Protein AF-A0A093FNL8-F1 (afdb_monomer)

InterPro domains:
  IPR049258 ODAD1, central coiled coil region [PF21773] (136-418)
  IPR051876 Outer dynein arm-docking/Coiled-coil domain-containing protein [PTHR21694] (6-433)

Solvent-accessible surface area (backbone atoms only — not comparable to full-atom values): 23452 Å² total; per-residue (Å²): 138,84,89,78,92,75,72,72,65,66,62,57,61,56,54,55,57,53,52,56,54,52,54,52,54,53,53,52,50,53,53,54,53,56,52,50,55,52,52,53,51,54,52,51,53,52,50,52,51,51,52,53,50,50,50,51,52,52,52,49,51,48,51,56,61,71,23,73,66,47,50,55,47,50,53,48,51,52,52,50,50,50,54,53,50,51,53,48,53,52,51,51,49,52,50,51,54,51,52,52,50,50,53,51,49,54,51,51,50,55,53,49,52,54,49,50,54,53,50,50,56,51,51,53,52,51,49,66,69,63,34,58,71,60,53,48,51,51,50,53,52,51,50,52,51,51,50,49,54,50,50,53,50,51,51,51,51,53,52,50,51,52,51,50,52,51,52,50,52,52,50,53,54,48,54,52,50,53,51,51,52,52,52,50,50,54,51,50,55,50,50,52,51,53,51,51,52,52,50,51,51,52,50,52,53,49,51,53,49,51,54,50,51,52,51,51,51,55,49,50,53,50,52,52,52,51,52,53,49,50,52,52,54,49,52,51,50,51,52,52,50,51,51,50,48,51,49,52,51,51,49,50,62,72,73,51,56,80,72,56,53,57,56,49,50,55,51,47,52,56,47,53,57,53,44,61,68,49,68,74,67,47,96,60,51,62,62,50,48,51,53,49,49,54,46,35,69,69,18,91,82,66,43,55,69,60,44,52,51,51,48,51,52,50,49,50,51,49,50,52,50,51,53,50,53,51,51,51,49,54,49,48,52,53,51,50,49,51,52,51,52,52,51,51,49,53,49,50,53,50,52,51,46,53,52,51,49,54,51,50,53,50,53,50,51,56,48,50,50,51,50,51,54,51,50,52,50,50,50,52,52,50,52,50,48,52,52,50,50,50,53,48,52,52,48,52,53,48,51,52,49,49,46,62,73,65,69,55,76,54,74,66,56,40,71,73,50,43,99,78,68,52,94,42,74,72,58,53,49,71,74,76,105

Sequence (433 aa):
SDFPAKEKEKLAEAEIRRLQKQFWIAAEKRKSYGANVKQQMQAQEKEIESLTQEHKGVSLTLSQVTSLRNEKLDDRNCMELQCLLQTKYQYDSLIRDRKALLADLDKQILELEKKIVKQNKRAVKVKQANDSKRLQKQIETLEMRLNNVTVDFNTILTRNKKLREEIENLRIQKAILDNCYLKFHKKLDQQRRRMNAAVEQSGQAYEQRMEALARISAMNERHSKDTVQYNVELQERDRVLDQENKLKTFTLTKFTDRSELEEQARKKKALKEAQRAKRSQGESAESREVAYKCLLELAEDGDIDRLVNSCIEKEQKNFACFSYITELNNEMEKMQGRIKDLQNEITALVTDREYAESSSLRVLRELEEKLTETTEEANRYEDRCKESSKVLGQLESGMETLLKEINCDATKIVKQLGVNGQITDLNLMQAFG

pLDDT: mean 83.0, std 15.59, range [38.19, 98.56]

Organism: Gavia stellata (NCBI:txid37040)

Structure (mmCIF, N/CA/C/O backbone):
data_AF-A0A093FNL8-F1
#
_entry.id   AF-A0A093FNL8-F1
#
loop_
_atom_site.group_PDB
_atom_site.id
_atom_site.type_symbol
_atom_site.label_atom_id
_atom_site.label_alt_id
_atom_site.label_comp_id
_atom_site.label_asym_id
_atom_site.label_entity_id
_atom_site.label_seq_id
_atom_site.pdbx_PDB_ins_code
_atom_site.Cartn_x
_atom_site.Cartn_y
_atom_site.Cartn_z
_atom_site.occupancy
_atom_site.B_iso_or_equiv
_atom_site.auth_seq_id
_atom_site.auth_comp_id
_atom_site.auth_asym_id
_atom_site.auth_atom_id
_atom_site.pdbx_PDB_model_num
ATOM 1 N N . SER A 1 1 ? 26.728 47.133 -210.391 1.00 38.19 1 SER A N 1
ATOM 2 C CA . SER A 1 1 ? 26.789 48.590 -210.564 1.00 38.19 1 SER A CA 1
ATOM 3 C C . SER A 1 1 ? 27.824 49.182 -209.630 1.00 38.19 1 SER A C 1
ATOM 5 O O . SER A 1 1 ? 27.576 49.282 -208.439 1.00 38.19 1 SER A O 1
ATOM 7 N N . ASP A 1 2 ? 29.018 49.399 -210.178 1.00 43.31 2 ASP A N 1
ATOM 8 C CA . ASP A 1 2 ? 29.744 50.673 -210.218 1.00 43.31 2 ASP A CA 1
ATOM 9 C C . ASP A 1 2 ? 30.003 51.525 -208.952 1.00 43.31 2 ASP A C 1
ATOM 11 O O . ASP A 1 2 ? 29.112 52.185 -208.430 1.00 43.31 2 ASP A O 1
ATOM 15 N N . PHE A 1 3 ? 31.318 51.579 -208.640 1.00 42.59 3 PHE A N 1
ATOM 16 C CA . PHE A 1 3 ? 32.159 52.585 -207.943 1.00 42.59 3 PHE A CA 1
ATOM 17 C C . PHE A 1 3 ? 32.017 52.825 -206.416 1.00 42.59 3 PHE A C 1
ATOM 19 O O . PHE A 1 3 ? 30.909 52.834 -205.897 1.00 42.59 3 PHE A O 1
ATOM 26 N N . PRO A 1 4 ? 33.105 53.199 -205.681 1.00 52.28 4 PRO A N 1
ATOM 27 C CA . PRO A 1 4 ? 34.526 52.817 -205.789 1.00 52.28 4 PRO A CA 1
ATOM 28 C C . PRO A 1 4 ? 35.198 52.400 -204.438 1.00 52.28 4 PRO A C 1
ATOM 30 O O . PRO A 1 4 ? 35.206 53.132 -203.455 1.00 52.28 4 PRO A O 1
ATOM 33 N N . ALA A 1 5 ? 35.839 51.224 -204.452 1.00 54.03 5 ALA A N 1
ATOM 34 C CA . ALA A 1 5 ? 37.041 50.686 -203.767 1.00 54.03 5 ALA A CA 1
ATOM 35 C C . ALA A 1 5 ? 37.652 51.195 -202.423 1.00 54.03 5 ALA A C 1
ATOM 37 O O . ALA A 1 5 ? 38.606 50.558 -201.982 1.00 54.03 5 ALA A O 1
ATOM 38 N N . LYS A 1 6 ? 37.184 52.237 -201.718 1.00 55.09 6 LYS A N 1
ATOM 39 C CA . LYS A 1 6 ? 37.901 52.770 -200.524 1.00 55.09 6 LYS A CA 1
ATOM 40 C C . LYS A 1 6 ? 37.389 52.330 -199.142 1.00 55.09 6 LYS A C 1
ATOM 42 O O . LYS A 1 6 ? 37.984 52.697 -198.132 1.00 55.09 6 LYS A O 1
ATOM 47 N N . GLU A 1 7 ? 36.336 51.515 -199.073 1.00 54.22 7 GLU A N 1
ATOM 48 C CA . GLU A 1 7 ? 35.734 51.088 -197.792 1.00 54.22 7 GLU A CA 1
ATOM 49 C C . GLU A 1 7 ? 36.142 49.682 -197.316 1.00 54.22 7 GLU A C 1
ATOM 51 O O . GLU A 1 7 ? 35.984 49.370 -196.137 1.00 54.22 7 GLU A O 1
ATOM 56 N N . LYS A 1 8 ? 36.744 48.837 -198.167 1.00 55.84 8 LYS A N 1
ATOM 57 C CA . LYS A 1 8 ? 37.107 47.453 -197.788 1.00 55.84 8 LYS A CA 1
ATOM 58 C C . LYS A 1 8 ? 38.439 47.313 -197.035 1.00 55.84 8 LYS A C 1
ATOM 60 O O . LYS A 1 8 ? 38.655 46.294 -196.389 1.00 55.84 8 LYS A O 1
ATOM 65 N N . GLU A 1 9 ? 39.299 48.329 -197.050 1.00 57.66 9 GLU A N 1
ATOM 66 C CA . GLU A 1 9 ? 40.638 48.271 -196.434 1.00 57.66 9 GLU A CA 1
ATOM 67 C C . GLU A 1 9 ? 40.623 48.608 -194.927 1.00 57.66 9 GLU A C 1
ATOM 69 O O . GLU A 1 9 ? 41.395 48.053 -194.150 1.00 57.66 9 GLU A O 1
ATOM 74 N N . LYS A 1 10 ? 39.660 49.420 -194.463 1.00 59.84 10 LYS A N 1
ATOM 75 C CA . LYS A 1 10 ? 39.565 49.835 -193.047 1.00 59.84 10 LYS A CA 1
ATOM 76 C C . LYS A 1 10 ? 39.021 48.761 -192.095 1.00 59.84 10 LYS A C 1
ATOM 78 O O . LYS A 1 10 ? 39.248 48.856 -190.892 1.00 59.84 10 LYS A O 1
ATOM 83 N N . LEU A 1 11 ? 38.317 47.743 -192.598 1.00 59.78 11 LEU A N 1
ATOM 84 C CA . LEU A 1 11 ? 37.728 46.691 -191.754 1.00 59.78 11 LEU A CA 1
ATOM 85 C C . LEU A 1 11 ? 38.733 45.581 -191.390 1.00 59.78 11 LEU A C 1
ATOM 87 O O . LEU A 1 11 ? 38.626 44.986 -190.321 1.00 59.78 11 LEU A O 1
ATOM 91 N N . ALA A 1 12 ? 39.736 45.331 -192.238 1.00 60.12 12 ALA A N 1
ATOM 92 C CA . ALA A 1 12 ? 40.740 44.287 -192.015 1.00 60.12 12 ALA A CA 1
ATOM 93 C C . ALA A 1 12 ? 41.810 44.692 -190.980 1.00 60.12 12 ALA A C 1
ATOM 95 O O . ALA A 1 12 ? 42.231 43.868 -190.167 1.00 60.12 12 ALA A O 1
ATOM 96 N N . GLU A 1 13 ? 42.208 45.970 -190.937 1.00 60.53 13 GLU A N 1
ATOM 97 C CA . GLU A 1 13 ? 43.173 46.469 -189.941 1.00 60.53 13 GLU A CA 1
ATOM 98 C C . GLU A 1 13 ? 42.621 46.465 -188.504 1.00 60.53 13 GLU A C 1
ATOM 100 O O . GLU A 1 13 ? 43.382 46.298 -187.543 1.00 60.53 13 GLU A O 1
ATOM 105 N N . ALA A 1 14 ? 41.303 46.607 -188.334 1.00 62.69 14 ALA A N 1
ATOM 106 C CA . ALA A 1 14 ? 40.667 46.589 -187.019 1.00 62.69 14 ALA A CA 1
ATOM 107 C C . ALA A 1 14 ? 40.704 45.191 -186.366 1.00 62.69 14 ALA A C 1
ATOM 109 O O . ALA A 1 14 ? 40.953 45.082 -185.161 1.00 62.69 14 ALA A O 1
ATOM 110 N N . GLU A 1 15 ? 40.534 44.118 -187.147 1.00 62.00 15 GLU A N 1
ATOM 111 C CA . GLU A 1 15 ? 40.501 42.748 -186.612 1.00 62.00 15 GLU A CA 1
ATOM 112 C C . GLU A 1 15 ? 41.905 42.235 -186.231 1.00 62.00 15 GLU A C 1
ATOM 114 O O . GLU A 1 15 ? 42.068 41.559 -185.210 1.00 62.00 15 GLU A O 1
ATOM 119 N N . ILE A 1 16 ? 42.955 42.639 -186.962 1.00 62.19 16 ILE A N 1
ATOM 120 C CA . ILE A 1 16 ? 44.348 42.265 -186.645 1.00 62.19 16 ILE A 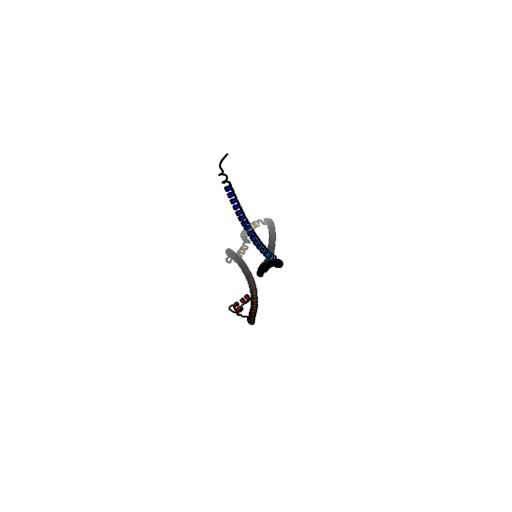CA 1
ATOM 121 C C . ILE A 1 16 ? 44.796 42.855 -185.298 1.00 62.19 16 ILE A C 1
ATOM 123 O O . ILE A 1 16 ? 45.387 42.150 -184.472 1.00 62.19 16 ILE A O 1
ATOM 127 N N . ARG A 1 17 ? 44.462 44.123 -185.014 1.00 61.72 17 ARG A N 1
ATOM 128 C CA . ARG A 1 17 ? 44.801 44.750 -183.721 1.00 61.72 17 ARG A CA 1
ATOM 129 C C . ARG A 1 17 ? 44.070 44.096 -182.545 1.00 61.72 17 ARG A C 1
ATOM 131 O O . ARG A 1 17 ? 44.620 44.032 -181.443 1.00 61.72 17 ARG A O 1
ATOM 138 N N . ARG A 1 18 ? 42.854 43.577 -182.759 1.00 66.12 18 ARG A N 1
ATOM 139 C CA . ARG A 1 18 ? 42.087 42.877 -181.716 1.00 66.12 18 ARG A CA 1
ATOM 140 C C . ARG A 1 18 ? 42.742 41.550 -181.327 1.00 66.12 18 ARG A C 1
ATOM 142 O O . ARG A 1 18 ? 42.903 41.282 -180.135 1.00 66.12 18 ARG A O 1
ATOM 149 N N . LEU A 1 19 ? 43.177 40.759 -182.310 1.00 63.41 19 LEU A N 1
ATOM 150 C CA . LEU A 1 19 ? 43.810 39.455 -182.078 1.00 63.41 19 LEU A CA 1
ATOM 151 C C . LEU A 1 19 ? 45.196 39.568 -181.424 1.00 63.41 19 LEU A C 1
ATOM 153 O O . LEU A 1 19 ? 45.497 38.809 -180.502 1.00 63.41 19 LEU A O 1
ATOM 157 N N . GLN A 1 20 ? 46.010 40.561 -181.798 1.00 61.19 20 GLN A N 1
ATOM 158 C CA . GLN A 1 20 ? 47.302 40.798 -181.134 1.00 61.19 20 GLN A CA 1
ATOM 159 C C . GLN A 1 20 ? 47.141 41.149 -179.647 1.00 61.19 20 GLN A C 1
ATOM 161 O O . GLN A 1 20 ? 47.896 40.659 -178.803 1.00 61.19 20 GLN A O 1
ATOM 166 N N . LYS A 1 21 ? 46.116 41.936 -179.295 1.00 64.12 21 LYS A N 1
ATOM 167 C CA . LYS A 1 21 ? 45.840 42.303 -177.899 1.00 64.12 21 LYS A CA 1
ATOM 168 C C . LYS A 1 21 ? 45.381 41.102 -177.063 1.00 64.12 21 LYS A C 1
ATOM 170 O O . LYS A 1 21 ? 45.758 40.990 -175.899 1.00 64.12 21 LYS A O 1
ATOM 175 N N . GLN A 1 22 ? 44.618 40.177 -177.651 1.00 64.25 22 GLN A N 1
ATOM 176 C CA . GLN A 1 22 ? 44.199 38.947 -176.967 1.00 64.25 22 GLN A CA 1
ATOM 177 C C . GLN A 1 22 ? 45.364 37.978 -176.724 1.00 64.25 22 GLN A C 1
ATOM 179 O O . GLN A 1 22 ? 45.442 37.387 -175.645 1.00 64.25 22 GLN A O 1
ATOM 184 N N . PHE A 1 23 ? 46.302 37.857 -177.668 1.00 63.06 23 PHE A N 1
ATOM 185 C CA . PHE A 1 23 ? 47.466 36.984 -177.499 1.00 63.06 23 PHE A CA 1
ATOM 186 C C . PHE A 1 23 ? 48.404 37.476 -176.386 1.00 63.06 23 PHE A C 1
ATOM 188 O O . PHE A 1 23 ? 48.887 36.678 -175.582 1.00 63.06 23 PHE A O 1
ATOM 195 N N . TRP A 1 24 ? 48.596 38.795 -176.276 1.00 61.81 24 TRP A N 1
ATOM 196 C CA . TRP A 1 24 ? 49.421 39.383 -175.218 1.00 61.81 24 TRP A CA 1
ATOM 197 C C . TRP A 1 24 ? 48.831 39.134 -173.818 1.00 61.81 24 TRP A C 1
ATOM 199 O O . TRP A 1 24 ? 49.530 38.661 -172.924 1.00 61.81 24 TRP A O 1
ATOM 209 N N . ILE A 1 25 ? 47.515 39.318 -173.646 1.00 67.81 25 ILE A N 1
ATOM 210 C CA . ILE A 1 25 ? 46.826 39.051 -172.367 1.00 67.81 25 ILE A CA 1
ATOM 211 C C . ILE A 1 25 ? 46.906 37.563 -171.978 1.00 67.81 25 ILE A C 1
ATOM 213 O O . ILE A 1 25 ? 47.067 37.236 -170.800 1.00 67.81 25 ILE A O 1
ATOM 217 N N . ALA A 1 26 ? 46.804 36.645 -172.944 1.00 66.81 26 ALA A N 1
ATOM 218 C CA . ALA A 1 26 ? 46.914 35.210 -172.680 1.00 66.81 26 ALA A CA 1
ATOM 219 C C . ALA A 1 26 ? 48.337 34.797 -172.254 1.00 66.81 26 ALA A C 1
ATOM 221 O O . ALA A 1 26 ? 48.494 33.967 -171.354 1.00 66.81 26 ALA A O 1
ATOM 222 N N . ALA A 1 27 ? 49.370 35.399 -172.851 1.00 61.91 27 ALA A N 1
ATOM 223 C CA . ALA A 1 27 ? 50.763 35.153 -172.482 1.00 61.91 27 ALA A CA 1
ATOM 224 C C . ALA A 1 27 ? 51.081 35.651 -171.059 1.00 61.91 27 ALA A C 1
ATOM 226 O O . ALA A 1 27 ? 51.690 34.918 -170.273 1.00 61.91 27 ALA A O 1
ATOM 227 N N . GLU A 1 28 ? 50.599 36.844 -170.695 1.00 65.38 28 GLU A N 1
ATOM 228 C CA . GLU A 1 28 ? 50.780 37.425 -169.357 1.00 65.38 28 GLU A CA 1
ATOM 229 C C . GLU A 1 28 ? 50.088 36.572 -168.275 1.00 65.38 28 GLU A C 1
ATOM 231 O O . GLU A 1 28 ? 50.686 36.240 -167.246 1.00 65.38 28 GLU A O 1
ATOM 236 N N . LYS A 1 29 ? 48.856 36.100 -168.538 1.00 69.44 29 LYS A N 1
ATOM 237 C CA . LYS A 1 29 ? 48.132 35.198 -167.623 1.00 69.44 29 LYS A CA 1
ATOM 238 C C . LYS A 1 29 ? 48.870 33.878 -167.402 1.00 69.44 29 LYS A C 1
ATOM 240 O O . LYS A 1 29 ? 48.965 33.428 -166.261 1.00 69.44 29 LYS A O 1
ATOM 245 N N . ARG A 1 30 ? 49.453 33.285 -168.450 1.00 70.25 30 ARG A N 1
ATOM 246 C CA . ARG A 1 30 ? 50.233 32.040 -168.336 1.00 70.25 30 ARG A CA 1
ATOM 247 C C . ARG A 1 30 ? 51.489 32.224 -167.479 1.00 70.25 30 ARG A C 1
ATOM 249 O O . ARG A 1 30 ? 51.800 31.352 -166.670 1.00 70.25 30 ARG A O 1
ATOM 256 N N . LYS A 1 31 ? 52.167 33.372 -167.603 1.00 65.50 31 LYS A N 1
ATOM 257 C CA . LYS A 1 31 ? 53.307 33.742 -166.747 1.00 65.50 31 LYS A CA 1
ATOM 258 C C . LYS A 1 31 ? 52.890 33.919 -165.284 1.00 65.50 31 LYS A C 1
ATOM 260 O O . LYS A 1 31 ? 53.542 33.358 -164.407 1.00 65.50 31 LYS A O 1
ATOM 265 N N . SER A 1 32 ? 51.788 34.626 -165.023 1.00 70.12 32 SER A N 1
ATOM 266 C CA . SER A 1 32 ? 51.289 34.845 -163.655 1.00 70.12 32 SER A CA 1
ATOM 267 C C . SER A 1 32 ? 50.838 33.548 -162.964 1.00 70.12 32 SER A C 1
ATOM 269 O O . SER A 1 32 ? 51.168 33.327 -161.801 1.00 70.12 32 SER A O 1
ATOM 271 N N . TYR A 1 33 ? 50.171 32.639 -163.686 1.00 74.88 33 TYR A N 1
ATOM 272 C CA . TYR A 1 33 ? 49.740 31.348 -163.143 1.00 74.88 33 TYR A CA 1
ATOM 273 C C . TYR A 1 33 ? 50.935 30.432 -162.839 1.00 74.88 33 TYR A C 1
ATOM 275 O O . TYR A 1 33 ? 50.994 29.831 -161.770 1.00 74.88 33 TYR A O 1
ATOM 283 N N . GLY A 1 34 ? 51.938 30.391 -163.728 1.00 72.06 34 GLY A N 1
ATOM 284 C CA . GLY A 1 34 ? 53.168 29.628 -163.495 1.00 72.06 34 GLY A CA 1
ATOM 285 C C . GLY A 1 34 ? 53.978 30.117 -162.286 1.00 72.06 34 GLY A C 1
ATOM 286 O O . GLY A 1 34 ? 54.561 29.303 -161.573 1.00 72.06 34 GLY A O 1
ATOM 287 N N . ALA A 1 35 ? 53.987 31.428 -162.021 1.00 71.69 35 ALA A N 1
ATOM 288 C CA . ALA A 1 35 ? 54.627 31.992 -160.832 1.00 71.69 35 ALA A CA 1
ATOM 289 C C . ALA A 1 35 ? 53.872 31.636 -159.537 1.00 71.69 35 ALA A C 1
ATOM 291 O O . ALA A 1 35 ? 54.503 31.268 -158.547 1.00 71.69 35 ALA A O 1
ATOM 292 N N . ASN A 1 36 ? 52.535 31.677 -159.564 1.00 76.88 36 ASN A N 1
ATOM 293 C CA . ASN A 1 36 ? 51.705 31.387 -158.393 1.00 76.88 36 ASN A CA 1
ATOM 294 C C . ASN A 1 36 ? 51.770 29.899 -157.991 1.00 76.88 36 ASN A C 1
ATOM 296 O O . ASN A 1 36 ? 51.955 29.579 -156.821 1.00 76.88 36 ASN A O 1
ATOM 300 N N . VAL A 1 37 ? 51.744 28.980 -158.968 1.00 77.44 37 VAL A N 1
ATOM 301 C CA . VAL A 1 37 ? 51.914 27.534 -158.713 1.00 77.44 37 VAL A CA 1
ATOM 302 C C . VAL A 1 37 ? 53.289 27.230 -158.104 1.00 77.44 37 VAL A C 1
ATOM 304 O O . VAL A 1 37 ? 53.386 26.425 -157.179 1.00 77.44 37 VAL A O 1
ATOM 307 N N . LYS A 1 38 ? 54.354 27.911 -158.556 1.00 75.88 38 LYS A N 1
ATOM 308 C CA . LYS A 1 38 ? 55.693 27.771 -157.957 1.00 75.88 38 LYS A CA 1
ATOM 309 C C . LYS A 1 38 ? 55.751 28.254 -156.506 1.00 75.88 38 LYS A C 1
ATOM 311 O O . LYS A 1 38 ? 56.370 27.581 -155.688 1.00 75.88 38 LYS A O 1
ATOM 316 N N . GLN A 1 39 ? 55.117 29.381 -156.175 1.00 78.50 39 GLN A N 1
ATOM 317 C CA . GLN A 1 39 ? 55.053 29.861 -154.788 1.00 78.50 39 GLN A CA 1
ATOM 318 C C . GLN A 1 39 ? 54.260 28.910 -153.885 1.00 78.50 39 GLN A C 1
ATOM 320 O O . GLN A 1 39 ? 54.692 28.639 -152.767 1.00 78.50 39 GLN A O 1
ATOM 325 N N . GLN A 1 40 ? 53.143 28.362 -154.372 1.00 80.50 40 GLN A N 1
ATOM 326 C CA . GLN A 1 40 ? 52.332 27.424 -153.598 1.00 80.50 40 GLN A CA 1
ATOM 327 C C . GLN A 1 40 ? 53.063 26.096 -153.344 1.00 80.50 40 GLN A C 1
ATOM 329 O O . GLN A 1 40 ? 53.026 25.601 -152.220 1.00 80.50 40 GLN A O 1
ATOM 334 N N . MET A 1 41 ? 53.794 25.562 -154.333 1.00 77.69 41 MET A N 1
ATOM 335 C CA . MET A 1 41 ? 54.648 24.384 -154.119 1.00 77.69 41 MET A CA 1
ATOM 336 C C . MET A 1 41 ? 55.746 24.646 -153.083 1.00 77.69 41 MET A C 1
ATOM 338 O O . MET A 1 41 ? 55.930 23.835 -152.184 1.00 77.69 41 MET A O 1
ATOM 342 N N . GLN A 1 42 ? 56.428 25.795 -153.151 1.00 80.25 42 GLN A N 1
ATOM 343 C CA . GLN A 1 42 ? 57.462 26.137 -152.166 1.00 80.25 42 GLN A CA 1
ATOM 344 C C . GLN A 1 42 ? 56.902 26.306 -150.747 1.00 80.25 42 GLN A C 1
ATOM 346 O O . GLN A 1 42 ? 57.583 25.983 -149.775 1.00 80.25 42 GLN A O 1
ATOM 351 N N . ALA A 1 43 ? 55.674 26.815 -150.604 1.00 81.94 43 ALA A N 1
ATOM 352 C CA . ALA A 1 43 ? 55.008 26.904 -149.306 1.00 81.94 43 ALA A CA 1
ATOM 353 C C . ALA A 1 43 ? 54.681 25.510 -148.744 1.00 81.94 43 ALA A C 1
ATOM 355 O O . ALA A 1 43 ? 54.975 25.242 -147.582 1.00 81.94 43 ALA A O 1
ATOM 356 N N . GLN A 1 44 ? 54.150 24.612 -149.582 1.00 82.31 44 GLN A N 1
ATOM 357 C CA . GLN A 1 44 ? 53.854 23.232 -149.187 1.00 82.31 44 GLN A CA 1
ATOM 358 C C . GLN A 1 44 ? 55.119 22.440 -148.830 1.00 82.31 44 GLN A C 1
ATOM 360 O O . GLN A 1 44 ? 55.114 21.706 -147.848 1.00 82.31 44 GLN A O 1
ATOM 365 N N . GLU A 1 45 ? 56.218 22.613 -149.570 1.00 82.00 45 GLU A N 1
ATOM 366 C CA . GLU A 1 45 ? 57.501 21.971 -149.248 1.00 82.00 45 GLU A CA 1
ATOM 367 C C . GLU A 1 45 ? 58.033 22.410 -147.877 1.00 82.00 45 GLU A C 1
ATOM 369 O O . GLU A 1 45 ? 58.437 21.563 -147.081 1.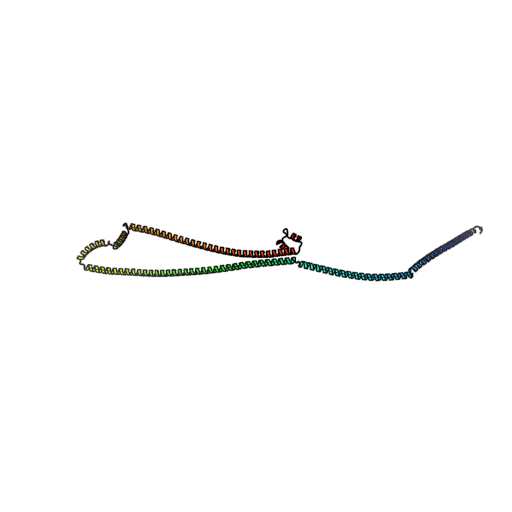00 82.00 45 GLU A O 1
ATOM 374 N N . LYS A 1 46 ? 57.957 23.710 -147.552 1.00 84.06 46 LYS A N 1
ATOM 375 C CA . LYS A 1 46 ? 58.350 24.218 -146.226 1.00 84.06 46 LYS A CA 1
ATOM 376 C C . LYS A 1 46 ? 57.472 23.680 -145.097 1.00 84.06 46 LYS A C 1
ATOM 378 O O . LYS A 1 46 ? 57.977 23.396 -144.014 1.00 84.06 46 LYS A O 1
ATOM 383 N N . GLU A 1 47 ? 56.169 23.545 -145.327 1.00 84.69 47 GLU A N 1
ATOM 384 C CA . GLU A 1 47 ? 55.245 23.010 -144.323 1.00 84.69 47 GLU A CA 1
ATOM 385 C C . GLU A 1 47 ? 55.479 21.514 -144.074 1.00 84.69 47 GLU A C 1
ATOM 387 O O . GLU A 1 47 ? 55.532 21.080 -142.923 1.00 84.69 47 GLU A O 1
ATOM 392 N N . ILE A 1 48 ? 55.732 20.737 -145.133 1.00 82.81 48 ILE A N 1
ATOM 393 C CA . ILE A 1 48 ? 56.133 19.329 -145.012 1.00 82.81 48 ILE A CA 1
ATOM 394 C C . ILE A 1 48 ? 57.448 19.214 -144.235 1.00 82.81 48 ILE A C 1
ATOM 396 O O . ILE A 1 48 ? 57.567 18.348 -143.367 1.00 82.81 48 ILE A O 1
ATOM 400 N N . GLU A 1 49 ? 58.426 20.080 -144.500 1.00 85.44 49 GLU A N 1
ATOM 401 C CA . GLU A 1 49 ? 59.701 20.073 -143.780 1.00 85.44 49 GLU A CA 1
ATOM 402 C C . GLU A 1 49 ? 59.514 20.375 -142.280 1.00 85.44 49 GLU A C 1
ATOM 404 O O . GLU A 1 49 ? 60.039 19.635 -141.442 1.00 85.44 49 GLU A O 1
ATOM 409 N N . SER A 1 50 ? 58.676 21.361 -141.932 1.00 86.88 50 SER A N 1
ATOM 410 C CA . SER A 1 50 ? 58.307 21.676 -140.541 1.00 86.88 50 SER A CA 1
ATOM 411 C C . SER A 1 50 ? 57.626 20.497 -139.838 1.00 86.88 50 SER A C 1
ATOM 413 O O . SER A 1 50 ? 58.052 20.087 -138.757 1.00 86.88 50 SER A O 1
ATOM 415 N N . LEU A 1 51 ? 56.610 19.893 -140.464 1.00 85.62 51 LEU A N 1
ATOM 416 C CA . LEU A 1 51 ? 55.899 18.736 -139.904 1.00 85.62 51 LEU A CA 1
ATOM 417 C C . LEU A 1 51 ? 56.813 17.515 -139.762 1.00 85.62 51 LEU A C 1
ATOM 419 O O . LEU A 1 51 ? 56.711 16.761 -138.795 1.00 85.62 51 LEU A O 1
ATOM 423 N N . THR A 1 52 ? 57.753 17.326 -140.689 1.00 84.94 52 THR A N 1
ATOM 424 C CA . THR A 1 52 ? 58.741 16.244 -140.600 1.00 84.94 52 THR A CA 1
ATOM 425 C C . THR A 1 52 ? 59.699 16.469 -139.428 1.00 84.94 52 THR A C 1
ATOM 427 O O . THR A 1 52 ? 60.101 15.511 -138.762 1.00 84.94 52 THR A O 1
ATOM 430 N N . GLN A 1 53 ? 60.064 17.722 -139.145 1.00 87.31 53 GLN A N 1
ATOM 431 C CA . GLN A 1 53 ? 60.891 18.071 -137.993 1.00 87.31 53 GLN A CA 1
ATOM 432 C C . GLN A 1 53 ? 60.138 17.878 -136.668 1.00 87.31 53 GLN A C 1
ATOM 434 O O . GLN A 1 53 ? 60.703 17.294 -135.741 1.00 87.31 53 GLN A O 1
ATOM 439 N N . GLU A 1 54 ? 58.864 18.272 -136.586 1.00 86.38 54 GLU A N 1
ATOM 440 C CA . GLU A 1 54 ? 58.016 18.005 -135.416 1.00 86.38 54 GLU A CA 1
ATOM 441 C C . GLU A 1 54 ? 57.810 16.508 -135.191 1.00 86.38 54 GLU A C 1
ATOM 443 O O . GLU A 1 54 ? 57.994 16.027 -134.075 1.00 86.38 54 GLU A O 1
ATOM 448 N N . HIS A 1 55 ? 57.525 15.743 -136.249 1.00 87.12 55 HIS A N 1
ATOM 449 C CA . HIS A 1 55 ? 57.396 14.291 -136.156 1.00 87.12 55 HIS A CA 1
ATOM 450 C C . HIS A 1 55 ? 58.690 13.648 -135.641 1.00 87.12 55 HIS A C 1
ATOM 452 O O . HIS A 1 55 ? 58.647 12.770 -134.781 1.00 87.12 55 HIS A O 1
ATOM 458 N N . LYS A 1 56 ? 59.862 14.103 -136.110 1.00 88.19 56 LYS A N 1
ATOM 459 C CA . LYS A 1 56 ? 61.155 13.660 -135.561 1.00 88.19 56 LYS A CA 1
ATOM 460 C C . LYS A 1 56 ? 61.300 14.034 -134.084 1.00 88.19 56 LYS A C 1
ATOM 462 O O . LYS A 1 56 ? 61.751 13.196 -133.309 1.00 88.19 56 LYS A O 1
ATOM 467 N N . GLY A 1 57 ? 60.896 15.242 -133.689 1.00 86.75 57 GLY A N 1
ATOM 468 C CA . GLY A 1 57 ? 60.915 15.695 -132.296 1.00 86.75 57 GLY A CA 1
ATOM 469 C C . GLY A 1 57 ? 60.032 14.841 -131.383 1.00 86.75 57 GLY A C 1
ATOM 470 O O . GLY A 1 57 ? 60.510 14.327 -130.374 1.00 86.75 57 GLY A O 1
ATOM 471 N N . VAL A 1 58 ? 58.774 14.620 -131.771 1.00 86.44 58 VAL A N 1
ATOM 472 C CA . VAL A 1 58 ? 57.808 13.796 -131.026 1.00 86.44 58 VAL A CA 1
ATOM 473 C C . VAL A 1 58 ? 58.226 12.327 -131.003 1.00 86.44 58 VAL A C 1
ATOM 475 O O . VAL A 1 58 ? 58.125 11.666 -129.975 1.00 86.44 58 VAL A O 1
ATOM 478 N N . SER A 1 59 ? 58.757 11.798 -132.105 1.00 86.06 59 SER A N 1
ATOM 479 C CA . SER A 1 59 ? 59.262 10.424 -132.133 1.00 86.06 59 SER A CA 1
ATOM 480 C C . SER A 1 59 ? 60.469 10.245 -131.208 1.00 86.06 59 SER A C 1
ATOM 482 O O . SER A 1 59 ? 60.631 9.174 -130.622 1.00 86.06 59 SER A O 1
ATOM 484 N N . LEU A 1 60 ? 61.306 11.275 -131.054 1.00 85.31 60 LEU A N 1
ATOM 485 C CA . LEU A 1 60 ? 62.448 11.247 -130.146 1.00 85.31 60 LEU A CA 1
ATOM 486 C C . LEU A 1 60 ? 62.000 11.296 -128.679 1.00 85.31 60 LEU A C 1
ATOM 488 O O . LEU A 1 60 ? 62.506 10.518 -127.873 1.00 85.31 60 LEU A O 1
ATOM 492 N N . THR A 1 61 ? 61.032 12.150 -128.330 1.00 85.50 61 THR A N 1
ATOM 493 C CA . THR A 1 61 ? 60.483 12.198 -126.963 1.00 85.50 61 THR A CA 1
ATOM 494 C C . THR A 1 61 ? 59.739 10.914 -126.618 1.00 85.50 61 THR A C 1
ATOM 496 O O . THR A 1 61 ? 59.942 10.379 -125.530 1.00 85.50 61 THR A O 1
ATOM 499 N N . LEU A 1 62 ? 58.967 10.358 -127.558 1.00 83.88 62 LEU A N 1
ATOM 500 C CA . LEU A 1 62 ? 58.326 9.058 -127.386 1.00 83.88 62 LEU A CA 1
ATOM 501 C C . LEU A 1 62 ? 59.379 7.976 -127.141 1.00 83.88 62 LEU A C 1
ATOM 503 O O . LEU A 1 62 ? 59.285 7.274 -126.146 1.00 83.88 62 LEU A O 1
ATOM 507 N N . SER A 1 63 ? 60.433 7.913 -127.961 1.00 83.06 63 SER A N 1
ATOM 508 C CA . SER A 1 63 ? 61.523 6.947 -127.785 1.00 83.06 63 SER A CA 1
ATOM 509 C C . SER A 1 63 ? 62.284 7.116 -126.467 1.00 83.06 63 SER A C 1
ATOM 511 O O . SER A 1 63 ? 62.816 6.133 -125.955 1.00 83.06 63 SER A O 1
ATOM 513 N N . GLN A 1 64 ? 62.392 8.335 -125.934 1.00 82.50 64 GLN A N 1
ATOM 514 C CA . GLN A 1 64 ? 63.005 8.582 -124.629 1.00 82.50 64 GLN A CA 1
ATOM 515 C C . GLN A 1 64 ? 62.095 8.098 -123.497 1.00 82.50 64 GLN A C 1
ATOM 517 O O . GLN A 1 64 ? 62.572 7.414 -122.592 1.00 82.50 64 GLN A O 1
ATOM 522 N N . VAL A 1 65 ? 60.794 8.393 -123.559 1.00 80.69 65 VAL A N 1
ATOM 523 C CA . VAL A 1 65 ? 59.805 7.945 -122.566 1.00 80.69 65 VAL A CA 1
ATOM 524 C C . VAL A 1 65 ? 59.658 6.424 -122.592 1.00 80.69 65 VAL A C 1
ATOM 526 O O . VAL A 1 65 ? 59.792 5.791 -121.553 1.00 80.69 65 VAL A O 1
ATOM 529 N N . THR A 1 66 ? 59.514 5.823 -123.773 1.00 78.00 66 THR A N 1
ATOM 530 C CA . THR A 1 66 ? 59.434 4.365 -123.968 1.00 78.00 66 THR A CA 1
ATOM 531 C C . THR A 1 66 ? 60.807 3.699 -124.029 1.00 78.00 66 THR A C 1
ATOM 533 O O . THR A 1 66 ? 60.942 2.583 -124.532 1.00 78.00 66 THR A O 1
ATOM 536 N N . SER A 1 67 ? 61.867 4.382 -123.591 1.00 82.88 67 SER A N 1
ATOM 537 C CA . SER A 1 67 ? 63.175 3.748 -123.522 1.00 82.88 67 SER A CA 1
ATOM 538 C C . SER A 1 67 ? 63.136 2.640 -122.472 1.00 82.88 67 SER A C 1
ATOM 540 O O . SER A 1 67 ? 62.636 2.831 -121.364 1.00 82.88 67 SER A O 1
ATOM 542 N N . LEU A 1 68 ? 63.753 1.499 -122.785 1.00 81.75 68 LEU A N 1
ATOM 543 C CA . LEU A 1 68 ? 63.837 0.339 -121.888 1.00 81.75 68 LEU A CA 1
ATOM 544 C C . LEU A 1 68 ? 64.389 0.697 -120.492 1.00 81.75 68 LEU A C 1
ATOM 546 O O . LEU A 1 68 ? 64.143 -0.002 -119.513 1.00 81.75 68 LEU A O 1
ATOM 550 N N . ARG A 1 69 ? 65.181 1.773 -120.388 1.00 83.69 69 ARG A N 1
ATOM 551 C CA . ARG A 1 69 ? 65.696 2.274 -119.110 1.00 83.69 69 ARG A CA 1
ATOM 552 C C . ARG A 1 69 ? 64.594 2.895 -118.251 1.00 83.69 69 ARG A C 1
ATOM 554 O O . ARG A 1 69 ? 64.586 2.630 -117.054 1.00 83.69 69 ARG A O 1
ATOM 561 N N . ASN A 1 70 ? 63.724 3.714 -118.837 1.00 84.00 70 ASN A N 1
ATOM 562 C CA . ASN A 1 70 ? 62.640 4.372 -118.112 1.00 84.00 70 ASN A CA 1
ATOM 563 C C . ASN A 1 70 ? 61.550 3.369 -117.737 1.00 84.00 70 ASN A C 1
ATOM 565 O O . ASN A 1 70 ? 61.163 3.335 -116.580 1.00 84.00 70 ASN A O 1
ATOM 569 N N . GLU A 1 71 ? 61.194 2.452 -118.639 1.00 84.06 71 GLU A N 1
ATOM 570 C CA . GLU A 1 71 ? 60.259 1.355 -118.346 1.00 84.06 71 GLU A CA 1
ATOM 571 C C . GLU A 1 71 ? 60.743 0.492 -117.165 1.00 84.06 71 GLU A C 1
ATOM 573 O O . GLU A 1 71 ? 60.012 0.262 -116.209 1.00 84.06 71 GLU A O 1
ATOM 578 N N . LYS A 1 72 ? 62.031 0.117 -117.143 1.00 85.19 72 LYS A N 1
ATOM 579 C CA . LYS A 1 72 ? 62.623 -0.606 -116.002 1.00 85.19 72 LYS A CA 1
ATOM 580 C C . LYS A 1 72 ? 62.661 0.204 -114.705 1.00 85.19 72 LYS A C 1
ATOM 582 O O . LYS A 1 72 ? 62.696 -0.395 -113.631 1.00 85.19 72 LYS A O 1
ATOM 587 N N . LEU A 1 73 ? 62.768 1.531 -114.778 1.00 87.00 73 LEU A N 1
ATOM 588 C CA . LEU A 1 73 ? 62.711 2.394 -113.594 1.00 87.00 73 LEU A CA 1
ATOM 589 C C . LEU A 1 73 ? 61.276 2.499 -113.077 1.00 87.00 73 LEU A C 1
ATOM 591 O O . LEU A 1 73 ? 61.076 2.391 -111.872 1.00 87.00 73 LEU A O 1
ATOM 595 N N . ASP A 1 74 ? 60.300 2.634 -113.969 1.00 86.81 74 ASP A N 1
ATOM 596 C CA . ASP A 1 74 ? 58.880 2.665 -113.626 1.00 86.81 74 ASP A CA 1
ATOM 597 C C . ASP A 1 74 ? 58.428 1.331 -113.026 1.00 86.81 74 ASP A C 1
ATOM 599 O O . ASP A 1 74 ? 57.806 1.334 -111.968 1.00 86.81 74 ASP A O 1
ATOM 603 N N . ASP A 1 75 ? 58.852 0.195 -113.588 1.00 87.88 75 ASP A N 1
ATOM 604 C CA . ASP A 1 75 ? 58.605 -1.132 -113.010 1.00 87.88 75 ASP A CA 1
ATOM 605 C C . ASP A 1 75 ? 59.186 -1.260 -111.597 1.00 87.88 75 ASP A C 1
ATOM 607 O O . ASP A 1 75 ? 58.520 -1.752 -110.683 1.00 87.88 75 ASP A O 1
ATOM 611 N N . ARG A 1 76 ? 60.421 -0.782 -111.380 1.00 89.69 76 ARG A N 1
ATOM 612 C CA . ARG A 1 76 ? 61.041 -0.769 -110.043 1.00 89.69 76 ARG A CA 1
ATOM 613 C C . ARG A 1 76 ? 60.259 0.110 -109.077 1.00 89.69 76 ARG A C 1
ATOM 615 O O . ARG A 1 76 ? 59.961 -0.340 -107.976 1.00 89.69 76 ARG A O 1
ATOM 622 N N . ASN A 1 77 ? 59.883 1.316 -109.494 1.00 90.06 77 ASN A N 1
ATOM 623 C CA . ASN A 1 77 ? 59.080 2.229 -108.686 1.00 90.06 77 ASN A CA 1
ATOM 624 C C . ASN A 1 77 ? 57.710 1.619 -108.356 1.00 90.06 77 ASN A C 1
ATOM 626 O O . ASN A 1 77 ? 57.251 1.721 -107.221 1.00 90.06 77 ASN A O 1
ATOM 630 N N . CYS A 1 78 ? 57.067 0.940 -109.310 1.00 89.50 78 CYS A N 1
ATOM 631 C CA . CYS A 1 78 ? 55.810 0.225 -109.102 1.00 89.50 78 CYS A CA 1
ATOM 632 C C . CYS A 1 78 ? 55.968 -0.924 -108.100 1.00 89.50 78 CYS A C 1
ATOM 634 O O . CYS A 1 78 ? 55.144 -1.050 -107.192 1.00 89.50 78 CYS A O 1
ATOM 636 N N . MET A 1 79 ? 57.033 -1.724 -108.209 1.00 90.31 79 MET A N 1
ATOM 637 C CA . MET A 1 79 ? 57.337 -2.785 -107.244 1.00 90.31 79 MET A CA 1
ATOM 638 C C . MET A 1 79 ? 57.615 -2.219 -105.844 1.00 90.31 79 MET A C 1
ATOM 640 O O . MET A 1 79 ? 57.093 -2.736 -104.856 1.00 90.31 79 MET A O 1
ATOM 644 N N . GLU A 1 80 ? 58.390 -1.138 -105.737 1.00 91.69 80 GLU A N 1
ATOM 645 C CA . GLU A 1 80 ? 58.662 -0.458 -104.465 1.00 91.69 80 GLU A CA 1
ATOM 646 C C . GLU A 1 80 ? 57.383 0.123 -103.847 1.00 91.69 80 GLU A C 1
ATOM 648 O O . GLU A 1 80 ? 57.120 -0.090 -102.662 1.00 91.69 80 GLU A O 1
ATOM 653 N N . LEU A 1 81 ? 56.535 0.777 -104.646 1.00 91.44 81 LEU A N 1
ATOM 654 C CA . LEU A 1 81 ? 55.225 1.274 -104.217 1.00 91.44 81 LEU A CA 1
ATOM 655 C C . LEU A 1 81 ? 54.318 0.140 -103.739 1.00 91.44 81 LEU A C 1
ATOM 657 O O . LEU A 1 81 ? 53.638 0.294 -102.725 1.00 91.44 81 LEU A O 1
ATOM 661 N N . GLN A 1 82 ? 54.326 -1.008 -104.417 1.00 92.31 82 GLN A N 1
ATOM 662 C CA . GLN A 1 82 ? 53.549 -2.176 -104.009 1.00 92.31 82 GLN A CA 1
ATOM 663 C C . GLN A 1 82 ? 54.040 -2.739 -102.665 1.00 92.31 82 GLN A C 1
ATOM 665 O O . GLN A 1 82 ? 53.223 -3.022 -101.785 1.00 92.31 82 GLN A O 1
ATOM 670 N N . CYS A 1 83 ? 55.357 -2.826 -102.461 1.00 92.25 83 CYS A N 1
ATOM 671 C CA . CYS A 1 83 ? 55.960 -3.215 -101.183 1.00 92.25 83 CYS A CA 1
ATOM 672 C C . CYS A 1 83 ? 55.616 -2.224 -100.054 1.00 92.25 83 CYS A C 1
ATOM 674 O O . CYS A 1 83 ? 55.223 -2.631 -98.957 1.00 92.25 83 CYS A O 1
ATOM 676 N N . LEU A 1 84 ? 55.712 -0.916 -100.309 1.00 94.00 84 LEU A N 1
ATOM 677 C CA . LEU A 1 84 ? 55.344 0.124 -99.340 1.00 94.00 84 LEU A CA 1
ATOM 678 C C . LEU A 1 84 ? 53.845 0.099 -99.014 1.00 94.00 84 LEU A C 1
ATOM 680 O O . LEU A 1 84 ? 53.451 0.266 -97.861 1.00 94.00 84 LEU A O 1
ATOM 684 N N . LEU A 1 85 ? 52.995 -0.171 -100.002 1.00 94.31 85 LEU A N 1
ATOM 685 C CA . LEU A 1 85 ? 51.559 -0.299 -99.792 1.00 94.31 85 LEU A CA 1
ATOM 686 C C . LEU A 1 85 ? 51.228 -1.532 -98.935 1.00 94.31 85 LEU A C 1
ATOM 688 O O . LEU A 1 85 ? 50.409 -1.445 -98.018 1.00 94.31 85 LEU A O 1
ATOM 692 N N . GLN A 1 86 ? 51.903 -2.661 -99.173 1.00 94.00 86 GLN A N 1
ATOM 693 C CA . GLN A 1 86 ? 51.752 -3.867 -98.358 1.00 94.00 86 GLN A CA 1
ATOM 694 C C . GLN A 1 86 ? 52.181 -3.630 -96.904 1.00 94.00 86 GLN A C 1
ATOM 696 O O . GLN A 1 86 ? 51.444 -3.995 -95.985 1.00 94.00 86 GLN A O 1
ATOM 701 N N . THR A 1 87 ? 53.328 -2.982 -96.676 1.00 93.38 87 THR A N 1
ATOM 702 C CA . THR A 1 87 ? 53.780 -2.652 -95.312 1.00 93.38 87 THR A CA 1
ATOM 703 C C . THR A 1 87 ? 52.829 -1.669 -94.629 1.00 93.38 87 THR A C 1
ATOM 705 O O . THR A 1 87 ? 52.479 -1.866 -93.465 1.00 93.38 87 THR A O 1
ATOM 708 N N . LYS A 1 88 ? 52.297 -0.676 -95.354 1.00 94.75 88 LYS A N 1
ATOM 709 C CA . LYS A 1 88 ? 51.252 0.224 -94.843 1.00 94.75 88 LYS A CA 1
ATOM 710 C C . LYS A 1 88 ? 50.003 -0.543 -94.408 1.00 94.75 88 LYS A C 1
ATOM 712 O O . LYS A 1 88 ? 49.495 -0.292 -93.317 1.00 94.75 88 LYS A O 1
ATOM 717 N N . TYR A 1 89 ? 49.521 -1.500 -95.204 1.00 94.88 89 TYR A N 1
ATOM 718 C CA . TYR A 1 89 ? 48.370 -2.324 -94.816 1.00 94.88 89 TYR A CA 1
ATOM 719 C C . TYR A 1 89 ? 48.640 -3.182 -93.572 1.00 94.88 89 TYR A C 1
ATOM 721 O O . TYR A 1 89 ? 47.746 -3.332 -92.735 1.00 94.88 89 TYR A O 1
ATOM 729 N N . GLN A 1 90 ? 49.860 -3.707 -93.416 1.00 95.12 90 GLN A N 1
ATOM 730 C CA . GLN A 1 90 ? 50.262 -4.446 -92.214 1.00 95.12 90 GLN A CA 1
ATOM 731 C C . GLN A 1 90 ? 50.258 -3.546 -90.972 1.00 95.12 90 GLN A C 1
ATOM 733 O O . GLN A 1 90 ? 49.667 -3.911 -89.953 1.00 95.12 90 GLN A O 1
ATOM 738 N N . TYR A 1 91 ? 50.851 -2.351 -91.059 1.00 94.69 91 TYR A N 1
ATOM 739 C CA . TYR A 1 91 ? 50.842 -1.390 -89.954 1.00 94.69 91 TYR A CA 1
ATOM 740 C C . TYR A 1 91 ? 49.433 -0.907 -89.614 1.00 94.69 91 TYR A C 1
ATOM 742 O O . TYR A 1 91 ? 49.096 -0.832 -88.435 1.00 94.69 91 TYR A O 1
ATOM 750 N N . ASP A 1 92 ? 48.582 -0.652 -90.608 1.00 94.88 92 ASP A N 1
ATOM 751 C CA . ASP A 1 92 ? 47.176 -0.315 -90.375 1.00 94.88 92 ASP A CA 1
ATOM 752 C C . ASP A 1 92 ? 46.441 -1.429 -89.628 1.00 94.88 92 ASP A C 1
ATOM 754 O O . ASP A 1 92 ? 45.650 -1.145 -88.728 1.00 94.88 92 ASP A O 1
ATOM 758 N N . SER A 1 93 ? 46.695 -2.695 -89.983 1.00 95.25 93 SER A N 1
ATOM 759 C CA . SER A 1 93 ? 46.118 -3.833 -89.265 1.00 95.25 93 SER A CA 1
ATOM 760 C C . SER A 1 93 ? 46.580 -3.852 -87.814 1.00 95.25 93 SER A C 1
ATOM 762 O O . SER A 1 93 ? 45.749 -3.883 -86.913 1.00 95.25 93 SER A O 1
ATOM 764 N N . LEU A 1 94 ? 47.884 -3.703 -87.578 1.00 96.44 94 LEU A N 1
ATOM 765 C CA . LEU A 1 94 ? 48.445 -3.670 -86.230 1.00 96.44 94 LEU A CA 1
ATOM 766 C C . LEU A 1 94 ? 47.915 -2.488 -85.401 1.00 96.44 94 LEU A C 1
ATOM 768 O O . LEU A 1 94 ? 47.690 -2.618 -84.198 1.00 96.44 94 LEU A O 1
ATOM 772 N N . ILE A 1 95 ? 47.701 -1.326 -86.025 1.00 95.00 95 ILE A N 1
ATOM 773 C CA . ILE A 1 95 ? 47.090 -0.159 -85.377 1.00 95.00 95 ILE A CA 1
ATOM 774 C C . ILE A 1 95 ? 45.633 -0.455 -85.014 1.00 95.00 95 ILE A C 1
ATOM 776 O O . ILE A 1 95 ? 45.212 -0.096 -83.914 1.00 95.00 95 ILE A O 1
ATOM 780 N N . ARG A 1 96 ? 44.862 -1.104 -85.898 1.00 95.69 96 ARG A N 1
ATOM 781 C CA . ARG A 1 96 ? 43.481 -1.517 -85.597 1.00 95.69 96 ARG A CA 1
ATOM 782 C C . ARG A 1 96 ? 43.437 -2.491 -84.422 1.00 95.69 96 ARG A C 1
ATOM 784 O O . ARG A 1 96 ? 42.673 -2.249 -83.492 1.00 95.69 96 ARG A O 1
ATOM 791 N N . ASP A 1 97 ? 44.299 -3.503 -84.418 1.00 95.31 97 ASP A N 1
ATOM 792 C CA . ASP A 1 97 ? 44.354 -4.509 -83.352 1.00 95.31 97 ASP A CA 1
ATOM 793 C C . ASP A 1 97 ? 44.737 -3.876 -82.007 1.00 95.31 97 ASP A C 1
ATOM 795 O O . ASP A 1 97 ? 44.092 -4.115 -80.986 1.00 95.31 97 ASP A O 1
ATOM 799 N N . ARG A 1 98 ? 45.731 -2.976 -82.001 1.00 94.81 98 ARG A N 1
ATOM 800 C CA . ARG A 1 98 ? 46.117 -2.221 -80.797 1.00 94.81 98 ARG A CA 1
ATOM 801 C C . ARG A 1 98 ? 45.009 -1.295 -80.302 1.00 94.81 98 ARG A C 1
ATOM 803 O O . ARG A 1 98 ? 44.799 -1.207 -79.097 1.00 94.81 98 ARG A O 1
ATOM 810 N N . LYS A 1 99 ? 44.288 -0.615 -81.200 1.00 95.50 99 LYS A N 1
ATOM 811 C CA . LYS A 1 99 ? 43.133 0.220 -80.829 1.00 95.50 99 LYS A CA 1
ATOM 812 C C . LYS A 1 99 ? 41.996 -0.614 -80.239 1.00 95.50 99 LYS A C 1
ATOM 814 O O . LYS A 1 99 ? 41.373 -0.170 -79.280 1.00 95.50 99 LYS A O 1
ATOM 819 N N . ALA A 1 100 ? 41.749 -1.810 -80.773 1.00 95.19 100 ALA A N 1
ATOM 820 C CA . ALA A 1 100 ? 40.763 -2.735 -80.221 1.00 95.19 100 ALA A CA 1
ATOM 821 C C . ALA A 1 100 ? 41.159 -3.209 -78.813 1.00 95.19 100 ALA A C 1
ATOM 823 O O . ALA A 1 100 ? 40.323 -3.196 -77.912 1.00 95.19 100 ALA A O 1
ATOM 824 N N . LEU A 1 101 ? 42.438 -3.542 -78.598 1.00 96.31 101 LEU A N 1
ATOM 825 C CA . LEU A 1 101 ? 42.952 -3.906 -77.275 1.00 96.31 101 LEU A CA 1
ATOM 826 C C . LEU A 1 101 ? 42.828 -2.754 -76.268 1.00 96.31 101 LEU A C 1
ATOM 828 O O . LEU A 1 101 ? 42.406 -2.980 -75.139 1.00 96.31 101 LEU A O 1
ATOM 832 N N . LEU A 1 102 ? 43.160 -1.522 -76.670 1.00 94.75 102 LEU A N 1
ATOM 833 C CA . LEU A 1 102 ? 42.987 -0.341 -75.816 1.00 94.75 102 LEU A CA 1
ATOM 834 C C . LEU A 1 102 ? 41.520 -0.145 -75.415 1.00 94.75 102 LEU A C 1
ATOM 836 O O . LEU A 1 102 ? 41.244 0.062 -74.240 1.00 94.75 102 LEU A O 1
ATOM 840 N N . ALA A 1 103 ? 40.583 -0.294 -76.355 1.00 96.00 103 ALA A N 1
ATOM 841 C CA . ALA A 1 103 ? 39.157 -0.181 -76.058 1.00 96.00 103 ALA A CA 1
ATOM 842 C C . ALA A 1 103 ? 38.660 -1.266 -75.082 1.00 96.00 103 ALA A C 1
ATOM 844 O O . ALA A 1 103 ? 37.808 -0.988 -74.235 1.00 96.00 103 ALA A O 1
ATOM 845 N N . ASP A 1 104 ? 39.187 -2.493 -75.173 1.00 95.50 104 ASP A N 1
ATOM 846 C CA . ASP A 1 104 ? 38.861 -3.554 -74.215 1.00 95.50 104 ASP A CA 1
ATOM 847 C C . ASP A 1 104 ? 39.442 -3.263 -72.823 1.00 95.50 104 ASP A C 1
ATOM 849 O O . ASP A 1 104 ? 38.733 -3.374 -71.822 1.00 95.50 104 ASP A O 1
ATOM 853 N N . LEU A 1 105 ? 40.693 -2.799 -72.749 1.00 95.50 105 LEU A N 1
ATOM 854 C CA . LEU A 1 105 ? 41.311 -2.382 -71.487 1.00 95.50 105 LEU A CA 1
ATOM 855 C C . LEU A 1 105 ? 40.559 -1.210 -70.842 1.00 95.50 105 LEU A C 1
ATOM 857 O O . LEU A 1 105 ? 40.273 -1.270 -69.648 1.00 95.50 105 LEU A O 1
ATOM 861 N N . ASP A 1 106 ? 40.157 -0.196 -71.611 1.00 95.38 106 ASP A N 1
ATOM 862 C CA . ASP A 1 106 ? 39.347 0.925 -71.117 1.00 95.38 106 ASP A CA 1
ATOM 863 C C . ASP A 1 106 ? 37.998 0.444 -70.561 1.00 95.38 106 ASP A C 1
ATOM 865 O O . ASP A 1 106 ? 37.538 0.903 -69.510 1.00 95.38 106 ASP A O 1
ATOM 869 N N . LYS A 1 107 ? 37.370 -0.543 -71.213 1.00 95.88 107 LYS A N 1
ATOM 870 C CA . LYS A 1 107 ? 36.143 -1.169 -70.706 1.00 95.88 107 LYS A CA 1
ATOM 871 C C . LYS A 1 107 ? 36.387 -1.893 -69.378 1.00 95.88 107 LYS A C 1
ATOM 873 O O . LYS A 1 107 ? 35.586 -1.740 -68.452 1.00 95.88 107 LYS A O 1
ATOM 878 N N . GLN A 1 108 ? 37.480 -2.646 -69.261 1.00 96.19 108 GLN A N 1
ATOM 879 C CA . GLN A 1 108 ? 37.851 -3.323 -68.016 1.00 96.19 108 GLN A CA 1
ATOM 880 C C . GLN A 1 108 ? 38.148 -2.321 -66.889 1.00 96.19 108 GLN A C 1
ATOM 882 O O . GLN A 1 108 ? 37.693 -2.522 -65.759 1.00 96.19 108 GLN A O 1
ATOM 887 N N . ILE A 1 109 ? 38.836 -1.215 -67.191 1.00 95.00 109 ILE A N 1
ATOM 888 C CA . ILE A 1 109 ? 39.088 -0.118 -66.245 1.00 95.00 109 ILE A CA 1
ATOM 889 C C . ILE A 1 109 ? 37.760 0.446 -65.734 1.00 95.00 109 ILE A C 1
ATOM 891 O O . ILE A 1 109 ? 37.541 0.475 -64.523 1.00 95.00 109 ILE A O 1
ATOM 895 N N . LEU A 1 110 ? 36.818 0.777 -66.623 1.00 95.81 110 LEU A N 1
ATOM 896 C CA . LEU A 1 110 ? 35.496 1.285 -66.234 1.00 95.81 110 LEU A CA 1
ATOM 897 C C . LEU A 1 110 ? 34.710 0.295 -65.359 1.00 95.81 110 LEU A C 1
ATOM 899 O O . LEU A 1 110 ? 33.978 0.692 -64.445 1.00 95.81 110 LEU A O 1
ATOM 903 N N . GLU A 1 111 ? 34.814 -1.007 -65.624 1.00 95.56 111 GLU A N 1
ATOM 904 C CA . GLU A 1 111 ? 34.182 -2.032 -64.791 1.00 95.56 111 GLU A CA 1
ATOM 905 C C . GLU A 1 111 ? 34.808 -2.116 -63.393 1.00 95.56 111 GLU A C 1
ATOM 907 O O . GLU A 1 111 ? 34.079 -2.239 -62.399 1.00 95.56 111 GLU A O 1
ATOM 912 N N . LEU A 1 112 ? 36.135 -2.018 -63.294 1.00 95.19 112 LEU A N 1
ATOM 913 C CA . LEU A 1 112 ? 36.852 -1.987 -62.020 1.00 95.19 112 LEU A CA 1
ATOM 914 C C . LEU A 1 112 ? 36.549 -0.710 -61.233 1.00 95.19 112 LEU A C 1
ATOM 916 O O . LEU A 1 112 ? 36.222 -0.799 -60.050 1.00 95.19 112 LEU A O 1
ATOM 920 N N . GLU A 1 113 ? 36.536 0.454 -61.877 1.00 93.94 113 GLU A N 1
ATOM 921 C CA . GLU A 1 113 ? 36.142 1.723 -61.258 1.00 93.94 113 GLU A CA 1
ATOM 922 C C . GLU A 1 113 ? 34.720 1.647 -60.687 1.00 93.94 113 GLU A C 1
ATOM 924 O O . GLU A 1 113 ? 34.477 2.005 -59.529 1.00 93.94 113 GLU A O 1
ATOM 929 N N . LYS A 1 114 ? 33.772 1.073 -61.442 1.00 95.12 114 LYS A N 1
ATOM 930 C CA . LYS A 1 114 ? 32.406 0.824 -60.950 1.00 95.12 114 LYS A CA 1
ATOM 931 C C . LYS A 1 114 ? 32.392 -0.098 -59.727 1.00 95.12 114 LYS A C 1
ATOM 933 O O . LYS A 1 114 ? 31.591 0.125 -58.812 1.00 95.12 114 LYS A O 1
ATOM 938 N N . LYS A 1 115 ? 33.237 -1.134 -59.687 1.00 95.50 115 LYS A N 1
ATOM 939 C CA . LYS A 1 115 ? 33.367 -2.030 -58.521 1.00 95.50 115 LYS A CA 1
ATOM 940 C C . LYS A 1 115 ? 33.955 -1.291 -57.313 1.00 95.50 115 LYS A C 1
ATOM 942 O O . LYS A 1 115 ? 33.380 -1.397 -56.228 1.00 95.50 115 LYS A O 1
ATOM 947 N N . ILE A 1 116 ? 34.997 -0.480 -57.507 1.00 94.25 116 ILE A N 1
ATOM 948 C CA . ILE A 1 116 ? 35.623 0.346 -56.460 1.00 94.25 116 ILE A CA 1
ATOM 949 C C . ILE A 1 116 ? 34.598 1.308 -55.852 1.00 94.25 116 ILE A C 1
ATOM 951 O O . ILE A 1 116 ? 34.439 1.353 -54.633 1.00 94.25 116 ILE A O 1
ATOM 955 N N . VAL A 1 117 ? 33.816 2.015 -56.675 1.00 94.38 117 VAL A N 1
ATOM 956 C CA . VAL A 1 117 ? 32.767 2.926 -56.183 1.00 94.38 117 VAL A CA 1
ATOM 957 C C . VAL A 1 117 ? 31.716 2.180 -55.353 1.00 94.38 117 VAL A C 1
ATOM 959 O O . VAL A 1 117 ? 31.304 2.660 -54.293 1.00 94.38 117 VAL A O 1
ATOM 962 N N . LYS A 1 118 ? 31.278 0.989 -55.788 1.00 93.06 118 LYS A N 1
ATOM 963 C CA . LYS A 1 118 ? 30.329 0.160 -55.021 1.00 93.06 118 LYS A CA 1
ATOM 964 C C . LYS A 1 118 ? 30.919 -0.288 -53.682 1.00 93.06 118 LYS A C 1
ATOM 966 O O . LYS A 1 118 ? 30.216 -0.244 -52.670 1.00 93.06 118 LYS A O 1
ATOM 971 N N . GLN A 1 119 ? 32.184 -0.700 -53.660 1.00 91.50 119 GLN A N 1
ATOM 972 C CA . GLN A 1 119 ? 32.867 -1.123 -52.440 1.00 91.50 119 GLN A CA 1
ATOM 973 C C . GLN A 1 119 ? 33.072 0.047 -51.473 1.00 91.50 119 GLN A C 1
ATOM 975 O O . GLN A 1 119 ? 32.750 -0.093 -50.297 1.00 91.50 119 GLN A O 1
ATOM 980 N N . ASN A 1 120 ? 33.476 1.222 -51.962 1.00 89.00 120 ASN A N 1
ATOM 981 C CA . ASN A 1 120 ? 33.599 2.435 -51.151 1.00 89.00 120 ASN A CA 1
ATOM 982 C C . ASN A 1 120 ? 32.261 2.837 -50.521 1.00 89.00 120 ASN A C 1
ATOM 984 O O . ASN A 1 120 ? 32.206 3.120 -49.327 1.00 89.00 120 ASN A O 1
ATOM 988 N N . LYS A 1 121 ? 31.152 2.769 -51.272 1.00 90.12 121 LYS A N 1
ATOM 989 C CA . LYS A 1 121 ? 29.807 3.003 -50.713 1.00 90.12 121 LYS A CA 1
ATOM 990 C C . LYS A 1 121 ? 29.469 2.026 -49.584 1.00 90.12 121 LYS A C 1
ATOM 992 O O . LYS A 1 121 ? 28.895 2.437 -48.578 1.00 90.12 121 LYS A O 1
ATOM 997 N N . ARG A 1 122 ? 29.816 0.741 -49.726 1.00 88.69 122 ARG A N 1
ATOM 998 C CA . ARG A 1 122 ? 29.632 -0.259 -48.657 1.00 88.69 122 ARG A CA 1
ATOM 999 C C . ARG A 1 122 ? 30.525 0.041 -47.454 1.00 88.69 122 ARG A C 1
ATOM 1001 O O . ARG A 1 122 ? 30.028 0.042 -46.337 1.00 88.69 122 ARG A O 1
ATOM 1008 N N . ALA A 1 123 ? 31.799 0.356 -47.676 1.00 85.19 123 ALA A N 1
ATOM 1009 C CA . ALA A 1 123 ? 32.752 0.674 -46.617 1.00 85.19 123 ALA A CA 1
ATOM 1010 C C . ALA A 1 123 ? 32.331 1.910 -45.808 1.00 85.19 123 ALA A C 1
ATOM 1012 O O . ALA A 1 123 ? 32.403 1.885 -44.585 1.00 85.19 123 ALA A O 1
ATOM 1013 N N . VAL A 1 124 ? 31.827 2.963 -46.463 1.00 84.69 124 VAL A N 1
ATOM 1014 C CA . VAL A 1 124 ? 31.286 4.150 -45.778 1.00 84.69 124 VAL A CA 1
ATOM 1015 C C . VAL A 1 124 ? 30.072 3.789 -44.922 1.00 84.69 124 VAL A C 1
ATOM 1017 O O . VAL A 1 124 ? 30.015 4.194 -43.766 1.00 84.69 124 VAL A O 1
ATOM 1020 N N . LYS A 1 125 ? 29.137 2.980 -45.441 1.00 83.94 125 LYS A N 1
ATOM 1021 C CA . LYS A 1 125 ? 27.980 2.506 -44.661 1.00 83.94 125 LYS A CA 1
ATOM 1022 C C . LYS A 1 125 ? 28.394 1.660 -43.456 1.00 83.94 125 LYS A C 1
ATOM 1024 O O . LYS A 1 125 ? 27.826 1.824 -42.386 1.00 83.94 125 LYS A O 1
ATOM 1029 N N . VAL A 1 126 ? 29.386 0.783 -43.616 1.00 83.19 126 VAL A N 1
ATOM 1030 C CA . VAL A 1 126 ? 29.923 -0.036 -42.517 1.00 83.19 126 VAL A CA 1
ATOM 1031 C C . VAL A 1 126 ? 30.614 0.839 -41.472 1.00 83.19 126 VAL A C 1
ATOM 1033 O O . VAL A 1 126 ? 30.369 0.647 -40.288 1.00 83.19 126 VAL A O 1
ATOM 1036 N N . LYS A 1 127 ? 31.411 1.834 -41.886 1.00 79.56 127 LYS A N 1
ATOM 1037 C CA . LYS A 1 127 ? 32.014 2.809 -40.964 1.00 79.56 127 LYS A CA 1
ATOM 1038 C C . LYS A 1 127 ? 30.939 3.570 -40.189 1.00 79.56 127 LYS A C 1
ATOM 1040 O O . LYS A 1 127 ? 30.972 3.545 -38.972 1.00 79.56 127 LYS A O 1
ATOM 1045 N N . GLN A 1 128 ? 29.933 4.110 -40.880 1.00 76.81 128 GLN A N 1
ATOM 1046 C CA . GLN A 1 128 ? 28.802 4.790 -40.242 1.00 76.81 128 GLN A CA 1
ATOM 1047 C C . GLN A 1 128 ? 27.986 3.880 -39.317 1.00 76.81 128 GLN A C 1
ATOM 1049 O O . GLN A 1 128 ? 27.400 4.359 -38.353 1.00 76.81 128 GLN A O 1
ATOM 1054 N N . ALA A 1 129 ? 27.868 2.581 -39.606 1.00 74.50 129 ALA A N 1
ATOM 1055 C CA . ALA A 1 129 ? 27.199 1.621 -38.727 1.00 74.50 129 ALA A CA 1
ATOM 1056 C C . ALA A 1 129 ? 28.034 1.345 -37.464 1.00 74.50 129 ALA A C 1
ATOM 1058 O O . ALA A 1 129 ? 27.489 1.365 -36.363 1.00 74.50 129 ALA A O 1
ATOM 1059 N N . ASN A 1 130 ? 29.347 1.184 -37.644 1.00 78.12 130 ASN A N 1
ATOM 1060 C CA . ASN A 1 130 ? 30.338 0.884 -36.610 1.00 78.12 130 ASN A CA 1
ATOM 1061 C C . ASN A 1 130 ? 30.969 2.135 -35.985 1.00 78.12 130 ASN A C 1
ATOM 1063 O O . ASN A 1 130 ? 32.067 2.057 -35.431 1.00 78.12 130 ASN A O 1
ATOM 1067 N N . ASP A 1 131 ? 30.304 3.289 -36.061 1.00 82.31 131 ASP A N 1
ATOM 1068 C CA . ASP A 1 131 ? 30.742 4.487 -35.356 1.00 82.31 131 ASP A CA 1
ATOM 1069 C C . ASP A 1 131 ? 30.701 4.195 -33.850 1.00 82.31 131 ASP A C 1
ATOM 1071 O O . ASP A 1 131 ? 29.654 4.298 -33.209 1.00 82.31 131 ASP A O 1
ATOM 1075 N N . SER A 1 132 ? 31.855 3.814 -33.293 1.00 83.69 132 SER A N 1
ATOM 1076 C CA . SER A 1 132 ? 32.017 3.375 -31.901 1.00 83.69 132 SER A CA 1
ATOM 1077 C C . SER A 1 132 ? 31.386 4.367 -30.920 1.00 83.69 132 SER A C 1
ATOM 1079 O O . SER A 1 132 ? 30.638 3.970 -30.036 1.00 83.69 132 SER A O 1
ATOM 1081 N N . LYS A 1 133 ? 31.534 5.676 -31.169 1.00 87.50 133 LYS A N 1
ATOM 1082 C CA . LYS A 1 133 ? 30.903 6.736 -30.364 1.00 87.50 133 LYS A CA 1
ATOM 1083 C C . LYS A 1 133 ? 29.370 6.696 -30.376 1.00 87.50 133 LYS A C 1
ATOM 1085 O O . LYS A 1 133 ? 28.750 7.027 -29.372 1.00 87.50 133 LYS A O 1
ATOM 1090 N N . ARG A 1 134 ? 28.736 6.345 -31.502 1.00 85.81 134 ARG A N 1
ATOM 1091 C CA . ARG A 1 134 ? 27.267 6.253 -31.589 1.00 85.81 134 ARG A CA 1
ATOM 1092 C C . ARG A 1 134 ? 26.764 4.990 -30.901 1.00 85.81 134 ARG A C 1
ATOM 1094 O O . ARG A 1 134 ? 25.769 5.067 -30.188 1.00 85.81 134 ARG A O 1
ATOM 1101 N N . LEU A 1 135 ? 27.452 3.866 -31.102 1.00 88.25 135 LEU A N 1
ATOM 1102 C CA . LEU A 1 135 ? 27.146 2.611 -30.411 1.00 88.25 135 LEU A CA 1
ATOM 1103 C C . LEU A 1 135 ? 27.300 2.774 -28.896 1.00 88.25 135 LEU A C 1
ATOM 1105 O O . LEU A 1 135 ? 26.391 2.414 -28.161 1.00 88.25 135 LEU A O 1
ATOM 1109 N N . GLN A 1 136 ? 28.376 3.419 -28.447 1.00 92.19 136 GLN A N 1
ATOM 1110 C CA . GLN A 1 136 ? 28.618 3.715 -27.039 1.00 92.19 136 GLN A CA 1
ATOM 1111 C C . GLN A 1 136 ? 27.488 4.556 -26.427 1.00 92.19 136 GLN A C 1
ATOM 1113 O O . GLN A 1 136 ? 26.908 4.160 -25.426 1.00 92.19 136 GLN A O 1
ATOM 1118 N N . LYS A 1 137 ? 27.071 5.649 -27.082 1.00 92.25 137 LYS A N 1
ATOM 1119 C CA . LYS A 1 137 ? 25.925 6.455 -26.618 1.00 92.25 137 LYS A CA 1
ATOM 1120 C C . LYS A 1 137 ? 24.615 5.667 -26.563 1.00 92.25 137 LYS A C 1
ATOM 1122 O O . LYS A 1 137 ? 23.777 5.914 -25.698 1.00 92.25 137 LYS A O 1
ATOM 1127 N N . GLN A 1 138 ? 24.398 4.751 -27.509 1.00 91.25 138 GLN A N 1
ATOM 1128 C CA . GLN A 1 138 ? 23.223 3.878 -27.495 1.00 91.25 138 GLN A CA 1
ATOM 1129 C C . GLN A 1 138 ? 23.273 2.902 -26.318 1.00 91.25 138 GLN A C 1
ATOM 1131 O O . GLN A 1 138 ? 22.254 2.734 -25.653 1.00 91.25 138 GLN A O 1
ATOM 1136 N N . ILE A 1 139 ? 24.439 2.315 -26.038 1.00 93.69 139 ILE A N 1
ATOM 1137 C CA . ILE A 1 139 ? 24.667 1.460 -24.868 1.00 93.69 139 ILE A CA 1
ATOM 1138 C C . ILE A 1 139 ? 24.400 2.256 -23.588 1.00 93.69 139 ILE A C 1
ATOM 1140 O O . ILE A 1 139 ? 23.525 1.863 -22.829 1.00 93.69 139 ILE A O 1
ATOM 1144 N N . GLU A 1 140 ? 25.016 3.427 -23.419 1.00 96.06 140 GLU A N 1
ATOM 1145 C CA . GLU A 1 140 ? 24.811 4.304 -22.254 1.00 96.06 140 GLU A CA 1
ATOM 1146 C C . GLU A 1 140 ? 23.332 4.676 -22.060 1.00 96.06 140 GLU A C 1
ATOM 1148 O O . GLU A 1 140 ? 22.816 4.674 -20.945 1.00 96.06 140 GLU A O 1
ATOM 1153 N N . THR A 1 141 ? 22.606 4.953 -23.148 1.00 96.31 141 THR A N 1
ATOM 1154 C CA . THR A 1 141 ? 21.167 5.261 -23.081 1.00 96.31 141 THR A CA 1
ATOM 1155 C C . THR A 1 141 ? 20.352 4.049 -22.626 1.00 96.31 141 THR A C 1
ATOM 1157 O O . THR A 1 141 ? 19.410 4.189 -21.842 1.00 96.31 141 THR A O 1
ATOM 1160 N N . LEU A 1 142 ? 20.686 2.856 -23.125 1.00 96.88 142 LEU A N 1
ATOM 1161 C CA . LEU A 1 142 ? 20.022 1.612 -22.741 1.00 96.88 142 LEU A CA 1
ATOM 1162 C C . LEU A 1 142 ? 20.350 1.225 -21.295 1.00 96.88 142 LEU A C 1
ATOM 1164 O O . LEU A 1 142 ? 19.443 0.832 -20.567 1.00 96.88 142 LEU A O 1
ATOM 1168 N N . GLU A 1 143 ? 21.597 1.399 -20.866 1.00 96.94 143 GLU A N 1
ATOM 1169 C CA . GLU A 1 143 ? 22.049 1.189 -19.489 1.00 96.94 143 GLU A CA 1
ATOM 1170 C C . GLU A 1 143 ? 21.366 2.162 -18.530 1.00 96.94 143 GLU A C 1
ATOM 1172 O O . GLU A 1 143 ? 20.807 1.737 -17.523 1.00 96.94 143 GLU A O 1
ATOM 1177 N N . MET A 1 144 ? 21.306 3.453 -18.869 1.00 97.12 144 MET A N 1
ATOM 1178 C CA . MET A 1 144 ? 20.575 4.445 -18.080 1.00 97.12 144 MET A CA 1
ATOM 1179 C C . MET A 1 144 ? 19.092 4.080 -17.974 1.00 97.12 144 MET A C 1
ATOM 1181 O O . MET A 1 144 ? 18.508 4.152 -16.895 1.00 97.12 144 MET A O 1
ATOM 1185 N N . ARG A 1 145 ? 18.468 3.637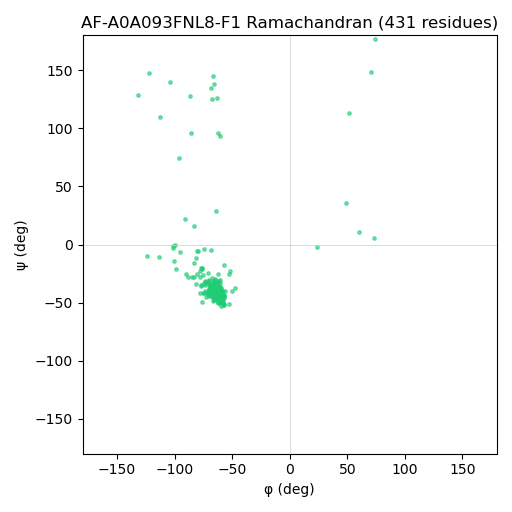 -19.073 1.00 97.25 145 ARG A N 1
ATOM 1186 C CA . ARG A 1 145 ? 17.067 3.201 -19.053 1.00 97.25 145 ARG A CA 1
ATOM 1187 C C . ARG A 1 145 ? 16.869 1.958 -18.183 1.00 97.25 145 ARG A C 1
ATOM 1189 O O . ARG A 1 145 ? 15.889 1.900 -17.445 1.00 97.25 145 ARG A O 1
ATOM 1196 N N . LEU A 1 146 ? 17.778 0.988 -18.258 1.00 97.88 146 LEU A N 1
ATOM 1197 C CA . LEU A 1 146 ? 17.752 -0.213 -17.424 1.00 97.88 146 LEU A CA 1
ATOM 1198 C C . LEU A 1 146 ? 17.920 0.137 -15.941 1.00 97.88 146 LEU A C 1
ATOM 1200 O O . LEU A 1 146 ? 17.163 -0.359 -15.106 1.00 97.88 146 LEU A O 1
ATOM 1204 N N . ASN A 1 147 ? 18.857 1.029 -15.623 1.00 97.25 147 ASN A N 1
ATOM 1205 C CA . ASN A 1 147 ? 19.089 1.514 -14.268 1.00 97.25 147 ASN A CA 1
ATOM 1206 C C . ASN A 1 147 ? 17.855 2.233 -13.724 1.00 97.25 147 ASN A C 1
ATOM 1208 O O . ASN A 1 147 ? 17.422 1.919 -12.620 1.00 97.25 147 ASN A O 1
ATOM 1212 N N . ASN A 1 148 ? 17.227 3.111 -14.512 1.00 97.56 148 ASN A N 1
ATOM 1213 C CA . ASN A 1 148 ? 16.003 3.804 -14.104 1.00 97.56 148 ASN A CA 1
ATOM 1214 C C . ASN A 1 148 ? 14.874 2.814 -13.776 1.00 97.56 148 ASN A C 1
ATOM 1216 O O . ASN A 1 148 ? 14.293 2.888 -12.699 1.00 97.56 148 ASN A O 1
ATOM 1220 N N . VAL A 1 149 ? 14.625 1.826 -14.644 1.00 97.94 149 VAL A N 1
ATOM 1221 C CA . VAL A 1 149 ? 13.617 0.779 -14.387 1.00 97.94 149 VAL A CA 1
ATOM 1222 C C . VAL A 1 149 ? 13.963 -0.048 -13.144 1.00 97.94 149 VAL A C 1
ATOM 1224 O O . VAL A 1 149 ? 13.076 -0.411 -12.375 1.00 97.94 149 VAL A O 1
ATOM 1227 N N . THR A 1 150 ? 15.246 -0.340 -12.926 1.00 97.62 150 THR A N 1
ATOM 1228 C CA . THR A 1 150 ? 15.712 -1.086 -11.749 1.00 97.62 150 THR A CA 1
ATOM 1229 C C . THR A 1 150 ? 15.498 -0.289 -10.462 1.00 97.62 150 THR A C 1
ATOM 1231 O O . THR A 1 150 ? 15.034 -0.844 -9.466 1.00 97.62 150 THR A O 1
ATOM 1234 N N . VAL A 1 151 ? 15.781 1.017 -10.480 1.00 98.19 151 VAL A N 1
ATOM 1235 C CA . VAL A 1 151 ? 15.515 1.921 -9.354 1.00 98.19 151 VAL A CA 1
ATOM 1236 C C . VAL A 1 151 ? 14.017 1.985 -9.075 1.00 98.19 151 VAL A C 1
ATOM 1238 O O . VAL A 1 151 ? 13.621 1.732 -7.940 1.00 98.19 151 VAL A O 1
ATOM 1241 N N . ASP A 1 152 ? 13.184 2.208 -10.095 1.00 97.94 152 ASP A N 1
ATOM 1242 C CA . ASP A 1 152 ? 11.723 2.246 -9.952 1.00 97.94 152 ASP A CA 1
ATOM 1243 C C . ASP A 1 152 ? 11.180 0.939 -9.354 1.00 97.94 152 ASP A C 1
ATOM 1245 O O . ASP A 1 152 ? 10.369 0.950 -8.422 1.00 97.94 152 ASP A O 1
ATOM 1249 N N . PHE A 1 153 ? 11.671 -0.205 -9.836 1.00 97.88 153 PHE A N 1
ATOM 1250 C CA . PHE A 1 153 ? 11.314 -1.516 -9.304 1.00 97.88 153 PHE A CA 1
ATOM 1251 C C . PHE A 1 153 ? 11.712 -1.666 -7.828 1.00 97.88 153 PHE A C 1
ATOM 1253 O O . PHE A 1 153 ? 10.890 -2.075 -7.004 1.00 97.88 153 PHE A O 1
ATOM 1260 N N . ASN A 1 154 ? 12.932 -1.272 -7.460 1.00 97.75 154 ASN A N 1
ATOM 1261 C CA . ASN A 1 154 ? 13.402 -1.304 -6.074 1.00 97.75 154 ASN A CA 1
ATOM 1262 C C . ASN A 1 154 ? 12.606 -0.351 -5.167 1.00 97.75 154 ASN A C 1
ATOM 1264 O O . ASN A 1 154 ? 12.301 -0.692 -4.018 1.00 97.75 154 ASN A O 1
ATOM 1268 N N . THR A 1 155 ? 12.205 0.818 -5.673 1.00 98.06 155 THR A N 1
ATOM 1269 C CA . THR A 1 155 ? 11.326 1.752 -4.959 1.00 98.06 155 THR A CA 1
ATOM 1270 C C . THR A 1 155 ? 9.955 1.125 -4.709 1.00 98.06 155 THR A C 1
ATOM 1272 O O . THR A 1 155 ? 9.451 1.182 -3.582 1.00 98.06 155 THR A O 1
ATOM 1275 N N . ILE A 1 156 ? 9.370 0.464 -5.715 1.00 97.88 156 ILE A N 1
ATOM 1276 C CA . ILE A 1 156 ? 8.101 -0.263 -5.573 1.00 97.88 156 ILE A CA 1
ATOM 1277 C C . ILE A 1 156 ? 8.239 -1.399 -4.555 1.00 97.88 156 ILE A C 1
ATOM 1279 O O . ILE A 1 156 ? 7.376 -1.530 -3.687 1.00 97.88 156 ILE A O 1
ATOM 1283 N N . LEU A 1 157 ? 9.321 -2.183 -4.598 1.00 98.25 157 LEU A N 1
ATOM 1284 C CA . LEU A 1 157 ? 9.574 -3.250 -3.624 1.00 98.25 157 LEU A CA 1
ATOM 1285 C C . LEU A 1 157 ? 9.695 -2.711 -2.196 1.00 98.25 157 LEU A C 1
ATOM 1287 O O . LEU A 1 157 ? 9.086 -3.263 -1.279 1.00 98.25 157 LEU A O 1
ATOM 1291 N N . THR A 1 158 ? 10.418 -1.606 -2.008 1.00 98.19 158 THR A N 1
ATOM 1292 C CA . THR A 1 158 ? 10.578 -0.963 -0.695 1.00 98.19 158 THR A CA 1
ATOM 1293 C C . THR A 1 158 ? 9.241 -0.444 -0.170 1.00 98.19 158 THR A C 1
ATOM 1295 O O . THR A 1 158 ? 8.893 -0.674 0.988 1.00 98.19 158 THR A O 1
ATOM 1298 N N . ARG A 1 159 ? 8.437 0.201 -1.027 1.00 98.44 159 ARG A N 1
ATOM 1299 C CA . ARG A 1 159 ? 7.076 0.627 -0.674 1.00 98.44 159 ARG A CA 1
ATOM 1300 C C . ARG A 1 159 ? 6.190 -0.567 -0.328 1.00 98.44 159 ARG A C 1
ATOM 1302 O O . ARG A 1 159 ? 5.440 -0.508 0.639 1.00 98.44 159 ARG A O 1
ATOM 1309 N N . ASN A 1 160 ? 6.282 -1.652 -1.091 1.00 98.31 160 ASN A N 1
ATOM 1310 C CA . ASN A 1 160 ? 5.498 -2.855 -0.847 1.00 98.31 160 ASN A CA 1
ATOM 1311 C C . ASN A 1 160 ? 5.880 -3.519 0.485 1.00 98.31 160 ASN A C 1
ATOM 1313 O O . ASN A 1 160 ? 4.995 -3.937 1.225 1.00 98.31 160 ASN A O 1
ATOM 1317 N N . LYS A 1 161 ? 7.173 -3.541 0.837 1.00 98.44 161 LYS A N 1
ATOM 1318 C CA . LYS A 1 161 ? 7.646 -3.985 2.155 1.00 98.44 161 LYS A CA 1
ATOM 1319 C C . LYS A 1 161 ? 7.015 -3.159 3.283 1.00 98.44 161 LYS A C 1
ATOM 1321 O O . LYS A 1 161 ? 6.410 -3.749 4.171 1.00 98.44 161 LYS A O 1
ATOM 1326 N N . LYS A 1 162 ? 7.051 -1.824 3.187 1.00 98.12 162 LYS A N 1
ATOM 1327 C CA . LYS A 1 162 ? 6.414 -0.925 4.170 1.00 98.12 162 LYS A CA 1
ATOM 1328 C C . LYS A 1 162 ? 4.909 -1.181 4.311 1.00 98.12 162 LYS A C 1
ATOM 1330 O O . LYS A 1 162 ? 4.405 -1.272 5.422 1.00 98.12 162 LYS A O 1
ATOM 1335 N N . LEU A 1 163 ? 4.195 -1.362 3.195 1.00 98.50 163 LEU A N 1
ATOM 1336 C CA . LEU A 1 163 ? 2.762 -1.684 3.221 1.00 98.50 163 LEU A CA 1
ATOM 1337 C C . LEU A 1 163 ? 2.481 -3.045 3.874 1.00 98.50 163 LEU A C 1
ATOM 1339 O O . LEU A 1 163 ? 1.489 -3.190 4.581 1.00 98.50 163 LEU A O 1
ATOM 1343 N N . ARG A 1 164 ? 3.338 -4.053 3.662 1.00 98.44 164 ARG A N 1
ATOM 1344 C CA . ARG A 1 164 ? 3.203 -5.354 4.339 1.00 98.44 164 ARG A CA 1
ATOM 1345 C C . ARG A 1 164 ? 3.406 -5.230 5.849 1.00 98.44 164 ARG A C 1
ATOM 1347 O O . ARG A 1 164 ? 2.642 -5.832 6.594 1.00 98.44 164 ARG A O 1
ATOM 1354 N N . GLU A 1 165 ? 4.389 -4.447 6.284 1.00 98.19 165 GLU A N 1
ATOM 1355 C CA . GLU A 1 165 ? 4.624 -4.154 7.705 1.00 98.19 165 GLU A CA 1
ATOM 1356 C C . GLU A 1 165 ? 3.424 -3.421 8.327 1.00 98.19 165 GLU A C 1
ATOM 1358 O O . GLU A 1 165 ? 2.961 -3.794 9.401 1.00 9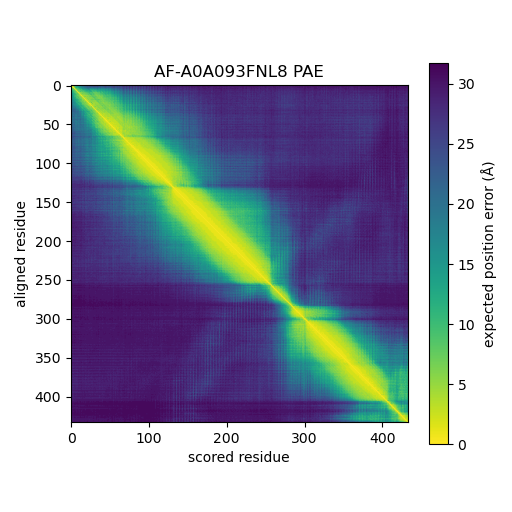8.19 165 GLU A O 1
ATOM 1363 N N . GLU A 1 166 ? 2.853 -2.438 7.626 1.00 98.56 166 GLU A N 1
ATOM 1364 C CA . GLU A 1 166 ? 1.645 -1.730 8.066 1.00 98.56 166 GLU A CA 1
ATOM 1365 C C . GLU A 1 166 ? 0.432 -2.666 8.184 1.00 98.56 166 GLU A C 1
ATOM 1367 O O . GLU A 1 166 ? -0.271 -2.643 9.194 1.00 98.56 166 GLU A O 1
ATOM 1372 N N . ILE A 1 167 ? 0.213 -3.544 7.199 1.00 98.44 167 ILE A N 1
ATOM 1373 C CA . ILE A 1 167 ? -0.857 -4.553 7.248 1.00 98.44 167 ILE A CA 1
ATOM 1374 C C . ILE A 1 167 ? -0.679 -5.481 8.453 1.00 98.44 167 ILE A C 1
ATOM 1376 O O . ILE A 1 167 ? -1.663 -5.805 9.119 1.00 98.44 167 ILE A O 1
ATOM 1380 N N . GLU A 1 168 ? 0.547 -5.913 8.746 1.00 98.31 168 GLU A N 1
ATOM 1381 C CA . GLU A 1 168 ? 0.808 -6.789 9.888 1.00 98.31 168 GLU A CA 1
ATOM 1382 C C . GLU A 1 168 ? 0.584 -6.065 11.221 1.00 98.31 168 GLU A C 1
ATOM 1384 O O . GLU A 1 168 ? -0.098 -6.589 12.102 1.00 98.31 168 GLU A O 1
ATOM 1389 N N . ASN A 1 169 ? 1.022 -4.809 11.332 1.00 98.12 169 ASN A N 1
ATOM 1390 C CA . ASN A 1 169 ? 0.732 -3.969 12.494 1.00 98.12 169 ASN A CA 1
ATOM 1391 C C . ASN A 1 169 ? -0.780 -3.808 12.718 1.00 98.12 169 ASN A C 1
ATOM 1393 O O . ASN A 1 169 ? -1.262 -3.976 13.841 1.00 98.12 169 ASN A O 1
ATOM 1397 N N . LEU A 1 170 ? -1.550 -3.550 11.656 1.00 98.38 170 LEU A N 1
ATOM 1398 C CA . LEU A 1 170 ? -3.011 -3.448 11.730 1.00 98.38 170 LEU A CA 1
ATOM 1399 C C . LEU A 1 170 ? -3.668 -4.774 12.136 1.00 98.38 170 LEU A C 1
ATOM 1401 O O . LEU A 1 170 ? -4.642 -4.776 12.891 1.00 98.38 170 LEU A O 1
ATOM 1405 N N . ARG A 1 171 ? -3.138 -5.918 11.688 1.00 98.25 171 ARG A N 1
ATOM 1406 C CA . ARG A 1 171 ? -3.620 -7.245 12.109 1.00 98.25 171 ARG A CA 1
ATOM 1407 C C . ARG A 1 171 ? -3.381 -7.494 13.593 1.00 98.25 171 ARG A C 1
ATOM 1409 O O . ARG A 1 171 ? -4.293 -7.971 14.268 1.00 98.25 171 ARG A O 1
ATOM 1416 N N . ILE A 1 172 ? -2.204 -7.135 14.103 1.00 98.06 172 ILE A N 1
ATOM 1417 C CA . ILE A 1 172 ? -1.881 -7.240 15.531 1.00 98.06 172 ILE A CA 1
ATOM 1418 C C . ILE A 1 172 ? -2.819 -6.345 16.347 1.00 98.06 172 ILE A C 1
ATOM 1420 O O . ILE A 1 172 ? -3.424 -6.809 17.314 1.00 98.06 172 ILE A O 1
ATOM 1424 N N . GLN A 1 173 ? -3.015 -5.090 15.930 1.00 97.38 173 GLN A N 1
ATOM 1425 C CA . GLN A 1 173 ? -3.951 -4.173 16.590 1.00 97.38 173 GLN A CA 1
ATOM 1426 C C . GLN A 1 173 ? -5.380 -4.725 16.596 1.00 97.38 173 GLN A C 1
ATOM 1428 O O . GLN A 1 173 ? -6.034 -4.722 17.640 1.00 97.38 173 GLN A O 1
ATOM 1433 N N . LYS A 1 174 ? -5.850 -5.270 15.468 1.00 98.38 174 LYS A N 1
ATOM 1434 C CA . LYS A 1 174 ? -7.162 -5.919 15.390 1.00 98.38 174 LYS A CA 1
ATOM 1435 C C . LYS A 1 174 ? -7.270 -7.093 16.367 1.00 98.38 174 LYS A C 1
ATOM 1437 O O . LYS A 1 174 ? -8.253 -7.179 17.091 1.00 98.38 174 LYS A O 1
ATOM 1442 N N . ALA A 1 175 ? -6.260 -7.960 16.444 1.00 98.31 175 ALA A N 1
ATOM 1443 C CA . ALA A 1 175 ? -6.263 -9.092 17.371 1.00 98.31 175 ALA A CA 1
ATOM 1444 C C . ALA A 1 175 ? -6.324 -8.647 18.846 1.00 98.31 175 ALA A C 1
ATOM 1446 O O . ALA A 1 175 ? -7.012 -9.270 19.659 1.00 98.31 175 ALA A O 1
ATOM 1447 N N . ILE A 1 176 ? -5.646 -7.547 19.195 1.00 98.00 176 ILE A N 1
ATOM 1448 C CA . ILE A 1 176 ? -5.725 -6.936 20.530 1.00 98.00 176 ILE A CA 1
ATOM 1449 C C . ILE A 1 176 ? -7.143 -6.414 20.797 1.00 98.00 176 ILE A C 1
ATOM 1451 O O . ILE A 1 176 ? -7.708 -6.698 21.856 1.00 98.00 176 ILE A O 1
ATOM 1455 N N . LEU A 1 177 ? -7.741 -5.699 19.839 1.00 98.00 177 LEU A N 1
ATOM 1456 C CA . LEU A 1 177 ? -9.111 -5.189 19.949 1.00 98.00 177 LEU A CA 1
ATOM 1457 C C . LEU A 1 177 ? -10.134 -6.321 20.097 1.00 98.00 177 LEU A C 1
ATOM 1459 O O . LEU A 1 177 ? -10.975 -6.256 20.992 1.00 98.00 177 LEU A O 1
ATOM 1463 N N . ASP A 1 178 ? -10.021 -7.384 19.301 1.00 98.12 178 ASP A N 1
ATOM 1464 C CA . ASP A 1 178 ? -10.887 -8.565 19.378 1.00 98.12 178 ASP A CA 1
ATOM 1465 C C . ASP A 1 178 ? -10.782 -9.240 20.764 1.00 98.12 178 ASP A C 1
ATOM 1467 O O . ASP A 1 178 ? -11.787 -9.638 21.360 1.00 98.12 178 ASP A O 1
ATOM 1471 N N . ASN A 1 179 ? -9.575 -9.306 21.341 1.00 98.31 179 ASN A N 1
ATOM 1472 C CA . ASN A 1 179 ? -9.363 -9.823 22.696 1.00 98.31 179 ASN A CA 1
ATOM 1473 C C . ASN A 1 179 ? -10.026 -8.933 23.763 1.00 98.31 179 ASN A C 1
ATOM 1475 O O . ASN A 1 179 ? -10.705 -9.436 24.665 1.00 98.31 179 ASN A O 1
ATOM 1479 N N . CYS A 1 180 ? -9.867 -7.611 23.654 1.00 97.75 180 CYS A N 1
ATOM 1480 C CA . CYS A 1 180 ? -10.531 -6.647 24.532 1.00 97.75 180 CYS A CA 1
ATOM 1481 C C . CYS A 1 180 ? -12.056 -6.762 24.438 1.00 97.75 180 CYS A C 1
ATOM 1483 O O . CYS A 1 180 ? -12.729 -6.836 25.468 1.00 97.75 180 CYS A O 1
ATOM 1485 N N . TYR A 1 181 ? -12.595 -6.861 23.223 1.00 98.06 181 TYR A N 1
ATOM 1486 C CA . TYR A 1 181 ? -14.021 -7.048 22.977 1.00 98.06 181 TYR A CA 1
ATOM 1487 C C . TYR A 1 181 ? -14.541 -8.325 23.647 1.00 98.06 181 TYR A C 1
ATOM 1489 O O . TYR A 1 181 ? -15.516 -8.278 24.399 1.00 98.06 181 TYR A O 1
ATOM 1497 N N . LEU A 1 182 ? -13.834 -9.450 23.490 1.00 98.38 182 LEU A N 1
ATOM 1498 C CA . LEU A 1 182 ? -14.189 -10.711 24.144 1.00 98.38 182 LEU A CA 1
ATOM 1499 C C . LEU A 1 182 ? -14.177 -10.595 25.679 1.00 98.38 182 LEU A C 1
ATOM 1501 O O . LEU A 1 182 ? -15.063 -11.129 26.352 1.00 98.38 182 LEU A O 1
ATOM 1505 N N . LYS A 1 183 ? -13.193 -9.891 26.257 1.00 97.94 183 LYS A N 1
ATOM 1506 C CA . LYS A 1 183 ? -13.131 -9.634 27.707 1.00 97.94 183 LYS A CA 1
ATOM 1507 C C . LYS A 1 183 ? -14.315 -8.795 28.185 1.00 97.94 183 LYS A C 1
ATOM 1509 O O . LYS A 1 183 ? -14.895 -9.119 29.222 1.00 97.94 183 LYS A O 1
ATOM 1514 N N . PHE A 1 184 ? -14.686 -7.747 27.450 1.00 97.44 184 PHE A N 1
ATOM 1515 C CA . PHE A 1 184 ? -15.854 -6.932 27.785 1.00 97.44 184 PHE A CA 1
ATOM 1516 C C . PHE A 1 184 ? -17.148 -7.731 27.693 1.00 97.44 184 PHE A C 1
ATOM 1518 O O . PHE A 1 184 ? -17.950 -7.671 28.624 1.00 97.44 184 PHE A O 1
ATOM 1525 N N . HIS A 1 185 ? -17.307 -8.555 26.658 1.00 98.06 185 HIS A N 1
ATOM 1526 C CA . HIS A 1 185 ? -18.477 -9.418 26.524 1.00 98.06 185 HIS A CA 1
ATOM 1527 C C . HIS A 1 185 ? -18.614 -10.387 27.701 1.00 98.06 185 HIS A C 1
ATOM 1529 O O . HIS A 1 185 ? -19.675 -10.466 28.316 1.00 98.06 185 HIS A O 1
ATOM 1535 N N . LYS A 1 186 ? -17.515 -11.037 28.109 1.00 98.19 186 LYS A N 1
ATOM 1536 C CA . LYS A 1 186 ? -17.505 -11.914 29.293 1.00 98.19 186 LYS A CA 1
ATOM 1537 C C . LYS A 1 186 ? -17.906 -11.177 30.574 1.00 98.19 186 LYS A C 1
ATOM 1539 O O . LYS A 1 186 ? -18.655 -11.728 31.381 1.00 98.19 186 LYS A O 1
ATOM 1544 N N . LYS A 1 187 ? -17.417 -9.945 30.775 1.00 97.62 187 LYS A N 1
ATOM 1545 C CA . LYS A 1 187 ? -17.798 -9.111 31.929 1.00 97.62 187 LYS A CA 1
ATOM 1546 C C . LYS A 1 187 ? -19.279 -8.732 31.880 1.00 97.62 187 LYS A C 1
ATOM 1548 O O . LYS A 1 187 ? -19.945 -8.796 32.910 1.00 97.62 187 LYS A O 1
ATOM 1553 N N . LEU A 1 188 ? -19.797 -8.385 30.705 1.00 98.25 188 LEU A N 1
ATOM 1554 C CA . LEU A 1 188 ? -21.205 -8.048 30.508 1.00 98.25 188 LEU A CA 1
ATOM 1555 C C . LEU A 1 188 ? -22.107 -9.251 30.808 1.00 98.25 188 LEU A C 1
ATOM 1557 O O . LEU A 1 188 ? -23.057 -9.124 31.577 1.00 98.25 188 LEU A O 1
ATOM 1561 N N . ASP A 1 189 ? -21.756 -10.438 30.314 1.00 98.06 189 ASP A N 1
ATOM 1562 C CA . ASP A 1 189 ? -22.490 -11.674 30.605 1.00 98.06 189 ASP A CA 1
ATOM 1563 C C . ASP A 1 189 ? -22.430 -12.051 32.091 1.00 98.06 189 ASP A C 1
ATOM 1565 O O . ASP A 1 189 ? -23.391 -12.579 32.654 1.00 98.06 189 ASP A O 1
ATOM 1569 N N . GLN A 1 190 ? -21.304 -11.786 32.761 1.00 98.12 190 GLN A N 1
ATOM 1570 C CA . GLN A 1 190 ? -21.194 -11.971 34.207 1.00 98.12 190 GLN A CA 1
ATOM 1571 C C . GLN A 1 190 ? -22.111 -11.007 34.969 1.00 98.12 190 GLN A C 1
ATOM 1573 O O . GLN A 1 190 ? -22.793 -11.433 35.901 1.00 98.12 190 GLN A O 1
ATOM 1578 N N . GLN A 1 191 ? -22.158 -9.732 34.576 1.00 97.81 191 GLN A N 1
ATOM 1579 C CA . GLN A 1 191 ? -23.048 -8.749 35.198 1.00 97.81 191 GLN A CA 1
ATOM 1580 C C . GLN A 1 191 ? -24.518 -9.082 34.957 1.00 97.81 191 GLN A C 1
ATOM 1582 O O . GLN A 1 191 ? -25.307 -9.056 35.896 1.00 97.81 191 GLN A O 1
ATOM 1587 N N . ARG A 1 192 ? -24.880 -9.498 33.740 1.00 98.25 192 ARG A N 1
ATOM 1588 C CA . ARG A 1 192 ? -26.242 -9.937 33.418 1.00 98.25 192 ARG A CA 1
ATOM 1589 C C . ARG A 1 192 ? -26.677 -11.115 34.287 1.00 98.25 192 ARG A C 1
ATOM 1591 O O . ARG A 1 192 ? -27.787 -11.112 34.805 1.00 98.25 192 ARG A O 1
ATOM 1598 N N . ARG A 1 193 ? -25.786 -12.089 34.508 1.00 98.25 193 ARG A N 1
ATOM 1599 C CA . ARG A 1 193 ? -26.041 -13.213 35.423 1.00 98.25 193 ARG A CA 1
ATOM 1600 C C . ARG A 1 193 ? -26.248 -12.758 36.868 1.00 98.25 193 ARG A C 1
ATOM 1602 O O . ARG A 1 193 ? -27.186 -13.222 37.503 1.00 98.25 193 ARG A O 1
ATOM 1609 N N . ARG A 1 194 ? -25.418 -11.838 37.376 1.00 97.62 194 ARG A N 1
ATOM 1610 C CA . ARG A 1 194 ? -25.581 -11.274 38.731 1.00 97.62 194 ARG A CA 1
ATOM 1611 C C . ARG A 1 194 ? -26.895 -10.511 38.879 1.00 97.62 194 ARG A C 1
ATOM 1613 O O . ARG A 1 194 ? -27.586 -10.697 39.871 1.00 97.62 194 ARG A O 1
ATOM 1620 N N . MET A 1 195 ? -27.244 -9.696 37.886 1.00 98.06 195 MET A N 1
ATOM 1621 C CA . MET A 1 195 ? -28.505 -8.959 37.849 1.00 98.06 195 MET A CA 1
ATOM 1622 C C . MET A 1 195 ? -29.703 -9.913 37.876 1.00 98.06 195 MET A C 1
ATOM 1624 O O . MET A 1 195 ? -30.578 -9.753 38.719 1.00 98.06 195 MET A O 1
ATOM 1628 N N . ASN A 1 196 ? -29.716 -10.936 37.017 1.00 98.25 196 ASN A N 1
ATOM 1629 C CA . ASN A 1 196 ? -30.796 -11.925 36.991 1.00 98.25 196 ASN A CA 1
ATOM 1630 C C . ASN A 1 196 ? -30.918 -12.673 38.326 1.00 98.25 196 ASN A C 1
ATOM 1632 O O . ASN A 1 196 ? -32.021 -12.801 38.842 1.00 98.25 196 ASN A O 1
ATOM 1636 N N . ALA A 1 197 ? -29.797 -13.087 38.926 1.00 98.25 197 ALA A N 1
ATOM 1637 C CA . ALA A 1 197 ? -29.806 -13.741 40.235 1.00 98.25 197 ALA A CA 1
ATOM 1638 C C . ALA A 1 197 ? -30.366 -12.828 41.341 1.00 98.25 197 ALA A C 1
ATOM 1640 O O . ALA A 1 197 ? -31.132 -13.284 42.185 1.00 98.25 197 ALA A O 1
ATOM 1641 N N . ALA A 1 198 ? -30.029 -11.534 41.332 1.00 97.88 198 ALA A N 1
ATOM 1642 C CA . ALA A 1 198 ? -30.579 -10.571 42.286 1.00 97.88 198 ALA A CA 1
ATOM 1643 C C . ALA A 1 198 ? -32.091 -10.359 42.088 1.00 97.88 198 ALA A C 1
ATOM 1645 O O . ALA A 1 198 ? -32.831 -10.247 43.067 1.00 97.88 198 ALA A O 1
ATOM 1646 N N . VAL A 1 199 ? -32.564 -10.338 40.837 1.00 97.75 199 VAL A N 1
ATOM 1647 C CA . VAL A 1 199 ? -33.999 -10.265 40.514 1.00 97.75 199 VAL A CA 1
ATOM 1648 C C . VAL A 1 199 ? -34.731 -11.518 40.996 1.00 97.75 199 VAL A C 1
ATOM 1650 O O . VAL A 1 199 ? -35.769 -11.390 41.638 1.00 97.75 199 VAL A O 1
ATOM 1653 N N . GLU A 1 200 ? -34.181 -12.711 40.761 1.00 97.88 200 GLU A N 1
ATOM 1654 C CA . GLU A 1 200 ? -34.748 -13.974 41.253 1.00 97.88 200 GLU A CA 1
ATOM 1655 C C . GLU A 1 200 ? -34.811 -14.009 42.786 1.00 97.88 200 GLU A C 1
ATOM 1657 O O . GLU A 1 200 ? -35.864 -14.309 43.345 1.00 97.88 200 GLU A O 1
ATOM 1662 N N . GLN A 1 201 ? -33.731 -13.628 43.477 1.00 97.81 201 GLN A N 1
ATOM 1663 C CA . GLN A 1 201 ? -33.710 -13.529 44.944 1.00 97.81 201 GLN A CA 1
ATOM 1664 C C . GLN A 1 201 ? -34.735 -12.519 45.471 1.00 97.81 201 GLN A C 1
ATOM 1666 O O . GLN A 1 201 ? -35.425 -12.791 46.453 1.00 97.81 201 GLN A O 1
ATOM 1671 N N . SER A 1 202 ? -34.873 -11.368 44.808 1.00 97.19 202 SER A N 1
ATOM 1672 C CA . SER A 1 202 ? -35.880 -10.362 45.168 1.00 97.19 202 SER A CA 1
ATOM 1673 C C . SER A 1 202 ? -37.300 -10.896 44.964 1.00 97.19 202 SER A C 1
ATOM 1675 O O . SER A 1 202 ? -38.163 -10.673 45.811 1.00 97.19 202 SER A O 1
ATOM 1677 N N . GLY A 1 203 ? -37.534 -11.637 43.875 1.00 97.94 203 GLY A N 1
ATOM 1678 C CA . GLY A 1 203 ? -38.802 -12.314 43.605 1.00 97.94 203 GLY A CA 1
ATOM 1679 C C . GLY A 1 203 ? -39.149 -13.339 44.685 1.00 97.94 203 GLY A C 1
ATOM 1680 O O . GLY A 1 203 ? -40.248 -13.295 45.230 1.00 97.94 203 GLY A O 1
ATOM 1681 N N . GLN A 1 204 ? -38.188 -14.182 45.075 1.00 98.06 204 GLN A N 1
ATOM 1682 C CA . GLN A 1 204 ? -38.360 -15.158 46.158 1.00 98.06 204 GLN A CA 1
ATOM 1683 C C . GLN A 1 204 ? -38.654 -14.486 47.505 1.00 98.06 204 GLN A C 1
ATOM 1685 O O . GLN A 1 204 ? -39.568 -14.898 48.216 1.00 98.06 204 GLN A O 1
ATOM 1690 N N . ALA A 1 205 ? -37.918 -13.429 47.861 1.00 97.69 205 ALA A N 1
ATOM 1691 C CA . ALA A 1 205 ? -38.158 -12.686 49.099 1.00 97.69 205 ALA A CA 1
ATOM 1692 C C . ALA A 1 205 ? -39.552 -12.032 49.113 1.00 97.69 205 ALA A C 1
ATOM 1694 O O . ALA A 1 205 ? -40.218 -11.992 50.151 1.00 97.69 205 ALA A O 1
ATOM 1695 N N . TYR A 1 206 ? -40.012 -11.538 47.960 1.00 97.81 206 TYR A N 1
ATOM 1696 C CA . TYR A 1 206 ? -41.357 -10.993 47.814 1.00 97.81 206 TYR A CA 1
ATOM 1697 C C . TYR A 1 206 ? -42.429 -12.074 47.991 1.00 97.81 206 TYR A C 1
ATOM 1699 O O . TYR A 1 206 ? -43.377 -11.868 48.746 1.00 97.81 206 TYR A O 1
ATOM 1707 N N . GLU A 1 207 ? -42.257 -13.239 47.369 1.00 97.81 207 GLU A N 1
ATOM 1708 C CA . GLU A 1 207 ? -43.178 -14.373 47.495 1.00 97.81 207 GLU A CA 1
ATOM 1709 C C . GLU A 1 207 ? -43.275 -14.861 48.951 1.00 97.81 207 GLU A C 1
ATOM 1711 O O . GLU A 1 207 ? -44.372 -14.941 49.506 1.00 97.81 207 GLU A O 1
ATOM 1716 N N . GLN A 1 208 ? -42.138 -15.020 49.638 1.00 97.69 208 GLN A N 1
ATOM 1717 C CA . GLN A 1 208 ? -42.093 -15.357 51.069 1.00 97.69 208 GLN A CA 1
ATOM 1718 C C . GLN A 1 208 ? -42.801 -14.315 51.946 1.00 97.69 208 GLN A C 1
ATOM 1720 O O . GLN A 1 208 ? -43.528 -14.663 52.884 1.00 97.69 208 GLN A O 1
ATOM 1725 N N . ARG A 1 209 ? -42.615 -13.020 51.653 1.00 98.00 209 ARG A N 1
ATOM 1726 C CA . ARG A 1 209 ? -43.325 -11.939 52.351 1.00 98.00 209 ARG A CA 1
ATOM 1727 C C . ARG A 1 209 ? -44.833 -12.046 52.134 1.00 98.00 209 ARG A C 1
ATOM 1729 O O . ARG A 1 209 ? -45.587 -11.881 53.093 1.00 98.00 209 ARG A O 1
ATOM 1736 N N . MET A 1 210 ? -45.275 -12.310 50.907 1.00 97.88 210 MET A N 1
ATOM 1737 C CA . MET A 1 210 ? -46.694 -12.463 50.585 1.00 97.88 210 MET A CA 1
ATOM 1738 C C . MET A 1 210 ? -47.312 -13.658 51.316 1.00 97.88 210 MET A C 1
ATOM 1740 O O . MET A 1 210 ? -48.384 -13.519 51.905 1.00 97.88 210 MET A O 1
ATOM 1744 N N . GLU A 1 211 ? -46.612 -14.792 51.386 1.00 97.75 211 GLU A N 1
ATOM 1745 C CA . GLU A 1 211 ? -47.045 -15.951 52.175 1.00 97.75 211 GLU A CA 1
ATOM 1746 C C . GLU A 1 211 ? -47.133 -15.649 53.678 1.00 97.75 211 GLU A C 1
ATOM 1748 O O . GLU A 1 211 ? -48.069 -16.081 54.356 1.00 97.75 211 GLU A O 1
ATOM 1753 N N . ALA A 1 212 ? -46.167 -14.911 54.235 1.00 97.38 212 ALA A N 1
ATOM 1754 C CA . ALA A 1 212 ? -46.198 -14.502 55.638 1.00 97.38 212 ALA A CA 1
ATOM 1755 C C . ALA A 1 212 ? -47.385 -13.570 55.930 1.00 97.38 212 ALA A C 1
ATOM 1757 O O . ALA A 1 212 ? -48.099 -13.776 56.912 1.00 97.38 212 ALA A O 1
ATOM 1758 N N . LEU A 1 213 ? -47.645 -12.593 55.056 1.00 97.25 213 LEU A N 1
ATOM 1759 C CA . LEU A 1 213 ? -48.799 -11.697 55.171 1.00 97.25 213 LEU A CA 1
ATOM 1760 C C . LEU A 1 213 ? -50.126 -12.455 55.068 1.00 97.25 213 LEU A C 1
ATOM 1762 O O . LEU A 1 213 ? -51.030 -12.201 55.864 1.00 97.25 213 LEU A O 1
ATOM 1766 N N . ALA A 1 214 ? -50.231 -13.424 54.155 1.00 97.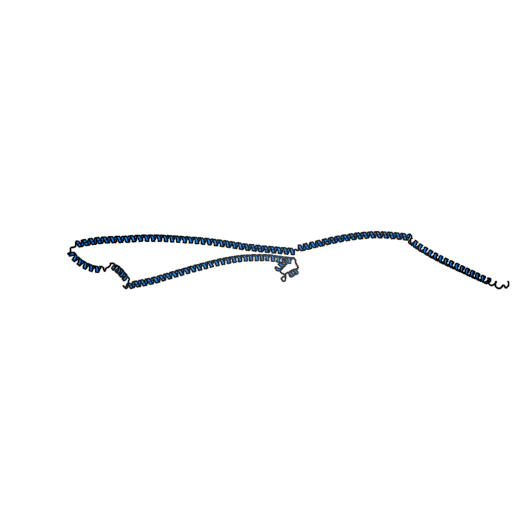81 214 ALA A N 1
ATOM 1767 C CA . ALA A 1 214 ? -51.405 -14.285 54.044 1.00 97.81 214 ALA A CA 1
ATOM 1768 C C . ALA A 1 214 ? -51.637 -15.096 55.332 1.00 97.81 214 ALA A C 1
ATOM 1770 O O . ALA A 1 214 ? -52.760 -15.155 55.836 1.00 97.81 214 ALA A O 1
ATOM 1771 N N . ARG A 1 215 ? -50.571 -15.657 55.926 1.00 97.75 215 ARG A N 1
ATOM 1772 C CA . ARG A 1 215 ? -50.646 -16.362 57.219 1.00 97.75 215 ARG A CA 1
ATOM 1773 C C . ARG A 1 215 ? -51.087 -15.448 58.362 1.00 97.75 215 ARG A C 1
ATOM 1775 O O . ARG A 1 215 ? -51.951 -15.845 59.141 1.00 97.75 215 ARG A O 1
ATOM 1782 N N . ILE A 1 216 ? -50.540 -14.234 58.449 1.00 96.50 216 ILE A N 1
ATOM 1783 C CA . ILE A 1 216 ? -50.938 -13.238 59.458 1.00 96.50 216 ILE A CA 1
ATOM 1784 C C . ILE A 1 216 ? -52.413 -12.865 59.286 1.00 96.50 216 ILE A C 1
ATOM 1786 O O . ILE A 1 216 ? -53.153 -12.832 60.266 1.00 96.50 216 ILE A O 1
ATOM 1790 N N . SER A 1 217 ? -52.866 -12.635 58.051 1.00 97.00 217 SER A N 1
ATOM 1791 C CA . SER A 1 217 ? -54.268 -12.322 57.763 1.00 97.00 217 SER A CA 1
ATOM 1792 C C . SER A 1 217 ? -55.204 -13.454 58.199 1.00 97.00 217 SER A C 1
ATOM 1794 O O . SER A 1 217 ? -56.174 -13.190 58.908 1.00 97.00 217 SER A O 1
ATOM 1796 N N . ALA A 1 218 ? -54.873 -14.708 57.876 1.00 97.50 218 ALA A N 1
ATOM 1797 C CA . ALA A 1 218 ? -55.648 -15.871 58.305 1.00 97.50 218 ALA A CA 1
ATOM 1798 C C . ALA A 1 218 ? -55.661 -16.045 59.837 1.00 97.50 218 ALA A C 1
ATOM 1800 O O . ALA A 1 218 ? -56.687 -16.403 60.417 1.00 97.50 218 ALA A O 1
ATOM 1801 N N . MET A 1 219 ? -54.537 -15.780 60.511 1.00 96.88 219 MET A N 1
ATOM 1802 C CA . MET A 1 219 ? -54.446 -15.821 61.974 1.00 96.88 219 MET A CA 1
ATOM 1803 C C . MET A 1 219 ? -55.298 -14.727 62.627 1.00 96.88 219 MET A C 1
ATOM 1805 O O . MET A 1 219 ? -56.032 -15.016 63.568 1.00 96.88 219 MET A O 1
ATOM 1809 N N . ASN A 1 220 ? -55.253 -13.500 62.104 1.00 96.62 220 ASN A N 1
ATOM 1810 C CA . ASN A 1 220 ? -56.070 -12.387 62.588 1.00 96.62 220 ASN A CA 1
ATOM 1811 C C . ASN A 1 220 ? -57.567 -12.662 62.405 1.00 96.62 220 ASN A C 1
ATOM 1813 O O . ASN A 1 220 ? -58.358 -12.349 63.292 1.00 96.62 220 ASN A O 1
ATOM 1817 N N . GLU A 1 221 ? -57.962 -13.283 61.290 1.00 96.88 221 GLU A N 1
ATOM 1818 C CA . GLU A 1 221 ? -59.353 -13.684 61.064 1.00 96.88 221 GLU A CA 1
ATOM 1819 C C . GLU A 1 221 ? -59.814 -14.731 62.091 1.00 96.88 221 GLU A C 1
ATOM 1821 O O . GLU A 1 221 ? -60.907 -14.609 62.645 1.00 96.88 221 GLU A O 1
ATOM 1826 N N . ARG A 1 222 ? -58.974 -15.731 62.401 1.00 96.75 222 ARG A N 1
ATOM 1827 C CA . ARG A 1 222 ? -59.257 -16.704 63.473 1.00 96.75 222 ARG A CA 1
ATOM 1828 C C . ARG A 1 222 ? -59.361 -16.026 64.834 1.00 96.75 222 ARG A C 1
ATOM 1830 O O . ARG A 1 222 ? -60.372 -16.186 65.500 1.00 96.75 222 ARG A O 1
ATOM 1837 N N . HIS A 1 223 ? -58.384 -15.196 65.195 1.00 96.50 223 HIS A N 1
ATOM 1838 C CA . HIS A 1 223 ? -58.390 -14.468 66.463 1.00 96.50 223 HIS A CA 1
ATOM 1839 C C . HIS A 1 223 ? -59.633 -13.577 66.610 1.00 96.50 223 HIS A C 1
ATOM 1841 O O . HIS A 1 223 ? -60.220 -13.488 67.687 1.00 96.50 223 HIS A O 1
ATOM 1847 N N . SER A 1 224 ? -60.064 -12.919 65.528 1.00 96.44 224 SER A N 1
ATOM 1848 C CA . SER A 1 224 ? -61.300 -12.134 65.515 1.00 96.44 224 SER A CA 1
ATOM 1849 C C . SER A 1 224 ? -62.527 -13.009 65.792 1.00 96.44 224 SER A C 1
ATOM 1851 O O . SER A 1 224 ? -63.341 -12.642 66.639 1.00 96.44 224 SER A O 1
ATOM 1853 N N . LYS A 1 225 ? -62.633 -14.182 65.152 1.00 96.81 225 LYS A N 1
ATOM 1854 C CA . LYS A 1 225 ? -63.715 -15.149 65.408 1.00 96.81 225 LYS A CA 1
ATOM 1855 C C . LYS A 1 225 ? -63.696 -15.656 66.852 1.00 96.81 225 LYS A C 1
ATOM 1857 O O . LYS A 1 225 ? -64.740 -15.628 67.498 1.00 96.81 225 LYS A O 1
ATOM 1862 N N . ASP A 1 226 ? -62.528 -16.017 67.376 1.00 96.50 226 ASP A N 1
ATOM 1863 C CA . ASP A 1 226 ? -62.367 -16.496 68.754 1.00 96.50 226 ASP A CA 1
ATOM 1864 C C . ASP A 1 226 ? -62.730 -15.406 69.774 1.00 96.50 226 ASP A C 1
ATOM 1866 O O . ASP A 1 226 ? -63.411 -15.675 70.759 1.00 96.50 226 ASP A O 1
ATOM 1870 N N . THR A 1 227 ? -62.352 -14.150 69.513 1.00 95.75 227 THR A N 1
ATOM 1871 C CA . THR A 1 227 ? -62.722 -13.000 70.358 1.00 95.75 227 THR A CA 1
ATOM 1872 C C . THR A 1 227 ? -64.236 -12.797 70.374 1.00 95.75 227 THR A C 1
ATOM 1874 O O . THR A 1 227 ? -64.827 -12.570 71.430 1.00 95.75 227 THR A O 1
ATOM 1877 N N . VAL A 1 228 ? -64.886 -12.885 69.209 1.00 96.31 228 VAL A N 1
ATOM 1878 C CA . VAL A 1 228 ? -66.349 -12.804 69.111 1.00 96.31 228 VAL A CA 1
ATOM 1879 C C . VAL A 1 228 ? -66.999 -13.960 69.874 1.00 96.31 228 VAL A C 1
ATOM 1881 O O . VAL A 1 228 ? -67.921 -13.715 70.649 1.00 96.31 228 VAL A O 1
ATOM 1884 N N . GLN A 1 229 ? -66.499 -15.188 69.721 1.00 96.31 229 GLN A N 1
ATOM 1885 C CA . GLN A 1 229 ? -67.008 -16.353 70.443 1.00 96.31 229 GLN A CA 1
ATOM 1886 C C . GLN A 1 229 ? -66.846 -16.202 71.963 1.00 96.31 229 GLN A C 1
ATOM 1888 O O . GLN A 1 229 ? -67.819 -16.372 72.695 1.00 96.31 229 GLN A O 1
ATOM 1893 N N . TYR A 1 230 ? -65.663 -15.809 72.436 1.00 95.94 230 TYR A N 1
ATOM 1894 C CA . TYR A 1 230 ? -65.393 -15.560 73.852 1.00 95.94 230 TYR A CA 1
ATOM 1895 C C . TYR A 1 230 ? -66.345 -14.512 74.442 1.00 95.94 230 TYR A C 1
ATOM 1897 O O . TYR A 1 230 ? -66.898 -14.712 75.520 1.00 95.94 230 TYR A O 1
ATOM 1905 N N . ASN A 1 231 ? -66.596 -13.417 73.717 1.00 95.31 231 ASN A N 1
ATOM 1906 C CA . ASN A 1 231 ? -67.542 -12.390 74.155 1.00 95.31 231 ASN A CA 1
ATOM 1907 C C . ASN A 1 231 ? -68.978 -12.927 74.267 1.00 95.31 231 ASN A C 1
ATOM 1909 O O . ASN A 1 231 ? -69.691 -12.564 75.201 1.00 95.31 231 ASN A O 1
ATOM 1913 N N . VAL A 1 232 ? -69.407 -13.794 73.344 1.00 95.75 232 VAL A N 1
ATOM 1914 C CA . VAL A 1 232 ? -70.724 -14.448 73.414 1.00 95.75 232 VAL A CA 1
ATOM 1915 C C . VAL A 1 232 ? -70.803 -15.386 74.622 1.00 95.75 232 VAL A C 1
ATOM 1917 O O . VAL A 1 232 ? -71.783 -15.341 75.364 1.00 95.75 232 VAL A O 1
ATOM 1920 N N . GLU A 1 233 ? -69.771 -16.198 74.862 1.00 95.38 233 GLU A N 1
ATOM 1921 C CA . GLU A 1 233 ? -69.705 -17.088 76.028 1.00 95.38 233 GLU A CA 1
ATOM 1922 C C . GLU A 1 233 ? -69.714 -16.309 77.350 1.00 95.38 233 GLU A C 1
ATOM 1924 O O . GLU A 1 233 ? -70.400 -16.706 78.294 1.00 95.38 233 GLU A O 1
ATOM 1929 N N . LEU A 1 234 ? -68.998 -15.181 77.418 1.00 95.06 234 LEU A N 1
ATOM 1930 C CA . LEU A 1 234 ? -68.985 -14.294 78.579 1.00 95.06 234 LEU A CA 1
ATOM 1931 C C . LEU A 1 234 ? -70.377 -13.712 78.849 1.00 95.06 234 LEU A C 1
ATOM 1933 O O . LEU A 1 234 ? -70.861 -13.795 79.974 1.00 95.06 234 LEU A O 1
ATOM 1937 N N . GLN A 1 235 ? -71.057 -13.209 77.812 1.00 94.81 235 GLN A N 1
ATOM 1938 C CA . GLN A 1 235 ? -72.431 -12.712 77.935 1.00 94.81 235 GLN A CA 1
ATOM 1939 C C . GLN A 1 235 ? -73.401 -13.795 78.417 1.00 94.81 235 GLN A C 1
ATOM 1941 O O . GLN A 1 235 ? -74.295 -13.509 79.212 1.00 94.81 235 GLN A O 1
ATOM 1946 N N . GLU A 1 236 ? -73.249 -15.036 77.954 1.00 93.38 236 GLU A N 1
ATOM 1947 C CA . GLU A 1 236 ? -74.094 -16.140 78.411 1.00 93.38 236 GLU A CA 1
ATOM 1948 C C . GLU A 1 236 ? -73.814 -16.495 79.877 1.00 93.38 236 GLU A C 1
ATOM 1950 O O . GLU A 1 236 ? -74.748 -16.693 80.657 1.00 93.38 236 GLU A O 1
ATOM 1955 N N . ARG A 1 237 ? -72.543 -16.480 80.301 1.00 92.94 237 ARG A N 1
ATOM 1956 C CA . ARG A 1 237 ? -72.187 -16.645 81.718 1.00 92.94 237 ARG A CA 1
ATOM 1957 C C . ARG A 1 237 ? -72.737 -15.526 82.593 1.00 92.94 237 ARG A C 1
ATOM 1959 O O . ARG A 1 237 ? -73.281 -15.823 83.655 1.00 92.94 237 ARG A O 1
ATOM 1966 N N . ASP A 1 238 ? -72.666 -14.281 82.138 1.00 92.38 238 ASP A N 1
ATOM 1967 C CA . ASP A 1 238 ? -73.252 -13.140 82.844 1.00 92.38 238 ASP A CA 1
ATOM 1968 C C . ASP A 1 238 ? -74.772 -13.294 82.991 1.00 92.38 238 ASP A C 1
ATOM 1970 O O . ASP A 1 238 ? -75.314 -13.064 84.071 1.00 92.38 238 ASP A O 1
ATOM 1974 N N . ARG A 1 239 ? -75.473 -13.771 81.952 1.00 93.31 239 ARG A N 1
ATOM 1975 C CA . ARG A 1 239 ? -76.917 -14.062 82.030 1.00 93.31 239 ARG A CA 1
ATOM 1976 C C . ARG A 1 239 ? -77.239 -15.137 83.065 1.00 93.31 239 ARG A C 1
ATOM 1978 O O . ARG A 1 239 ? -78.203 -14.975 83.814 1.00 93.31 239 ARG A O 1
ATOM 1985 N N . VAL A 1 240 ? -76.458 -16.218 83.119 1.00 93.69 240 VAL A N 1
ATOM 1986 C CA . VAL A 1 240 ? -76.625 -17.285 84.121 1.00 93.69 240 VAL A CA 1
ATOM 1987 C C . VAL A 1 240 ? -76.357 -16.752 85.529 1.00 93.69 240 VAL A C 1
ATOM 1989 O O . VAL A 1 240 ? -77.157 -16.992 86.433 1.00 93.69 240 VAL A O 1
ATOM 1992 N N . LEU A 1 241 ? -75.292 -15.967 85.717 1.00 90.94 241 LEU A N 1
ATOM 1993 C CA . LEU A 1 241 ? -74.989 -15.321 86.996 1.00 90.94 241 LEU A CA 1
ATOM 1994 C C . LEU A 1 241 ? -76.094 -14.356 87.427 1.00 90.94 241 LEU A C 1
ATOM 1996 O O . LEU A 1 241 ? -76.462 -14.342 88.599 1.00 90.94 241 LEU A O 1
ATOM 2000 N N . ASP A 1 242 ? -76.664 -13.582 86.507 1.00 90.62 242 ASP A N 1
ATOM 2001 C CA . ASP A 1 242 ? -77.800 -12.706 86.789 1.00 90.62 242 ASP A CA 1
ATOM 2002 C C . ASP A 1 242 ? -79.043 -13.495 87.204 1.00 90.62 242 ASP A C 1
ATOM 2004 O O . ASP A 1 242 ? -79.755 -13.085 88.125 1.00 90.62 242 ASP A O 1
ATOM 2008 N N . GLN A 1 243 ? -79.321 -14.630 86.557 1.00 91.12 243 GLN A N 1
ATOM 2009 C CA . GLN A 1 243 ? -80.406 -15.529 86.956 1.00 91.12 243 GLN A CA 1
ATOM 2010 C C . GLN A 1 243 ? -80.155 -16.125 88.347 1.00 91.12 243 GLN A C 1
ATOM 2012 O O . GLN A 1 243 ? -81.045 -16.070 89.199 1.00 91.12 243 GLN A O 1
ATOM 2017 N N . GLU A 1 244 ? -78.945 -16.618 88.621 1.00 89.31 244 GLU A N 1
ATOM 2018 C CA . GLU A 1 244 ? -78.560 -17.101 89.949 1.00 89.31 244 GLU A CA 1
ATOM 2019 C C . GLU A 1 244 ? -78.643 -16.002 91.006 1.00 89.31 244 GLU A C 1
ATOM 2021 O O . GLU A 1 244 ? -79.126 -16.248 92.106 1.00 89.31 244 GLU A O 1
ATOM 2026 N N . ASN A 1 245 ? -78.188 -14.788 90.702 1.00 88.81 245 ASN A N 1
ATOM 2027 C CA . ASN A 1 245 ? -78.234 -13.656 91.619 1.00 88.81 245 ASN A CA 1
ATOM 2028 C C . ASN A 1 245 ? -79.673 -13.232 91.895 1.00 88.81 245 ASN A C 1
ATOM 2030 O O . ASN A 1 245 ? -80.008 -12.959 93.049 1.00 88.81 245 ASN A O 1
ATOM 2034 N N . LYS A 1 246 ? -80.547 -13.219 90.880 1.00 89.38 246 LYS A N 1
ATOM 2035 C CA . LYS A 1 246 ? -81.995 -13.013 91.050 1.00 89.38 246 LYS A CA 1
ATOM 2036 C C . LYS A 1 246 ? -82.605 -14.096 91.936 1.00 89.38 246 LYS A C 1
ATOM 2038 O O . LYS A 1 246 ? -83.379 -13.773 92.831 1.00 89.38 246 LYS A O 1
ATOM 2043 N N . LEU A 1 247 ? -82.218 -15.358 91.752 1.00 87.44 247 LEU A N 1
ATOM 2044 C CA . LEU A 1 247 ? -82.682 -16.457 92.597 1.00 87.44 247 LEU A CA 1
ATOM 2045 C C . LEU A 1 247 ? -82.157 -16.326 94.035 1.00 87.44 247 LEU A C 1
ATOM 2047 O O . LEU A 1 247 ? -82.944 -16.376 94.973 1.00 87.44 247 LEU A O 1
ATOM 2051 N N . LYS A 1 248 ? -80.855 -16.080 94.226 1.00 85.12 248 LYS A N 1
ATOM 2052 C CA . LYS A 1 248 ? -80.221 -15.849 95.536 1.00 85.12 248 LYS A CA 1
ATOM 2053 C C . LYS A 1 248 ? -80.866 -14.672 96.262 1.00 85.12 248 LYS A C 1
ATOM 2055 O O . LYS A 1 248 ? -81.200 -14.801 97.434 1.00 85.12 248 LYS A O 1
ATOM 2060 N N . THR A 1 249 ? -81.082 -13.545 95.580 1.00 82.56 249 THR A N 1
ATOM 2061 C CA . THR A 1 249 ? -81.756 -12.368 96.157 1.00 82.56 249 THR A CA 1
ATOM 2062 C C . THR A 1 249 ? -83.222 -12.636 96.471 1.00 82.56 249 THR A C 1
ATOM 2064 O O . THR A 1 249 ? -83.686 -12.207 97.527 1.00 82.56 249 THR A O 1
ATOM 2067 N N . PHE A 1 250 ? -83.945 -13.365 95.619 1.00 82.69 250 PHE A N 1
ATOM 2068 C CA . PHE A 1 250 ? -85.317 -13.787 95.898 1.00 82.69 250 PHE A CA 1
ATOM 2069 C C . PHE A 1 250 ? -85.388 -14.677 97.145 1.00 82.69 250 PHE A C 1
ATOM 2071 O O . PHE A 1 250 ? -86.178 -14.395 98.045 1.00 82.69 250 PHE A O 1
ATOM 2078 N N . THR A 1 251 ? -84.519 -15.687 97.239 1.00 80.25 251 THR A N 1
ATOM 2079 C CA . THR A 1 251 ? -84.391 -16.563 98.409 1.00 80.25 251 THR A CA 1
ATOM 2080 C C . THR A 1 251 ? -84.071 -15.746 99.657 1.00 80.25 251 THR A C 1
ATOM 2082 O O . THR A 1 251 ? -84.829 -15.806 100.619 1.00 80.25 251 THR A O 1
ATOM 2085 N N . LEU A 1 252 ? -83.037 -14.894 99.628 1.00 79.75 252 LEU A N 1
ATOM 2086 C CA . LEU A 1 252 ? -82.713 -14.006 100.751 1.00 79.75 252 LEU A CA 1
ATOM 2087 C C . LEU A 1 252 ? -83.938 -13.187 101.180 1.00 79.75 252 LEU A C 1
ATOM 2089 O O . LEU A 1 252 ? -84.325 -13.228 102.340 1.00 79.75 252 LEU A O 1
ATOM 2093 N N . THR A 1 253 ? -84.606 -12.515 100.240 1.00 73.06 253 THR A N 1
ATOM 2094 C CA . THR A 1 253 ? -85.776 -11.664 100.525 1.00 73.06 253 THR A CA 1
ATOM 2095 C C . THR A 1 253 ? -86.937 -12.440 101.153 1.00 73.06 253 THR A C 1
ATOM 2097 O O . THR A 1 253 ? -87.668 -11.881 101.963 1.00 73.06 253 THR A O 1
ATOM 2100 N N . LYS A 1 254 ? -87.125 -13.719 100.803 1.00 73.75 254 LYS A N 1
ATOM 2101 C CA . LYS A 1 254 ? -88.184 -14.573 101.368 1.00 73.75 254 LYS A CA 1
ATOM 2102 C C . LYS A 1 254 ? -87.862 -15.105 102.766 1.00 73.75 254 LYS A C 1
ATOM 2104 O O . LYS A 1 254 ? -88.795 -15.348 103.522 1.00 73.75 254 LYS A O 1
ATOM 2109 N N . PHE A 1 255 ? -86.581 -15.275 103.094 1.00 63.41 255 PHE A N 1
ATOM 2110 C CA . PHE A 1 255 ? -86.114 -15.764 104.396 1.00 63.41 255 PHE A CA 1
ATOM 2111 C C . PHE A 1 255 ? -85.731 -14.646 105.381 1.00 63.41 255 PHE A C 1
ATOM 2113 O O . PHE A 1 255 ? -85.443 -14.943 106.535 1.00 63.41 255 PHE A O 1
ATOM 2120 N N . THR A 1 256 ? -85.729 -13.377 104.958 1.00 55.16 256 THR A N 1
ATOM 2121 C CA . THR A 1 256 ? -85.453 -12.242 105.856 1.00 55.16 256 THR A CA 1
ATOM 2122 C C . THR A 1 256 ? -86.748 -11.793 106.540 1.00 55.16 256 THR A C 1
ATOM 2124 O O . THR A 1 256 ? -87.740 -11.522 105.858 1.00 55.16 256 THR A O 1
ATOM 2127 N N . ASP A 1 257 ? -86.747 -11.692 107.870 1.00 54.09 257 ASP A N 1
ATOM 2128 C CA . ASP A 1 257 ? -87.906 -11.244 108.647 1.00 54.09 257 ASP A CA 1
ATOM 2129 C C . ASP A 1 257 ? -88.225 -9.761 108.360 1.00 54.09 257 ASP A C 1
ATOM 2131 O O . ASP A 1 257 ? -87.334 -8.940 108.110 1.00 54.09 257 ASP A O 1
ATOM 2135 N N . ARG A 1 258 ? -89.510 -9.386 108.366 1.00 55.16 258 ARG A N 1
ATOM 2136 C CA . ARG A 1 258 ? -89.985 -8.080 107.854 1.00 55.16 258 ARG A CA 1
ATOM 2137 C C . ARG A 1 258 ? -89.412 -6.892 108.642 1.00 55.16 258 ARG A C 1
ATOM 2139 O O . ARG A 1 258 ? -89.272 -5.807 108.083 1.00 55.16 258 ARG A O 1
ATOM 2146 N N . SER A 1 259 ? -89.034 -7.123 109.901 1.00 56.03 259 SER A N 1
ATOM 2147 C CA . SER A 1 259 ? -88.395 -6.141 110.786 1.00 56.03 259 SER A CA 1
ATOM 2148 C C . SER A 1 259 ? -86.926 -5.862 110.426 1.00 56.03 259 SER A C 1
ATOM 2150 O O . SER A 1 259 ? -86.458 -4.734 110.572 1.00 56.03 259 SER A O 1
ATOM 2152 N N . GLU A 1 260 ? -86.188 -6.849 109.909 1.00 53.78 260 GLU A N 1
ATOM 2153 C CA . GLU A 1 260 ? -84.766 -6.692 109.564 1.00 53.78 260 GLU A CA 1
ATOM 2154 C C . GLU A 1 260 ? -84.569 -5.992 108.208 1.00 53.78 260 GLU A C 1
ATOM 2156 O O . GLU A 1 260 ? -83.562 -5.312 107.991 1.00 53.78 260 GLU A O 1
ATOM 2161 N N . LEU A 1 261 ? -85.552 -6.081 107.301 1.00 55.97 261 LEU A N 1
ATOM 2162 C CA . LEU A 1 261 ? -85.522 -5.398 106.001 1.00 55.97 261 LEU A CA 1
ATOM 2163 C C . LEU A 1 261 ? -85.629 -3.867 106.123 1.00 55.97 261 LEU A C 1
ATOM 2165 O O . LEU A 1 261 ? -84.967 -3.156 105.363 1.00 55.97 261 LEU A O 1
ATOM 2169 N N . GLU A 1 262 ? -86.395 -3.339 107.085 1.00 58.38 262 GLU A N 1
ATOM 2170 C CA . GLU A 1 262 ? -86.447 -1.890 107.348 1.00 58.38 262 GLU A CA 1
ATOM 2171 C C . GLU A 1 262 ? -85.142 -1.370 107.970 1.00 58.38 262 GLU A C 1
ATOM 2173 O O . GLU A 1 262 ? -84.655 -0.295 107.596 1.00 58.38 262 GLU A O 1
ATOM 2178 N N . GLU A 1 263 ? -84.516 -2.151 108.854 1.00 56.16 263 GLU A N 1
ATOM 2179 C CA . GLU A 1 263 ? -83.235 -1.794 109.469 1.00 56.16 263 GLU A CA 1
ATOM 2180 C C . GLU A 1 263 ? -82.074 -1.871 108.456 1.00 56.16 263 GLU A C 1
ATOM 2182 O O . GLU A 1 263 ? -81.227 -0.971 108.389 1.00 56.16 263 GLU A O 1
ATOM 2187 N N . GLN A 1 264 ? -82.071 -2.881 107.577 1.00 57.53 264 GLN A N 1
ATOM 2188 C CA . GLN A 1 264 ? -81.116 -2.989 106.471 1.00 57.53 264 GLN A CA 1
ATOM 2189 C C . GLN A 1 264 ? -81.345 -1.941 105.376 1.00 57.53 264 GLN A C 1
ATOM 2191 O O . GLN A 1 264 ? -80.374 -1.511 104.754 1.00 57.53 264 GLN A O 1
ATOM 2196 N N . ALA A 1 265 ? -82.575 -1.473 105.135 1.00 59.62 265 ALA A N 1
ATOM 2197 C CA . ALA A 1 265 ? -82.840 -0.369 104.208 1.00 59.62 265 ALA A CA 1
ATOM 2198 C C . ALA A 1 265 ? -82.279 0.966 104.730 1.00 59.62 265 ALA A C 1
ATOM 2200 O O . ALA A 1 265 ? -81.715 1.743 103.948 1.00 59.62 265 ALA A O 1
ATOM 2201 N N . ARG A 1 266 ? -82.349 1.204 106.050 1.00 59.25 266 ARG A N 1
ATOM 2202 C CA . ARG A 1 266 ? -81.691 2.348 106.707 1.00 59.25 266 ARG A CA 1
ATOM 2203 C C . ARG A 1 266 ? -80.164 2.236 106.630 1.00 59.25 266 ARG A C 1
ATOM 2205 O O . ARG A 1 266 ? -79.514 3.195 106.216 1.00 59.25 266 ARG A O 1
ATOM 2212 N N . LYS A 1 267 ? -79.595 1.049 106.885 1.00 58.41 267 LYS A N 1
ATOM 2213 C CA . LYS A 1 267 ? -78.147 0.796 106.730 1.00 58.41 267 LYS A CA 1
ATOM 2214 C C . LYS A 1 267 ? -77.679 0.878 105.265 1.00 58.41 267 LYS A C 1
ATOM 2216 O O . LYS A 1 267 ? -76.623 1.442 105.010 1.00 58.41 267 LYS A O 1
ATOM 2221 N N . LYS A 1 268 ? -78.465 0.424 104.275 1.00 58.38 268 LYS A N 1
ATOM 2222 C CA . LYS A 1 268 ? -78.150 0.535 102.830 1.00 58.38 268 LYS A CA 1
ATOM 2223 C C . LYS A 1 268 ? -78.227 1.965 102.294 1.00 58.38 268 LYS A C 1
ATOM 2225 O O . LYS A 1 268 ? -77.480 2.273 101.368 1.00 58.38 268 LYS A O 1
ATOM 2230 N N . LYS A 1 269 ? -79.092 2.837 102.829 1.00 57.47 269 LYS A N 1
ATOM 2231 C CA . LYS A 1 269 ? -79.063 4.275 102.493 1.00 57.47 269 LYS A CA 1
ATOM 2232 C C . LYS A 1 269 ? -77.774 4.930 103.007 1.00 57.47 269 LYS A C 1
ATOM 2234 O O . LYS A 1 269 ? -77.085 5.554 102.207 1.00 57.47 269 LYS A O 1
ATOM 2239 N N . ALA A 1 270 ? -77.376 4.647 104.251 1.00 56.91 270 ALA A N 1
ATOM 2240 C CA . ALA A 1 270 ? -76.102 5.116 104.810 1.00 56.91 270 ALA A CA 1
ATOM 2241 C C . ALA A 1 270 ? -74.872 4.546 104.065 1.00 56.91 270 ALA A C 1
ATOM 2243 O O . ALA A 1 270 ? -73.907 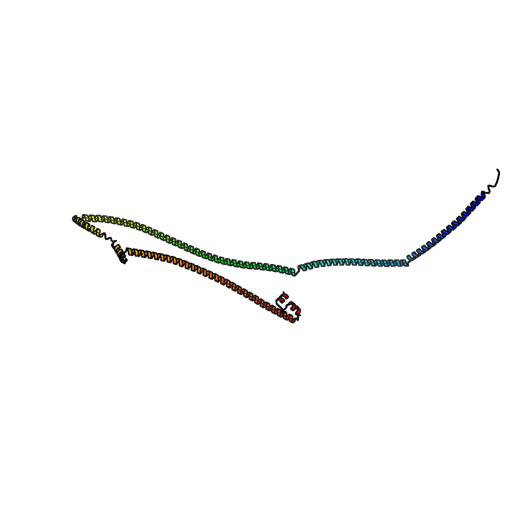5.260 103.803 1.00 56.91 270 ALA A O 1
ATOM 2244 N N . LEU A 1 271 ? -74.920 3.277 103.631 1.00 56.50 271 LEU A N 1
ATOM 2245 C CA . LEU A 1 271 ? -73.834 2.653 102.863 1.00 56.50 271 LEU A CA 1
ATOM 2246 C C . LEU A 1 271 ? -73.760 3.144 101.407 1.00 56.50 271 LEU A C 1
ATOM 2248 O O . LEU A 1 271 ? -72.670 3.204 100.850 1.00 56.50 271 LEU A O 1
ATOM 2252 N N . LYS A 1 272 ? -74.890 3.504 100.777 1.00 56.97 272 LYS A N 1
ATOM 2253 C CA . LYS A 1 272 ? -74.912 4.104 99.427 1.00 56.97 272 LYS A CA 1
ATOM 2254 C C . LYS A 1 272 ? -74.379 5.539 99.426 1.00 56.97 272 LYS A C 1
ATOM 2256 O O . LYS A 1 272 ? -73.764 5.937 98.439 1.00 56.97 272 LYS A O 1
ATOM 2261 N N . GLU A 1 273 ? -74.564 6.285 100.512 1.00 53.59 273 GLU A N 1
ATOM 2262 C CA . GLU A 1 273 ? -73.928 7.595 100.710 1.00 53.59 273 GLU A CA 1
ATOM 2263 C C . GLU A 1 273 ? -72.416 7.446 100.964 1.00 53.59 273 GLU A C 1
ATOM 2265 O O . GLU A 1 273 ? -71.626 8.142 100.328 1.00 53.59 273 GLU A O 1
ATOM 2270 N N . ALA A 1 274 ? -71.987 6.436 101.734 1.00 53.78 274 ALA A N 1
ATOM 2271 C CA . ALA A 1 274 ? -70.566 6.110 101.919 1.00 53.78 274 ALA A CA 1
ATOM 2272 C C . ALA A 1 274 ? -69.882 5.532 100.656 1.00 53.78 274 ALA A C 1
ATOM 2274 O O . ALA A 1 274 ? -68.722 5.826 100.378 1.00 53.78 274 ALA A O 1
ATOM 2275 N N . GLN A 1 275 ? -70.583 4.741 99.835 1.00 51.97 275 GLN A N 1
ATOM 2276 C CA . GLN A 1 275 ? -70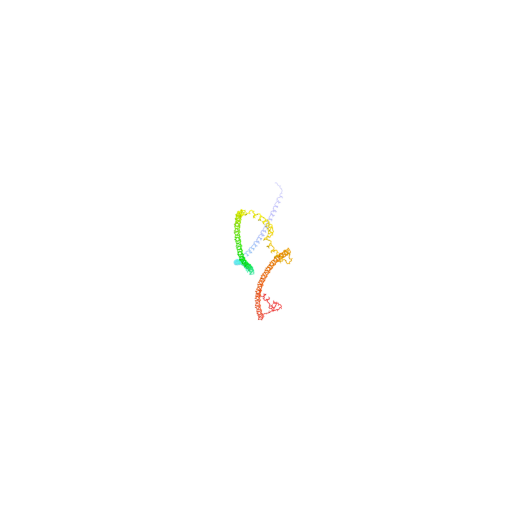.052 4.212 98.569 1.00 51.97 275 GLN A CA 1
ATOM 2277 C C . GLN A 1 275 ? -70.002 5.260 97.453 1.00 51.97 275 GLN A C 1
ATOM 2279 O O . GLN A 1 275 ? -69.146 5.149 96.576 1.00 51.97 275 GLN A O 1
ATOM 2284 N N . ARG A 1 276 ? -70.854 6.295 97.477 1.00 50.94 276 ARG A N 1
ATOM 2285 C CA . ARG A 1 276 ? -70.682 7.464 96.595 1.00 50.94 276 ARG A CA 1
ATOM 2286 C C . ARG A 1 276 ? -69.416 8.255 96.940 1.00 50.94 276 ARG A C 1
ATOM 2288 O O . ARG A 1 276 ? -68.789 8.761 96.020 1.00 50.94 276 ARG A O 1
ATOM 2295 N N . ALA A 1 277 ? -68.995 8.261 98.207 1.00 50.44 277 ALA A N 1
ATOM 2296 C CA . ALA A 1 277 ? -67.714 8.831 98.632 1.00 50.44 277 ALA A CA 1
ATOM 2297 C C . ALA A 1 277 ? -66.494 7.937 98.317 1.00 50.44 277 ALA A C 1
ATOM 2299 O O . ALA A 1 277 ? -65.380 8.438 98.251 1.00 50.44 277 ALA A O 1
ATOM 2300 N N . LYS A 1 278 ? -66.682 6.625 98.097 1.00 50.03 278 LYS A N 1
ATOM 2301 C CA . LYS A 1 278 ? -65.586 5.684 97.782 1.00 50.03 278 LYS A CA 1
ATOM 2302 C C . LYS A 1 278 ? -65.426 5.376 96.286 1.00 50.03 278 LYS A C 1
ATOM 2304 O O . LYS A 1 278 ? -64.347 4.998 95.855 1.00 50.03 278 LYS A O 1
ATOM 2309 N N . ARG A 1 279 ? -66.466 5.587 95.468 1.00 45.94 279 ARG A N 1
ATOM 2310 C CA . ARG A 1 279 ? -66.401 5.470 93.993 1.00 45.94 279 ARG A CA 1
ATOM 2311 C C . ARG A 1 279 ? -65.681 6.637 93.300 1.00 45.94 279 ARG A C 1
ATOM 2313 O O . ARG A 1 279 ? -65.500 6.579 92.089 1.00 45.94 279 ARG A O 1
ATOM 2320 N N . SER A 1 280 ? -65.250 7.662 94.041 1.00 46.56 280 SER A N 1
ATOM 2321 C CA . SER A 1 280 ? -64.310 8.682 93.553 1.00 46.56 280 SER A CA 1
ATOM 2322 C C . SER A 1 280 ? -62.847 8.239 93.619 1.00 46.56 280 SER A C 1
ATOM 2324 O O . SER A 1 280 ? -62.003 8.889 93.012 1.00 46.56 280 SER A O 1
ATOM 2326 N N . GLN A 1 281 ? -62.531 7.136 94.301 1.00 49.19 281 GLN A N 1
ATOM 2327 C CA . GLN A 1 281 ? -61.187 6.566 94.307 1.00 49.19 281 GLN A CA 1
ATOM 2328 C C . GLN A 1 281 ? -61.129 5.461 93.252 1.00 49.19 281 GLN A C 1
ATOM 2330 O O . GLN A 1 281 ? -61.236 4.269 93.528 1.00 49.19 281 GLN A O 1
ATOM 2335 N N . GLY A 1 282 ? -61.090 5.897 91.993 1.00 50.03 282 GLY A N 1
ATOM 2336 C CA . GLY A 1 282 ? -60.818 5.011 90.876 1.00 50.03 282 GLY A CA 1
ATOM 2337 C C . GLY A 1 282 ? -59.369 4.544 90.942 1.00 50.03 282 GLY A C 1
ATOM 2338 O O . GLY A 1 282 ? -58.464 5.366 91.074 1.00 50.03 282 GLY A O 1
ATOM 2339 N N . GLU A 1 283 ? -59.152 3.249 90.738 1.00 50.59 283 GLU A N 1
ATOM 2340 C CA . GLU A 1 283 ? -57.857 2.567 90.545 1.00 50.59 283 GLU A CA 1
ATOM 2341 C C . GLU A 1 283 ? -57.121 3.013 89.257 1.00 50.59 283 GLU A C 1
ATOM 2343 O O . GLU A 1 283 ? -56.344 2.292 88.648 1.00 50.59 283 GLU A O 1
ATOM 2348 N N . SER A 1 284 ? -57.356 4.248 88.824 1.00 57.47 284 SER A N 1
ATOM 2349 C CA . SER A 1 284 ? -56.594 4.963 87.808 1.00 57.47 284 SER A CA 1
ATOM 2350 C C . SER A 1 284 ? -56.061 6.300 88.345 1.00 57.47 284 SER A C 1
ATOM 2352 O O . SER A 1 284 ? -55.246 6.923 87.674 1.00 57.47 284 SER A O 1
ATOM 2354 N N . ALA A 1 285 ? -56.478 6.756 89.534 1.00 56.94 285 ALA A N 1
ATOM 2355 C CA . ALA A 1 285 ? -55.903 7.930 90.187 1.00 56.94 285 ALA A CA 1
ATOM 2356 C C . ALA A 1 285 ? -54.547 7.589 90.804 1.00 56.94 285 ALA A C 1
ATOM 2358 O O . ALA A 1 285 ? -53.585 8.253 90.473 1.00 56.94 285 ALA A O 1
ATOM 2359 N N . GLU A 1 286 ? -54.429 6.506 91.575 1.00 60.56 286 GLU A N 1
ATOM 2360 C CA . GLU A 1 286 ? -53.176 6.154 92.263 1.00 60.56 286 GLU A CA 1
ATOM 2361 C C . GLU A 1 286 ? -52.036 5.826 91.286 1.00 60.56 286 GLU A C 1
ATOM 2363 O O . GLU A 1 286 ? -50.926 6.309 91.463 1.00 60.56 286 GLU A O 1
ATOM 2368 N N . SER A 1 287 ? -52.293 5.109 90.186 1.00 61.00 287 SER A N 1
ATOM 2369 C CA . SER A 1 287 ? -51.264 4.854 89.161 1.00 61.00 287 SER A CA 1
ATOM 2370 C C . SER A 1 287 ? -50.865 6.120 88.393 1.00 61.00 287 SER A C 1
ATOM 2372 O O . SER A 1 287 ? -49.689 6.308 88.085 1.00 61.00 287 SER A O 1
ATOM 2374 N N . ARG A 1 288 ? -51.826 7.012 88.101 1.00 63.47 288 ARG A N 1
ATOM 2375 C CA . ARG A 1 288 ? -51.533 8.324 87.499 1.00 63.47 288 ARG A CA 1
ATOM 2376 C C . ARG A 1 288 ? -50.839 9.254 88.482 1.00 63.47 288 ARG A C 1
ATOM 2378 O O . ARG A 1 288 ? -49.991 10.019 88.060 1.00 63.47 288 ARG A O 1
ATOM 2385 N N . GLU A 1 289 ? -51.157 9.174 89.764 1.00 68.38 289 GLU A N 1
ATOM 2386 C CA . GLU A 1 289 ? -50.573 9.976 90.832 1.00 68.38 289 GLU A CA 1
ATOM 2387 C C . GLU A 1 289 ? -49.150 9.511 91.144 1.00 68.38 289 GLU A C 1
ATOM 2389 O O . GLU A 1 289 ? -48.289 10.344 91.384 1.00 68.38 289 GLU A O 1
ATOM 2394 N N . VAL A 1 290 ? -48.868 8.208 91.056 1.00 76.25 290 VAL A N 1
ATOM 2395 C CA . VAL A 1 290 ? -47.503 7.663 91.113 1.00 76.25 290 VAL A CA 1
ATOM 2396 C C . VAL A 1 290 ? -46.695 8.110 89.894 1.00 76.25 290 VAL A C 1
ATOM 2398 O O . VAL A 1 290 ? -45.594 8.621 90.065 1.00 76.25 290 VAL A O 1
ATOM 2401 N N . ALA A 1 291 ? -47.241 8.010 88.677 1.00 71.62 291 ALA A N 1
ATOM 2402 C CA . ALA A 1 291 ? -46.565 8.514 87.478 1.00 71.62 291 ALA A CA 1
ATOM 2403 C C . ALA A 1 291 ? -46.343 10.039 87.536 1.00 71.62 291 ALA A C 1
ATOM 2405 O O . ALA A 1 291 ? -45.271 10.520 87.188 1.00 71.62 291 ALA A O 1
ATOM 2406 N N . TYR A 1 292 ? -47.327 10.793 88.030 1.00 74.06 292 TYR A N 1
ATOM 2407 C CA . TYR A 1 292 ? -47.250 12.241 88.214 1.00 74.06 292 TYR A CA 1
ATOM 2408 C C . TYR A 1 292 ? -46.245 12.619 89.305 1.00 74.06 292 TYR A C 1
ATOM 2410 O O . TYR A 1 292 ? -45.475 13.542 89.095 1.00 74.06 292 TYR A O 1
ATOM 2418 N N . LYS A 1 293 ? -46.181 11.884 90.425 1.00 74.81 293 LYS A N 1
ATOM 2419 C CA . LYS A 1 293 ? -45.163 12.070 91.475 1.00 74.81 293 LYS A CA 1
ATOM 2420 C C . LYS A 1 293 ? -43.760 11.758 90.963 1.00 74.81 293 LYS A C 1
ATOM 2422 O O . LYS A 1 293 ? -42.874 12.567 91.186 1.00 74.81 293 LYS A O 1
ATOM 2427 N N . CYS A 1 294 ? -43.567 10.675 90.208 1.00 72.88 294 CYS A N 1
ATOM 2428 C CA . CYS A 1 294 ? -42.277 10.396 89.569 1.00 72.88 294 CYS A CA 1
ATOM 2429 C C . CYS A 1 294 ? -41.878 11.483 88.556 1.00 72.88 294 CYS A C 1
ATOM 2431 O O . CYS A 1 294 ? -40.709 11.848 88.479 1.00 72.88 294 CYS A O 1
ATOM 2433 N N . LEU A 1 295 ? -42.830 12.034 87.794 1.00 73.50 295 LEU A N 1
ATOM 2434 C CA . LEU A 1 295 ? -42.574 13.176 86.907 1.00 73.50 295 LEU A CA 1
ATOM 2435 C C . LEU A 1 295 ? -42.285 14.468 87.689 1.00 73.50 295 LEU A C 1
ATOM 2437 O O . LEU A 1 295 ? -41.465 15.265 87.244 1.00 73.50 295 LEU A O 1
ATOM 2441 N N . LEU A 1 296 ? -42.913 14.658 88.853 1.00 74.31 296 LEU A N 1
ATOM 2442 C CA . LEU A 1 296 ? -42.666 15.784 89.756 1.00 74.31 296 LEU A CA 1
ATOM 2443 C C . LEU A 1 296 ? -41.282 15.693 90.415 1.00 74.31 296 LEU A C 1
ATOM 2445 O O . LEU A 1 296 ? -40.630 16.711 90.581 1.00 74.31 296 LEU A O 1
ATOM 2449 N N . GLU A 1 297 ? -40.824 14.489 90.768 1.00 74.25 297 GLU A N 1
ATOM 2450 C CA . GLU A 1 297 ? -39.477 14.238 91.305 1.00 74.25 297 GLU A CA 1
ATOM 2451 C C . GLU A 1 297 ? -38.381 14.476 90.255 1.00 74.25 297 GLU A C 1
ATOM 2453 O O . GLU A 1 297 ? -37.287 14.919 90.594 1.00 74.25 297 GLU A O 1
ATOM 2458 N N . LEU A 1 298 ? -38.669 14.204 88.977 1.00 70.94 298 LEU A N 1
ATOM 2459 C CA . LEU A 1 298 ? -37.773 14.496 87.850 1.00 70.94 298 LEU A CA 1
ATOM 2460 C C . LEU A 1 298 ? -37.781 15.980 87.448 1.00 70.94 298 LEU A C 1
ATOM 2462 O O . LEU A 1 298 ? -36.829 16.453 86.825 1.00 70.94 298 LEU A O 1
ATOM 2466 N N . ALA A 1 299 ? -38.848 16.710 87.774 1.00 70.75 299 ALA A N 1
ATOM 2467 C CA . ALA A 1 299 ? -38.937 18.151 87.596 1.00 70.75 299 ALA A CA 1
ATOM 2468 C C . ALA A 1 299 ? -38.330 18.845 88.825 1.00 70.75 299 ALA A C 1
ATOM 2470 O O . ALA A 1 299 ? -39.021 19.069 89.814 1.00 70.75 299 ALA A O 1
ATOM 2471 N N . GLU A 1 300 ? -37.052 19.228 88.752 1.00 65.56 300 GLU A N 1
ATOM 2472 C CA . GLU A 1 300 ? -36.327 19.912 89.845 1.00 65.56 300 GLU A CA 1
ATOM 2473 C C . GLU A 1 300 ? -37.067 21.160 90.391 1.00 65.56 300 GLU A C 1
ATOM 2475 O O . GLU A 1 300 ? -36.899 21.523 91.555 1.00 65.56 300 GLU A O 1
ATOM 2480 N N . ASP A 1 301 ? -37.954 21.754 89.580 1.00 66.38 301 ASP A N 1
ATOM 2481 C CA . ASP A 1 301 ? -38.716 22.972 89.881 1.00 66.38 301 ASP A CA 1
ATOM 2482 C C . ASP A 1 301 ? -40.187 22.722 90.300 1.00 66.38 301 ASP A C 1
ATOM 2484 O O . ASP A 1 301 ? -40.923 23.675 90.564 1.00 66.38 301 ASP A O 1
ATOM 2488 N N . GLY A 1 302 ? -40.661 21.467 90.327 1.00 69.31 302 GLY A N 1
ATOM 2489 C CA . GLY A 1 302 ? -42.041 21.104 90.707 1.00 69.31 302 GLY A CA 1
ATOM 2490 C C . GLY A 1 302 ? -43.145 21.431 89.682 1.00 69.31 302 GLY A C 1
ATOM 2491 O O . GLY A 1 302 ? -44.324 21.227 89.977 1.00 69.31 302 GLY A O 1
ATOM 2492 N N . ASP A 1 303 ? -42.788 21.910 88.485 1.00 78.75 303 ASP A N 1
ATOM 2493 C CA . ASP A 1 303 ? -43.701 22.237 87.377 1.00 78.75 303 ASP A CA 1
ATOM 2494 C C . ASP A 1 303 ? -43.485 21.278 86.189 1.00 78.75 303 ASP A C 1
ATOM 2496 O O . ASP A 1 303 ? -42.464 21.316 85.495 1.00 78.75 303 ASP A O 1
ATOM 2500 N N . ILE A 1 304 ? -44.463 20.397 85.955 1.00 77.06 304 ILE A N 1
ATOM 2501 C CA . ILE A 1 304 ? -44.401 19.362 84.911 1.00 77.06 304 ILE A CA 1
ATOM 2502 C C . ILE A 1 304 ? -44.551 19.960 83.511 1.00 77.06 304 ILE A C 1
ATOM 2504 O O . ILE A 1 304 ? -43.907 19.472 82.582 1.00 77.06 304 ILE A O 1
ATOM 2508 N N . ASP A 1 305 ? -45.329 21.031 83.338 1.00 81.69 305 ASP A N 1
ATOM 2509 C CA . ASP A 1 305 ? -45.494 21.664 82.027 1.00 81.69 305 ASP A CA 1
ATOM 2510 C C . ASP A 1 305 ? -44.175 22.303 81.574 1.00 81.69 305 ASP A C 1
ATOM 2512 O O . ASP A 1 305 ? -43.799 22.220 80.402 1.00 81.69 305 ASP A O 1
ATOM 2516 N N . ARG A 1 306 ? -43.400 22.868 82.510 1.00 80.31 306 ARG A N 1
ATOM 2517 C CA . ARG A 1 306 ? -42.030 23.332 82.232 1.00 80.31 306 ARG A CA 1
ATOM 2518 C C . ARG A 1 306 ? -41.078 22.199 81.873 1.00 80.31 306 ARG A C 1
ATOM 2520 O O . ARG A 1 306 ? -40.279 22.373 80.953 1.00 80.31 306 ARG A O 1
ATOM 2527 N N . LEU A 1 307 ? -41.162 21.048 82.543 1.00 81.94 307 LEU A N 1
ATOM 2528 C CA . LEU A 1 307 ? -40.347 19.879 82.200 1.00 81.94 307 LEU A CA 1
ATOM 2529 C C . LEU A 1 307 ? -40.669 19.378 80.785 1.00 81.94 307 LEU A C 1
ATOM 2531 O O . LEU A 1 307 ? -39.752 19.159 79.995 1.00 81.94 307 LEU A O 1
ATOM 2535 N N . VAL A 1 308 ? -41.954 19.258 80.438 1.00 83.81 308 VAL A N 1
ATOM 2536 C CA . VAL A 1 308 ? -42.401 18.844 79.099 1.00 83.81 308 VAL A CA 1
ATOM 2537 C C . VAL A 1 308 ? -41.941 19.843 78.041 1.00 83.81 308 VAL A C 1
ATOM 2539 O O . VAL A 1 308 ? -41.362 19.434 77.038 1.00 83.81 308 VAL A O 1
ATOM 2542 N N . ASN A 1 309 ? -42.106 21.146 78.279 1.00 85.12 309 ASN A N 1
ATOM 2543 C CA . ASN A 1 309 ? -41.625 22.176 77.357 1.00 85.12 309 ASN A CA 1
ATOM 2544 C C . ASN A 1 309 ? -40.093 22.147 77.210 1.00 85.12 309 ASN A C 1
ATOM 2546 O O . ASN A 1 309 ? -39.590 22.234 76.095 1.00 85.12 309 ASN A O 1
ATOM 2550 N N . SER A 1 310 ? -39.344 21.923 78.295 1.00 83.75 310 SER A N 1
ATOM 2551 C CA . SER A 1 310 ? -37.885 21.733 78.259 1.00 83.75 310 SER A CA 1
ATOM 2552 C C . SER A 1 310 ? -37.483 20.477 77.478 1.00 83.75 310 SER A C 1
ATOM 2554 O O . SER A 1 310 ? -36.517 20.504 76.714 1.00 83.75 310 SER A O 1
ATOM 2556 N N . CYS A 1 311 ? -38.233 19.378 77.607 1.00 84.69 311 CYS A N 1
ATOM 2557 C CA . CYS A 1 311 ? -38.042 18.166 76.812 1.00 84.69 311 CYS A CA 1
ATOM 2558 C C . CYS A 1 311 ? -38.322 18.408 75.328 1.00 84.69 311 CYS A C 1
ATOM 2560 O O . CYS A 1 311 ? -37.501 18.012 74.508 1.00 84.69 311 CYS A O 1
ATOM 2562 N N . ILE A 1 312 ? -39.409 19.104 74.987 1.00 86.94 312 ILE A N 1
ATOM 2563 C CA . ILE A 1 312 ? -39.739 19.470 73.604 1.00 86.94 312 ILE A CA 1
ATOM 2564 C C . ILE A 1 312 ? -38.660 20.391 73.026 1.00 86.94 312 ILE A C 1
ATOM 2566 O O . ILE A 1 312 ? -38.199 20.167 71.913 1.00 86.94 312 ILE A O 1
ATOM 2570 N N . GLU A 1 313 ? -38.188 21.390 73.774 1.00 88.94 313 GLU A N 1
ATOM 2571 C CA . GLU A 1 313 ? -37.089 22.255 73.332 1.00 88.94 313 GLU A CA 1
ATOM 2572 C C . GLU A 1 313 ? -35.785 21.474 73.128 1.00 88.94 313 GLU A C 1
ATOM 2574 O O . GLU A 1 313 ? -35.068 21.705 72.153 1.00 88.94 313 GLU A O 1
ATOM 2579 N N . LYS A 1 314 ? -35.455 20.544 74.033 1.00 87.62 314 LYS A N 1
ATOM 2580 C CA . LYS A 1 314 ? -34.292 19.656 73.888 1.00 87.62 314 LYS A CA 1
ATOM 2581 C C . LYS A 1 314 ? -34.453 18.717 72.695 1.00 87.62 314 LYS A C 1
ATOM 2583 O O . LYS A 1 314 ? -33.483 18.497 71.980 1.00 87.62 314 LYS A O 1
ATOM 2588 N N . GLU A 1 315 ? -35.652 18.202 72.444 1.00 89.00 315 GLU A N 1
ATOM 2589 C CA . GLU A 1 315 ? -35.961 17.347 71.297 1.00 89.00 315 GLU A CA 1
ATOM 2590 C C . GLU A 1 315 ? -35.871 18.126 69.982 1.00 89.00 315 GLU A C 1
ATOM 2592 O O . GLU A 1 315 ? -35.240 17.657 69.041 1.00 89.00 315 GLU A O 1
ATOM 2597 N N . GLN A 1 316 ? -36.389 19.355 69.931 1.00 89.44 316 GLN A N 1
ATOM 2598 C CA . GLN A 1 316 ? -36.243 20.251 68.782 1.00 89.44 316 GLN A CA 1
ATOM 2599 C C . GLN A 1 316 ? -34.775 20.606 68.524 1.00 89.44 316 GLN A C 1
ATOM 2601 O O . GLN A 1 316 ? -34.328 20.570 67.377 1.00 89.44 316 GLN A O 1
ATOM 2606 N N . LYS A 1 317 ? -33.994 20.892 69.576 1.00 90.44 317 LYS A N 1
ATOM 2607 C CA . LYS A 1 317 ? -32.540 21.106 69.468 1.00 90.44 317 LYS A CA 1
ATOM 2608 C C . LYS A 1 317 ? -31.827 19.846 68.977 1.00 90.44 317 LYS A C 1
ATOM 2610 O O . LYS A 1 317 ? -30.992 19.940 68.084 1.00 90.44 317 LYS A O 1
ATOM 2615 N N . ASN A 1 318 ? -32.195 18.672 69.487 1.00 90.75 318 ASN A N 1
ATOM 2616 C CA . ASN A 1 318 ? -31.658 17.394 69.023 1.00 90.75 318 ASN A CA 1
ATOM 2617 C C . ASN A 1 318 ? -32.025 17.119 67.563 1.00 90.75 318 ASN A C 1
ATOM 2619 O O . ASN A 1 318 ? -31.172 16.667 66.807 1.00 90.75 318 ASN A O 1
ATOM 2623 N N . PHE A 1 319 ? -33.250 17.429 67.141 1.00 92.12 319 PHE A N 1
ATOM 2624 C CA . PHE A 1 319 ? -33.691 17.275 65.759 1.00 92.12 319 PHE A CA 1
ATOM 2625 C C . PHE A 1 319 ? -32.943 18.228 64.817 1.00 92.12 319 PHE A C 1
ATOM 2627 O O . PHE A 1 319 ? -32.505 17.817 63.741 1.00 92.12 319 PHE A O 1
ATOM 2634 N N . ALA A 1 320 ? -32.724 19.478 65.236 1.00 92.00 320 ALA A N 1
ATOM 2635 C CA . ALA A 1 320 ? -31.901 20.435 64.502 1.00 92.00 320 ALA A CA 1
ATOM 2636 C C . ALA A 1 320 ? -30.438 19.968 64.407 1.00 92.00 320 ALA A C 1
ATOM 2638 O O . ALA A 1 320 ? -29.859 19.989 63.322 1.00 92.00 320 ALA A O 1
ATOM 2639 N N . CYS A 1 321 ? -29.860 19.468 65.505 1.00 91.00 321 CYS A N 1
ATOM 2640 C CA . CYS A 1 321 ? -28.525 18.868 65.511 1.00 91.00 321 CYS A CA 1
ATOM 2641 C C . CYS A 1 321 ? -28.446 17.640 64.601 1.00 91.00 321 CYS A C 1
ATOM 2643 O O . CYS A 1 321 ? -27.495 17.518 63.838 1.00 91.00 321 CYS A O 1
ATOM 2645 N N . PHE A 1 322 ? -29.439 16.752 64.632 1.00 92.12 322 PHE A N 1
ATOM 2646 C CA . PHE A 1 322 ? -29.481 15.568 63.777 1.00 92.12 322 PHE A CA 1
ATOM 2647 C C . PHE A 1 322 ? -29.585 15.947 62.297 1.00 92.12 322 PHE A C 1
ATOM 2649 O O . PHE A 1 322 ? -28.873 15.392 61.462 1.00 92.12 322 PHE A O 1
ATOM 2656 N N . SER A 1 323 ? -30.418 16.938 61.977 1.00 93.44 323 SER A N 1
ATOM 2657 C CA . SER A 1 323 ? -30.548 17.473 60.619 1.00 93.44 323 SER A CA 1
ATOM 2658 C C . SER A 1 323 ? -29.230 18.085 60.140 1.00 93.44 323 SER A C 1
ATOM 2660 O O . SER A 1 323 ? -28.790 17.803 59.031 1.00 93.44 323 SER A O 1
ATOM 2662 N N . TYR A 1 324 ? -28.550 18.849 60.999 1.00 95.56 324 TYR A N 1
ATOM 2663 C CA . TYR A 1 324 ? -27.242 19.427 60.695 1.00 95.56 324 TYR A CA 1
ATOM 2664 C C . TYR A 1 324 ? -26.149 18.363 60.517 1.00 95.56 324 TYR A C 1
ATOM 2666 O O . TYR A 1 324 ? -25.372 18.437 59.572 1.00 95.56 324 TYR A O 1
ATOM 2674 N N . ILE A 1 325 ? -26.116 17.335 61.371 1.00 94.75 325 ILE A N 1
ATOM 2675 C CA . ILE A 1 325 ? -25.202 16.189 61.230 1.00 94.75 325 ILE A CA 1
ATOM 2676 C C . ILE A 1 325 ? -25.477 15.440 59.922 1.00 94.75 325 ILE A C 1
ATOM 2678 O O . ILE A 1 325 ? -24.542 15.019 59.248 1.00 94.75 325 ILE A O 1
ATOM 2682 N N . THR A 1 326 ? -26.747 15.292 59.544 1.00 93.50 326 THR A N 1
ATOM 2683 C CA . THR A 1 326 ? -27.135 14.648 58.284 1.00 93.50 326 THR A CA 1
ATOM 2684 C C . THR A 1 326 ? -26.660 15.464 57.084 1.00 93.50 326 THR A C 1
ATOM 2686 O O . THR A 1 326 ? -26.083 14.897 56.160 1.00 93.50 326 THR A O 1
ATOM 2689 N N . GLU A 1 327 ? -26.823 16.789 57.113 1.00 94.88 327 GLU A N 1
ATOM 2690 C CA . GLU A 1 327 ? -26.323 17.659 56.044 1.00 94.88 327 GLU A CA 1
ATOM 2691 C C . GLU A 1 327 ? -24.793 17.636 55.967 1.00 94.88 327 GLU A C 1
ATOM 2693 O O . GLU A 1 327 ? -24.240 17.463 54.885 1.00 94.88 327 GLU A O 1
ATOM 2698 N N . LEU A 1 328 ? -24.098 17.693 57.108 1.00 94.00 328 LEU A N 1
ATOM 2699 C CA . LEU A 1 328 ? -22.642 17.544 57.158 1.00 94.00 328 LEU A CA 1
ATOM 2700 C C . LEU A 1 328 ? -22.177 16.189 56.615 1.00 94.00 328 LEU A C 1
ATOM 2702 O O . LEU A 1 328 ? -21.165 16.132 55.922 1.00 94.00 328 LEU A O 1
ATOM 2706 N N . ASN A 1 329 ? -22.897 15.101 56.893 1.00 94.56 329 ASN A N 1
ATOM 2707 C CA . ASN A 1 329 ? -22.593 13.793 56.313 1.00 94.56 329 ASN A CA 1
ATOM 2708 C C . ASN A 1 329 ? -22.804 13.791 54.794 1.00 94.56 329 ASN A C 1
ATOM 2710 O O . ASN A 1 329 ? -21.937 13.307 54.071 1.00 94.56 329 ASN A O 1
ATOM 2714 N N . ASN A 1 330 ? -23.884 14.398 54.296 1.00 95.12 330 ASN A N 1
ATOM 2715 C CA . ASN A 1 330 ? -24.113 14.551 52.857 1.00 95.12 330 ASN A CA 1
ATOM 2716 C C . ASN A 1 330 ? -23.004 15.384 52.190 1.00 95.12 330 ASN A C 1
ATOM 2718 O O . ASN A 1 330 ? -22.537 15.056 51.097 1.00 95.12 330 ASN A O 1
ATOM 2722 N N . GLU A 1 331 ? -22.561 16.468 52.828 1.00 95.62 331 GLU A N 1
ATOM 2723 C CA . GLU A 1 331 ? -21.430 17.271 52.356 1.00 95.62 331 GLU A CA 1
ATOM 2724 C C . GLU A 1 331 ? -20.118 16.483 52.397 1.00 95.62 331 GLU A C 1
ATOM 2726 O O . GLU A 1 331 ? -19.333 16.547 51.449 1.00 95.62 331 GLU A O 1
ATOM 2731 N N . MET A 1 332 ? -19.893 15.691 53.445 1.00 94.50 332 MET A N 1
ATOM 2732 C CA . MET A 1 332 ? -18.726 14.823 53.571 1.00 94.50 332 MET A CA 1
ATOM 2733 C C . MET A 1 332 ? -18.688 13.775 52.456 1.00 94.50 332 MET A C 1
ATOM 2735 O O . MET A 1 332 ? -17.643 13.602 51.833 1.00 94.50 332 MET A O 1
ATOM 2739 N N . GLU A 1 333 ? -19.814 13.131 52.145 1.00 94.69 333 GLU A N 1
ATOM 2740 C CA . GLU A 1 333 ? -19.931 12.186 51.029 1.00 94.69 333 GLU A CA 1
ATOM 2741 C C . GLU A 1 333 ? -19.663 12.865 49.681 1.00 94.69 333 GLU A C 1
ATOM 2743 O O . GLU A 1 333 ? -18.902 12.340 48.863 1.00 94.69 333 GLU A O 1
ATOM 2748 N N . LYS A 1 334 ? -20.205 14.071 49.456 1.00 95.00 334 LYS A N 1
ATOM 2749 C CA . LYS A 1 334 ? -19.901 14.869 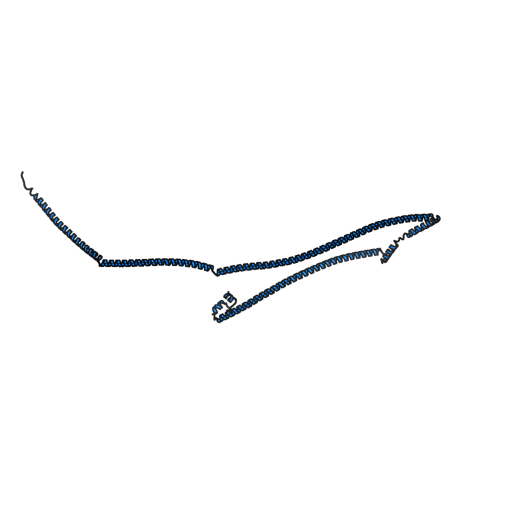48.253 1.00 95.00 334 LYS A CA 1
ATOM 2750 C C . LYS A 1 334 ? -18.410 15.189 48.152 1.00 95.00 334 LYS A C 1
ATOM 2752 O O . LYS A 1 334 ? -17.830 15.074 47.073 1.00 95.00 334 LYS A O 1
ATOM 2757 N N . MET A 1 335 ? -17.777 15.584 49.256 1.00 93.88 335 MET A N 1
ATOM 2758 C CA . MET A 1 335 ? -16.345 15.891 49.288 1.00 93.88 335 MET A CA 1
ATOM 2759 C C . MET A 1 335 ? -15.494 14.637 49.066 1.00 93.88 335 MET A C 1
ATOM 2761 O O . MET A 1 335 ? -14.538 14.692 48.297 1.00 93.88 335 MET A O 1
ATOM 2765 N N . GLN A 1 336 ? -15.866 13.493 49.644 1.00 93.25 336 GLN A N 1
ATOM 2766 C CA . GLN A 1 336 ? -15.216 12.205 49.382 1.00 93.25 336 GLN A CA 1
ATOM 2767 C C . GLN A 1 336 ? -15.357 11.779 47.915 1.00 93.25 336 GLN A C 1
ATOM 2769 O O . GLN A 1 336 ? -14.383 11.313 47.323 1.00 93.25 336 GLN A O 1
ATOM 2774 N N . GLY A 1 337 ? -16.528 11.995 47.306 1.00 94.38 337 GLY A N 1
ATOM 2775 C CA . GLY A 1 337 ? -16.747 11.798 45.873 1.00 94.38 337 GLY A CA 1
ATOM 2776 C C . GLY A 1 337 ? -15.787 12.640 45.032 1.00 94.38 337 GLY A C 1
ATOM 2777 O O . GLY A 1 337 ? -15.039 12.097 44.225 1.00 94.38 337 GLY A O 1
ATOM 2778 N N . ARG A 1 338 ? -15.703 13.947 45.313 1.00 96.31 338 ARG A N 1
ATOM 2779 C CA . ARG A 1 338 ? -14.768 14.857 44.626 1.00 96.31 338 ARG A CA 1
ATOM 2780 C C . ARG A 1 338 ? -13.304 14.465 44.818 1.00 96.31 338 ARG A C 1
ATOM 2782 O O . ARG A 1 338 ? -12.530 14.554 43.872 1.00 96.31 338 ARG A O 1
ATOM 2789 N N . ILE A 1 339 ? -12.911 14.032 46.019 1.00 93.56 339 ILE A N 1
ATOM 2790 C CA . ILE A 1 339 ? -11.549 13.546 46.287 1.00 93.56 339 ILE A CA 1
ATOM 2791 C C . ILE A 1 339 ? -11.249 12.322 45.422 1.00 93.56 339 ILE A C 1
ATOM 2793 O O . ILE A 1 339 ? -10.183 12.252 44.818 1.00 93.56 339 ILE A O 1
ATOM 2797 N N . LYS A 1 340 ? -12.188 11.378 45.330 1.00 95.12 340 LYS A N 1
ATOM 2798 C CA . LYS A 1 340 ? -12.033 10.183 44.499 1.00 95.12 340 LYS A CA 1
ATOM 2799 C C . LYS A 1 340 ? -11.936 10.533 43.014 1.00 95.12 340 LYS A C 1
ATOM 2801 O O . LYS A 1 340 ? -11.096 9.970 42.318 1.00 95.12 340 LYS A O 1
ATOM 2806 N N . ASP A 1 341 ? -12.747 11.473 42.541 1.00 94.56 341 ASP A N 1
ATOM 2807 C CA . ASP A 1 341 ? -12.699 11.943 41.155 1.00 94.56 341 ASP A CA 1
ATOM 2808 C C . ASP A 1 341 ? -11.348 12.596 40.837 1.00 94.56 341 ASP A C 1
ATOM 2810 O O . ASP A 1 341 ? -10.708 12.229 39.852 1.00 94.56 341 ASP A O 1
ATOM 2814 N N . LEU A 1 342 ? -10.851 13.465 41.724 1.00 94.38 342 LEU A N 1
ATOM 2815 C CA . LEU A 1 342 ? -9.521 14.070 41.598 1.00 94.38 342 LEU A CA 1
ATOM 2816 C C . LEU A 1 342 ? -8.399 13.024 41.646 1.00 94.38 342 LEU A C 1
ATOM 2818 O O . LEU A 1 342 ? -7.438 13.116 40.890 1.00 94.38 342 LEU A O 1
ATOM 2822 N N . GLN A 1 343 ? -8.502 12.005 42.501 1.00 94.19 343 GLN A N 1
ATOM 2823 C CA . GLN A 1 343 ? -7.528 10.908 42.544 1.00 94.19 343 GLN A CA 1
ATOM 2824 C C . GLN A 1 343 ? -7.511 10.103 41.241 1.00 94.19 343 GLN A C 1
ATOM 2826 O O . GLN A 1 343 ? -6.436 9.731 40.763 1.00 94.19 343 GLN A O 1
ATOM 2831 N N . ASN A 1 344 ? -8.680 9.857 40.647 1.00 93.88 344 ASN A N 1
ATOM 2832 C CA . ASN A 1 344 ? -8.783 9.191 39.352 1.00 93.88 344 ASN A CA 1
ATOM 2833 C C . ASN A 1 344 ? -8.157 10.049 38.244 1.00 93.88 344 ASN A C 1
ATOM 2835 O O . ASN A 1 344 ? -7.421 9.518 37.415 1.00 93.88 344 ASN A O 1
ATOM 2839 N N . GLU A 1 345 ? -8.394 11.363 38.257 1.00 95.75 345 GLU A N 1
ATOM 2840 C CA . GLU A 1 345 ? -7.800 12.307 37.304 1.00 95.75 345 GLU A CA 1
ATOM 2841 C C . GLU A 1 345 ? -6.272 12.368 37.437 1.00 95.75 345 GLU A C 1
ATOM 2843 O O . GLU A 1 345 ? -5.564 12.242 36.440 1.00 95.75 345 GLU A O 1
ATOM 2848 N N . ILE A 1 346 ? -5.746 12.457 38.664 1.00 93.12 346 ILE A N 1
ATOM 2849 C CA . ILE A 1 346 ? -4.299 12.397 38.925 1.00 93.12 346 ILE A CA 1
ATOM 2850 C C . ILE A 1 346 ? -3.719 11.084 38.400 1.00 93.12 346 ILE A C 1
ATOM 2852 O O . ILE A 1 346 ? -2.680 11.093 37.746 1.00 93.12 346 ILE A O 1
ATOM 2856 N N . THR A 1 347 ? -4.388 9.959 38.654 1.00 94.12 347 THR A N 1
ATOM 2857 C CA . THR A 1 347 ? -3.922 8.648 38.185 1.00 94.12 347 THR A CA 1
ATOM 2858 C C . THR A 1 347 ? -3.882 8.596 36.658 1.00 94.12 347 THR A C 1
ATOM 2860 O O . THR A 1 347 ? -2.880 8.159 36.102 1.00 94.12 347 THR A O 1
ATOM 2863 N N . ALA A 1 348 ? -4.919 9.099 35.981 1.00 93.31 348 ALA A N 1
ATOM 2864 C CA . ALA A 1 348 ? -4.959 9.181 34.522 1.00 93.31 348 ALA A CA 1
ATOM 2865 C C . ALA A 1 348 ? -3.825 10.057 33.959 1.00 93.31 348 ALA A C 1
ATOM 2867 O O . ALA A 1 348 ? -3.106 9.629 33.057 1.00 93.31 348 ALA A O 1
ATOM 2868 N N . LEU A 1 349 ? -3.597 11.240 34.542 1.00 92.69 349 LEU A N 1
ATOM 2869 C CA . LEU A 1 349 ? -2.507 12.134 34.137 1.00 92.69 349 LEU A CA 1
ATOM 2870 C C . LEU A 1 349 ? -1.123 11.508 34.356 1.00 92.69 349 LEU A C 1
ATOM 2872 O O . LEU A 1 349 ? -0.230 11.690 33.529 1.00 92.69 349 LEU A O 1
ATOM 2876 N N . VAL A 1 350 ? -0.929 10.763 35.450 1.00 92.94 350 VAL A N 1
ATOM 2877 C CA . VAL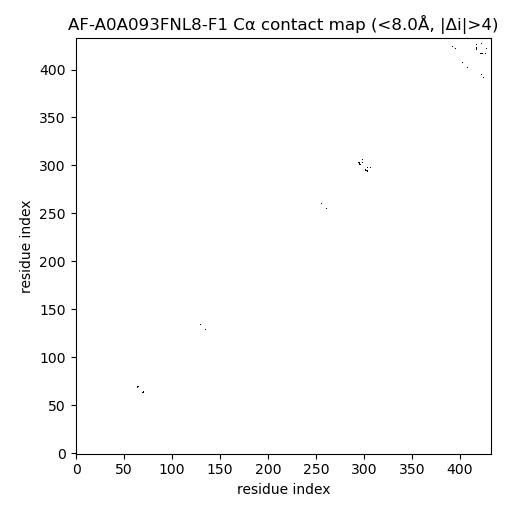 A 1 350 ? 0.322 10.035 35.710 1.00 92.94 350 VAL A CA 1
ATOM 2878 C C . VAL A 1 350 ? 0.530 8.940 34.666 1.00 92.94 350 VAL A C 1
ATOM 2880 O O . VAL A 1 350 ? 1.610 8.875 34.084 1.00 92.94 350 VAL A O 1
ATOM 2883 N N . THR A 1 351 ? -0.493 8.138 34.358 1.00 91.00 351 THR A N 1
ATOM 2884 C CA . THR A 1 351 ? -0.374 7.086 33.336 1.00 91.00 351 THR A CA 1
ATOM 2885 C C . THR A 1 351 ? -0.115 7.650 31.939 1.00 91.00 351 THR A C 1
ATOM 2887 O O . THR A 1 351 ? 0.700 7.100 31.198 1.00 91.00 351 THR A O 1
ATOM 2890 N N . ASP A 1 352 ? -0.744 8.775 31.590 1.00 91.31 352 ASP A N 1
ATOM 2891 C CA . ASP A 1 352 ? -0.506 9.455 30.314 1.00 91.31 352 ASP A CA 1
ATOM 2892 C C . ASP A 1 352 ? 0.919 10.013 30.241 1.00 91.31 352 ASP A C 1
ATOM 2894 O O . ASP A 1 352 ? 1.582 9.903 29.206 1.00 91.31 352 ASP A O 1
ATOM 2898 N N . ARG A 1 353 ? 1.429 10.562 31.351 1.00 91.25 353 ARG A N 1
ATOM 2899 C CA . ARG A 1 353 ? 2.816 11.027 31.452 1.00 91.25 353 ARG A CA 1
ATOM 2900 C C . ARG A 1 353 ? 3.811 9.879 31.299 1.00 91.25 353 ARG A C 1
ATOM 2902 O O . ARG A 1 353 ? 4.756 10.020 30.530 1.00 91.25 353 ARG A O 1
ATOM 2909 N N . GLU A 1 354 ? 3.603 8.755 31.980 1.00 91.12 354 GLU A N 1
ATOM 2910 C CA . GLU A 1 354 ? 4.458 7.563 31.864 1.00 91.12 354 GLU A CA 1
ATOM 2911 C C . GLU A 1 354 ? 4.450 6.997 30.435 1.00 91.12 354 GLU A C 1
ATOM 2913 O O . GLU A 1 354 ? 5.491 6.607 29.893 1.00 91.12 354 GLU A O 1
ATOM 2918 N N . TYR A 1 355 ? 3.288 6.996 29.776 1.00 90.00 355 TYR A N 1
ATOM 2919 C CA . TYR A 1 355 ? 3.178 6.606 28.374 1.00 90.00 355 TYR A CA 1
ATOM 2920 C C . TYR A 1 355 ? 3.931 7.576 27.448 1.00 90.00 355 TYR A C 1
ATOM 2922 O O . TYR A 1 355 ? 4.699 7.146 26.586 1.00 90.00 355 TYR A O 1
ATOM 2930 N N . ALA A 1 356 ? 3.778 8.887 27.648 1.00 88.62 356 ALA A N 1
ATOM 2931 C CA . ALA A 1 356 ? 4.505 9.895 26.882 1.00 88.62 356 ALA A CA 1
ATOM 2932 C C . ALA A 1 356 ? 6.026 9.773 27.086 1.00 88.62 356 ALA A C 1
ATOM 2934 O O . ALA A 1 356 ? 6.780 9.777 26.112 1.00 88.62 356 ALA A O 1
ATOM 2935 N N . GLU A 1 357 ? 6.481 9.586 28.323 1.00 89.69 357 GLU A N 1
ATOM 2936 C CA . GLU A 1 357 ? 7.896 9.442 28.669 1.00 89.69 357 GLU A CA 1
ATOM 2937 C C . GLU A 1 357 ? 8.501 8.156 28.093 1.00 89.69 357 GLU A C 1
ATOM 2939 O O . GLU A 1 357 ? 9.554 8.204 27.459 1.00 89.69 357 GLU A O 1
ATOM 2944 N N . SER A 1 358 ? 7.806 7.020 28.200 1.00 88.31 358 SER A N 1
ATOM 2945 C CA . SER A 1 358 ? 8.246 5.763 27.580 1.00 88.31 358 SER A CA 1
ATOM 2946 C C . SER A 1 358 ? 8.279 5.840 26.049 1.00 88.31 358 SER A C 1
ATOM 2948 O O . SER A 1 358 ? 9.212 5.324 25.428 1.00 88.31 358 SER A O 1
ATOM 2950 N N . SER A 1 359 ? 7.317 6.532 25.428 1.00 87.56 359 SER A N 1
ATOM 2951 C CA . SER A 1 359 ? 7.330 6.780 23.982 1.00 87.56 359 SER A CA 1
ATOM 2952 C C . SER A 1 359 ? 8.503 7.676 23.563 1.00 87.56 359 SER A C 1
ATOM 2954 O O . SER A 1 359 ? 9.187 7.363 22.589 1.00 87.56 359 SER A O 1
ATOM 2956 N N . SER A 1 360 ? 8.800 8.724 24.340 1.00 88.25 360 SER A N 1
ATOM 2957 C CA . SER A 1 360 ? 9.933 9.626 24.120 1.00 88.25 360 SER A CA 1
ATOM 2958 C C . SER A 1 360 ? 11.270 8.896 24.270 1.00 88.25 360 SER A C 1
ATOM 2960 O O . SER A 1 360 ? 12.123 8.990 23.392 1.00 88.25 360 SER A O 1
ATOM 2962 N N . LEU A 1 361 ? 11.430 8.076 25.316 1.00 90.81 361 LEU A N 1
ATOM 2963 C CA . LEU A 1 361 ? 12.616 7.237 25.519 1.00 90.81 361 LEU A CA 1
ATOM 2964 C C . LEU A 1 361 ? 12.822 6.231 24.383 1.00 90.81 361 LEU A C 1
ATOM 2966 O O . LEU A 1 361 ? 13.962 5.972 23.997 1.00 90.81 361 LEU A O 1
ATOM 2970 N N . ARG A 1 362 ? 11.741 5.667 23.827 1.00 90.69 362 ARG A N 1
ATOM 2971 C CA . ARG A 1 362 ? 11.838 4.783 22.658 1.00 90.69 362 ARG A CA 1
ATOM 2972 C C . ARG A 1 362 ? 12.362 5.540 21.441 1.00 90.69 362 ARG A C 1
ATOM 2974 O O . ARG A 1 362 ? 13.288 5.063 20.796 1.00 90.69 362 ARG A O 1
ATOM 2981 N N . VAL A 1 363 ? 11.818 6.727 21.173 1.00 91.88 363 VAL A N 1
ATOM 2982 C CA . VAL A 1 363 ? 12.269 7.585 20.066 1.00 91.88 363 VAL A CA 1
ATOM 2983 C C . VAL A 1 363 ? 13.722 8.020 20.258 1.00 91.88 363 VAL A C 1
ATOM 2985 O O . VAL A 1 363 ? 14.492 7.973 19.304 1.00 91.88 363 VAL A O 1
ATOM 2988 N N . LEU A 1 364 ? 14.124 8.396 21.475 1.00 91.25 364 LEU A N 1
ATOM 2989 C CA . LEU A 1 364 ? 15.514 8.740 21.783 1.00 91.25 364 LEU A CA 1
ATOM 2990 C C . LEU A 1 364 ? 16.455 7.566 21.517 1.00 91.25 364 LEU A C 1
ATOM 2992 O O . LEU A 1 364 ? 17.468 7.757 20.855 1.00 91.25 364 LEU A O 1
ATOM 2996 N N . ARG A 1 365 ? 16.088 6.349 21.932 1.00 93.69 365 ARG A N 1
ATOM 2997 C CA . ARG A 1 365 ? 16.886 5.145 21.663 1.00 93.69 365 ARG A CA 1
ATOM 2998 C C . ARG A 1 365 ? 17.010 4.853 20.166 1.00 93.69 365 ARG A C 1
ATOM 3000 O O . ARG A 1 365 ? 18.096 4.542 19.698 1.00 93.69 365 ARG A O 1
ATOM 3007 N N . GLU A 1 366 ? 15.919 4.990 19.411 1.00 92.38 366 GLU A N 1
ATOM 3008 C CA . GLU A 1 366 ? 15.934 4.837 17.947 1.00 92.38 366 GLU A CA 1
ATOM 3009 C C . GLU A 1 366 ? 16.819 5.902 17.267 1.00 92.38 366 GLU A C 1
ATOM 3011 O O . GLU A 1 366 ? 17.447 5.632 16.243 1.00 92.38 366 GLU A O 1
ATOM 3016 N N . LEU A 1 367 ? 16.863 7.125 17.805 1.00 91.62 367 LEU A N 1
ATOM 3017 C CA . LEU A 1 367 ? 17.736 8.192 17.309 1.00 91.62 367 LEU A CA 1
ATOM 3018 C C . LEU A 1 367 ? 19.203 7.960 17.681 1.00 91.62 367 LEU A C 1
ATOM 3020 O O . LEU A 1 367 ? 20.067 8.201 16.843 1.00 91.62 367 LEU A O 1
ATOM 3024 N N . GLU A 1 368 ? 19.485 7.478 18.891 1.00 91.19 368 GLU A N 1
ATOM 3025 C CA . GLU A 1 368 ? 20.829 7.081 19.322 1.00 91.19 368 GLU A CA 1
ATOM 3026 C C . GLU A 1 368 ? 21.370 5.939 18.459 1.00 91.19 368 GLU A C 1
ATOM 3028 O O . GLU A 1 368 ? 22.493 6.033 17.977 1.00 91.19 368 GLU A O 1
ATOM 3033 N N . GLU A 1 369 ? 20.564 4.911 18.183 1.00 93.25 369 GLU A N 1
ATOM 3034 C CA . GLU A 1 369 ? 20.954 3.791 17.319 1.00 93.25 369 GLU A CA 1
ATOM 3035 C C . GLU A 1 369 ? 21.290 4.276 15.900 1.00 93.25 369 GLU A C 1
ATOM 3037 O O . GLU A 1 369 ? 22.384 4.018 15.395 1.00 93.25 369 GLU A O 1
ATOM 3042 N N . LYS A 1 370 ? 20.427 5.106 15.300 1.00 93.56 370 LYS A N 1
ATOM 3043 C CA . LYS A 1 370 ? 20.706 5.734 13.994 1.00 93.56 370 LYS A CA 1
ATOM 3044 C C . LYS A 1 370 ? 21.953 6.610 14.018 1.00 93.56 370 LYS A C 1
ATOM 3046 O O . LYS A 1 370 ? 22.700 6.646 13.040 1.00 93.56 370 LYS A O 1
ATOM 3051 N N . LEU A 1 371 ? 22.184 7.340 15.107 1.00 91.38 371 LEU A N 1
ATOM 3052 C CA . LEU A 1 371 ? 23.393 8.139 15.263 1.00 91.38 371 LEU A CA 1
ATOM 3053 C C . LEU A 1 371 ? 24.624 7.229 15.299 1.00 91.38 371 LEU A C 1
ATOM 3055 O O . LEU A 1 371 ? 25.592 7.503 14.597 1.00 91.38 371 LEU A O 1
ATOM 3059 N N . THR A 1 372 ? 24.590 6.127 16.049 1.00 92.94 372 THR A N 1
ATOM 3060 C CA . THR A 1 372 ? 25.706 5.174 16.093 1.00 92.94 372 THR A CA 1
ATOM 3061 C C . THR A 1 372 ? 25.966 4.536 14.731 1.00 92.94 372 THR A C 1
ATOM 3063 O O . THR A 1 372 ? 27.103 4.579 14.268 1.00 92.94 372 THR A O 1
ATOM 3066 N N . GLU A 1 373 ? 24.929 4.072 14.025 1.00 94.19 373 GLU A N 1
ATOM 3067 C CA . GLU A 1 373 ? 25.055 3.492 12.681 1.00 94.19 373 GLU A CA 1
ATOM 3068 C C . GLU A 1 373 ? 25.663 4.486 11.683 1.00 94.19 373 GLU A C 1
ATOM 3070 O O . GLU A 1 373 ? 26.616 4.164 10.974 1.00 94.19 373 GLU A O 1
ATOM 3075 N N . THR A 1 374 ? 25.155 5.722 11.656 1.00 89.75 374 THR A N 1
ATOM 3076 C CA . THR A 1 374 ? 25.667 6.766 10.752 1.00 89.75 374 THR A CA 1
ATOM 3077 C C . THR A 1 374 ? 27.092 7.185 11.097 1.00 89.75 374 THR A C 1
ATOM 3079 O O . THR A 1 374 ? 27.887 7.437 10.192 1.00 89.75 374 THR A O 1
ATOM 3082 N N . THR A 1 375 ? 27.454 7.208 12.382 1.00 90.31 375 THR A N 1
ATOM 3083 C CA . THR A 1 375 ? 28.830 7.487 12.822 1.00 90.31 375 THR A CA 1
ATOM 3084 C C . THR A 1 375 ? 29.771 6.351 12.413 1.00 90.31 375 THR A C 1
ATOM 3086 O O . THR A 1 375 ? 30.865 6.605 11.917 1.00 90.31 375 THR A O 1
ATOM 3089 N N . GLU A 1 376 ? 29.351 5.090 12.546 1.00 93.62 376 GLU A N 1
ATOM 3090 C CA . GLU A 1 376 ? 30.119 3.930 12.079 1.00 93.62 376 GLU A CA 1
ATOM 3091 C C . GLU A 1 376 ? 30.281 3.908 10.556 1.00 93.62 376 GLU A C 1
ATOM 3093 O O . GLU A 1 376 ? 31.346 3.565 10.042 1.00 93.62 376 GLU A O 1
ATOM 3098 N N . GLU A 1 377 ? 29.238 4.254 9.802 1.00 91.62 377 GLU A N 1
ATOM 3099 C CA . GLU A 1 377 ? 29.330 4.428 8.351 1.00 91.62 377 GLU A CA 1
ATOM 3100 C C . GLU A 1 377 ? 30.292 5.556 7.978 1.00 91.62 377 GLU A C 1
ATOM 3102 O O . GLU A 1 377 ? 31.166 5.347 7.137 1.00 91.62 377 GLU A O 1
ATOM 3107 N N . ALA A 1 378 ? 30.188 6.718 8.628 1.00 90.75 378 ALA A N 1
ATOM 3108 C CA . ALA A 1 378 ? 31.091 7.843 8.407 1.00 90.75 378 ALA A CA 1
ATOM 3109 C C . ALA A 1 378 ? 32.552 7.460 8.684 1.00 90.75 378 ALA A C 1
ATOM 3111 O O . ALA A 1 378 ? 33.405 7.693 7.830 1.00 90.75 378 ALA A O 1
ATOM 3112 N N . ASN A 1 379 ? 32.824 6.783 9.805 1.00 92.94 379 ASN A N 1
ATOM 3113 C CA . ASN A 1 379 ? 34.157 6.275 10.137 1.00 92.94 379 ASN A CA 1
ATOM 3114 C C . ASN A 1 379 ? 34.663 5.285 9.078 1.00 92.94 379 ASN A C 1
ATOM 3116 O O . ASN A 1 379 ? 35.800 5.389 8.626 1.00 92.94 379 ASN A O 1
ATOM 3120 N N . ARG A 1 380 ? 33.808 4.366 8.604 1.00 92.56 380 ARG A N 1
ATOM 3121 C CA . ARG A 1 380 ? 34.162 3.436 7.517 1.00 92.56 380 ARG A CA 1
ATOM 3122 C C . ARG A 1 380 ? 34.520 4.166 6.223 1.00 92.56 380 ARG A C 1
ATOM 3124 O O . ARG A 1 380 ? 35.460 3.761 5.539 1.00 92.56 380 ARG A O 1
ATOM 3131 N N . TYR A 1 381 ? 33.783 5.214 5.860 1.00 89.25 381 TYR A N 1
ATOM 3132 C CA . TYR A 1 381 ? 34.118 6.036 4.696 1.00 89.25 381 TYR A CA 1
ATOM 3133 C C . TYR A 1 381 ? 35.411 6.821 4.906 1.00 89.25 381 TYR A C 1
ATOM 3135 O O . TYR A 1 381 ? 36.227 6.882 3.988 1.00 89.25 381 TYR A O 1
ATOM 3143 N N . GLU A 1 382 ? 35.633 7.369 6.099 1.00 92.75 382 GLU A N 1
ATOM 3144 C CA . GLU A 1 382 ? 36.863 8.078 6.440 1.00 92.75 382 GLU A CA 1
ATOM 3145 C C . GLU A 1 382 ? 38.085 7.155 6.356 1.00 92.75 382 GLU A C 1
ATOM 3147 O O . GLU A 1 382 ? 39.081 7.518 5.732 1.00 92.75 382 GLU A O 1
ATOM 3152 N N . ASP A 1 383 ? 38.000 5.939 6.894 1.00 93.00 383 ASP A N 1
ATOM 3153 C CA . ASP A 1 383 ? 39.076 4.946 6.825 1.00 93.00 383 ASP A CA 1
ATOM 3154 C C . ASP A 1 383 ? 39.361 4.512 5.385 1.00 93.00 383 ASP A C 1
ATOM 3156 O O . ASP A 1 383 ? 40.519 4.413 4.974 1.00 93.00 383 ASP A O 1
ATOM 3160 N N . ARG A 1 384 ? 38.315 4.325 4.569 1.00 91.62 384 ARG A N 1
ATOM 3161 C CA . ARG A 1 384 ? 38.477 4.059 3.132 1.00 91.62 384 ARG A CA 1
ATOM 3162 C C . ARG A 1 384 ? 39.136 5.223 2.399 1.00 91.62 384 ARG A C 1
ATOM 3164 O O . ARG A 1 384 ? 39.975 4.982 1.533 1.00 91.62 384 ARG A O 1
ATOM 3171 N N . CYS A 1 385 ? 38.774 6.461 2.729 1.00 85.56 385 CYS A N 1
ATOM 3172 C CA . CYS A 1 385 ? 39.425 7.647 2.182 1.00 85.56 385 CYS A CA 1
ATOM 3173 C C . CYS A 1 385 ? 40.896 7.702 2.601 1.00 85.56 385 CYS A C 1
ATOM 3175 O O . CYS A 1 385 ? 41.743 7.893 1.738 1.00 85.56 385 CYS A O 1
ATOM 3177 N N . LYS A 1 386 ? 41.221 7.449 3.876 1.00 89.94 386 LYS A N 1
ATOM 3178 C CA . LYS A 1 386 ? 42.609 7.388 4.367 1.00 89.94 386 LYS A CA 1
ATOM 3179 C C . LYS A 1 386 ? 43.433 6.337 3.625 1.00 89.94 386 LYS A C 1
ATOM 3181 O O . LYS A 1 386 ? 44.550 6.635 3.206 1.00 89.94 386 LYS A O 1
ATOM 3186 N N . GLU A 1 387 ? 42.889 5.137 3.420 1.00 90.69 387 GLU A N 1
ATOM 3187 C CA . GLU A 1 387 ? 43.573 4.082 2.664 1.00 90.69 387 GLU A CA 1
ATOM 3188 C C . GLU A 1 387 ? 43.760 4.481 1.193 1.00 90.69 387 GLU A C 1
ATOM 3190 O O . GLU A 1 387 ? 44.856 4.360 0.651 1.00 90.69 387 GLU A O 1
ATOM 3195 N N . SER A 1 388 ? 42.729 5.043 0.555 1.00 84.38 388 SER A N 1
ATOM 3196 C CA . SER A 1 388 ? 42.825 5.533 -0.825 1.00 84.38 388 SER A CA 1
ATOM 3197 C C . SER A 1 388 ? 43.851 6.660 -0.968 1.00 84.38 388 SER A C 1
ATOM 3199 O O . SER A 1 388 ? 44.634 6.649 -1.914 1.00 84.38 388 SER A O 1
ATOM 3201 N N . SER A 1 389 ? 43.890 7.611 -0.031 1.00 83.44 389 SER A N 1
ATOM 3202 C CA . SER A 1 389 ? 44.887 8.687 0.003 1.00 83.44 389 SER A CA 1
ATOM 3203 C C . SER A 1 389 ? 46.297 8.145 0.226 1.00 83.44 389 SER A C 1
ATOM 3205 O O . SER A 1 389 ? 47.247 8.654 -0.358 1.00 83.44 389 SER A O 1
ATOM 3207 N N . LYS A 1 390 ? 46.459 7.083 1.024 1.00 88.19 390 LYS A N 1
ATOM 3208 C CA . LYS A 1 390 ? 47.753 6.412 1.202 1.00 88.19 390 LYS A CA 1
ATOM 3209 C C . LYS A 1 390 ? 48.225 5.744 -0.089 1.00 88.19 390 LYS A C 1
ATOM 3211 O O . LYS A 1 390 ? 49.394 5.882 -0.439 1.00 88.19 390 LYS A O 1
ATOM 3216 N N . VAL A 1 391 ? 47.333 5.058 -0.807 1.00 85.69 391 VAL A N 1
ATOM 3217 C CA . VAL A 1 391 ? 47.636 4.467 -2.122 1.00 85.69 391 VAL A CA 1
ATOM 3218 C C . VAL A 1 391 ? 47.985 5.556 -3.140 1.00 85.69 391 VAL A C 1
ATOM 3220 O O . VAL A 1 391 ? 48.970 5.413 -3.862 1.00 85.69 391 VAL A O 1
ATOM 3223 N N . LEU A 1 392 ? 47.237 6.663 -3.165 1.00 81.62 392 LEU A N 1
ATOM 3224 C CA . LEU A 1 392 ? 47.544 7.816 -4.016 1.00 81.62 392 LEU A CA 1
ATOM 3225 C C . LEU A 1 392 ? 48.909 8.424 -3.682 1.00 81.62 392 LEU A C 1
ATOM 3227 O O . LEU A 1 392 ? 49.716 8.590 -4.586 1.00 81.62 392 LEU A O 1
ATOM 3231 N N . GLY A 1 393 ? 49.234 8.643 -2.405 1.00 82.38 393 GLY A N 1
ATOM 3232 C CA . GLY A 1 393 ? 50.552 9.146 -1.999 1.00 82.38 393 GLY A CA 1
ATOM 3233 C C . GLY A 1 393 ? 51.705 8.185 -2.336 1.00 82.38 393 GLY A C 1
ATOM 3234 O O . GLY A 1 393 ? 52.810 8.608 -2.686 1.00 82.38 393 GLY A O 1
ATOM 3235 N N . GLN A 1 394 ? 51.465 6.870 -2.287 1.00 84.56 394 GLN A N 1
ATOM 3236 C CA . GLN A 1 394 ? 52.428 5.866 -2.763 1.00 84.56 394 GLN A CA 1
ATOM 3237 C C . GLN A 1 394 ? 52.616 5.929 -4.285 1.00 84.56 394 GLN A C 1
ATOM 3239 O O . GLN A 1 394 ? 53.738 5.795 -4.771 1.00 84.56 394 GLN A O 1
ATOM 3244 N N . LEU A 1 395 ? 51.541 6.162 -5.040 1.00 80.75 395 LEU A N 1
ATOM 3245 C CA . LEU A 1 395 ? 51.606 6.335 -6.488 1.00 80.75 395 LEU A CA 1
ATOM 3246 C C . LEU A 1 395 ? 52.303 7.648 -6.865 1.00 80.75 395 LEU A C 1
ATOM 3248 O O . LEU A 1 395 ? 53.155 7.635 -7.746 1.00 80.75 395 LEU A O 1
ATOM 3252 N N . GLU A 1 396 ? 52.001 8.749 -6.174 1.00 74.69 396 GLU A N 1
ATOM 3253 C CA . GLU A 1 396 ? 52.668 10.046 -6.332 1.00 74.69 396 GLU A CA 1
ATOM 3254 C C . GLU A 1 396 ? 54.172 9.926 -6.105 1.00 74.69 396 GLU A C 1
ATOM 3256 O O . GLU A 1 396 ? 54.955 10.300 -6.976 1.00 74.69 396 GLU A O 1
ATOM 3261 N N . SER A 1 397 ? 54.585 9.337 -4.979 1.00 79.94 397 SER A N 1
ATOM 3262 C CA . SER A 1 397 ? 56.006 9.124 -4.680 1.00 79.94 397 SER A CA 1
ATOM 3263 C C . SER A 1 397 ? 56.678 8.156 -5.663 1.00 79.94 397 SER A C 1
ATOM 3265 O O . SER A 1 397 ? 57.824 8.383 -6.059 1.00 79.94 397 SER A O 1
ATOM 3267 N N . GLY A 1 398 ? 55.974 7.119 -6.130 1.00 80.62 398 GLY A N 1
ATOM 3268 C CA . GLY A 1 398 ? 56.446 6.217 -7.184 1.00 80.62 398 GLY A CA 1
ATOM 3269 C C . GLY A 1 398 ? 56.627 6.915 -8.537 1.00 80.62 398 GLY A C 1
ATOM 3270 O O . GLY A 1 398 ? 57.666 6.759 -9.178 1.00 80.62 398 GLY A O 1
ATOM 3271 N N . MET A 1 399 ? 55.661 7.737 -8.956 1.00 73.81 399 MET A N 1
ATOM 3272 C CA . MET A 1 399 ? 55.746 8.545 -10.177 1.00 73.81 399 MET A CA 1
ATOM 3273 C C . MET A 1 399 ? 56.834 9.611 -10.073 1.00 73.81 399 MET A C 1
ATOM 3275 O O . MET A 1 399 ? 57.558 9.821 -11.041 1.00 73.81 399 MET A O 1
ATOM 3279 N N . GLU A 1 400 ? 57.001 10.250 -8.914 1.00 70.94 400 GLU A N 1
ATOM 3280 C CA . GLU A 1 400 ? 58.071 11.219 -8.678 1.00 70.94 400 GLU A CA 1
ATOM 3281 C C . GLU A 1 400 ? 59.456 10.553 -8.747 1.00 70.94 400 GLU A C 1
ATOM 3283 O O . GLU A 1 400 ? 60.388 11.112 -9.328 1.00 70.94 400 GLU A O 1
ATOM 3288 N N . THR A 1 401 ? 59.584 9.334 -8.213 1.00 77.12 401 THR A N 1
ATOM 3289 C CA . THR A 1 401 ? 60.815 8.531 -8.294 1.00 77.12 401 THR A CA 1
ATOM 3290 C C . THR A 1 401 ? 61.118 8.135 -9.740 1.00 77.12 401 THR A C 1
ATOM 3292 O O . THR A 1 401 ? 62.234 8.353 -10.205 1.00 77.12 401 THR A O 1
ATOM 3295 N N . LEU A 1 402 ? 60.119 7.660 -10.491 1.00 71.88 402 LEU A N 1
ATOM 3296 C CA . LEU A 1 402 ? 60.261 7.347 -11.918 1.00 71.88 402 LEU A CA 1
ATOM 3297 C C . LEU A 1 402 ? 60.609 8.587 -12.752 1.00 71.88 402 LEU A C 1
ATOM 3299 O O . LEU A 1 402 ? 61.463 8.515 -13.633 1.00 71.88 402 LEU A O 1
ATOM 3303 N N . LEU A 1 403 ? 59.999 9.744 -12.467 1.00 67.69 403 LEU A N 1
ATOM 3304 C CA . LEU A 1 403 ? 60.347 10.998 -13.140 1.00 67.69 403 LEU A CA 1
ATOM 3305 C C . LEU A 1 403 ? 61.810 11.390 -12.887 1.00 67.69 403 LEU A C 1
ATOM 3307 O O . LEU A 1 403 ? 62.472 11.872 -13.809 1.00 67.69 403 LEU A O 1
ATOM 3311 N N . LYS A 1 404 ? 62.312 11.173 -11.662 1.00 69.88 404 LYS A N 1
ATOM 3312 C CA . LYS A 1 404 ? 63.714 11.420 -11.290 1.00 69.88 404 LYS A CA 1
ATOM 3313 C C . LYS A 1 404 ? 64.673 10.420 -11.948 1.00 69.88 404 LYS A C 1
ATOM 3315 O O . LYS A 1 404 ? 65.730 10.837 -12.408 1.00 69.88 404 LYS A O 1
ATOM 3320 N N . GLU A 1 405 ? 64.315 9.137 -12.045 1.00 68.81 405 GLU A N 1
ATOM 3321 C CA . GLU A 1 405 ? 65.153 8.103 -12.681 1.00 68.81 405 GLU A CA 1
ATOM 3322 C C . GLU A 1 405 ? 65.240 8.239 -14.207 1.00 68.81 405 GLU A C 1
ATOM 3324 O O . GLU A 1 405 ? 66.282 7.955 -14.797 1.00 68.81 405 GLU A O 1
ATOM 3329 N N . ILE A 1 406 ? 64.172 8.702 -14.862 1.00 65.69 406 ILE A N 1
ATOM 3330 C CA . ILE A 1 406 ? 64.110 8.786 -16.330 1.00 65.69 406 ILE A CA 1
ATOM 3331 C C . ILE A 1 406 ? 64.855 10.024 -16.880 1.00 65.69 406 ILE A C 1
ATOM 3333 O O . ILE A 1 406 ? 65.018 10.147 -18.093 1.00 65.69 406 ILE A O 1
ATOM 3337 N N . ASN A 1 407 ? 65.361 10.938 -16.033 1.00 56.28 407 ASN A N 1
ATOM 3338 C CA . ASN A 1 407 ? 65.947 12.221 -16.471 1.00 56.28 407 ASN A CA 1
ATOM 3339 C C . ASN A 1 407 ? 65.024 12.954 -17.472 1.00 56.28 407 ASN A C 1
ATOM 3341 O O . ASN A 1 407 ? 65.466 13.574 -18.443 1.00 56.28 407 ASN A O 1
ATOM 3345 N N . CYS A 1 408 ? 63.710 12.839 -17.262 1.00 54.28 408 CYS A N 1
ATOM 3346 C CA . CYS A 1 408 ? 62.722 13.455 -18.133 1.00 54.28 408 CYS A CA 1
ATOM 3347 C C . CYS A 1 408 ? 62.819 14.978 -17.981 1.00 54.28 408 CYS A C 1
ATOM 3349 O O . CYS A 1 408 ? 62.729 15.497 -16.871 1.00 54.28 408 CYS A O 1
ATOM 3351 N N . ASP A 1 409 ? 62.996 15.691 -19.095 1.00 54.59 409 ASP A N 1
ATOM 3352 C CA . ASP A 1 409 ? 63.093 17.152 -19.141 1.00 54.59 409 ASP A CA 1
ATOM 3353 C C . ASP A 1 409 ? 61.795 17.786 -18.590 1.00 54.59 409 ASP A C 1
ATOM 3355 O O . ASP A 1 409 ? 60.781 17.934 -19.282 1.00 54.59 409 ASP A O 1
ATOM 3359 N N . ALA A 1 410 ? 61.803 18.085 -17.287 1.00 54.50 410 ALA A N 1
ATOM 3360 C CA . ALA A 1 410 ? 60.626 18.432 -16.491 1.00 54.50 410 ALA A CA 1
ATOM 3361 C C . ALA A 1 410 ? 60.010 19.792 -16.867 1.00 54.50 410 ALA A C 1
ATOM 3363 O O . ALA A 1 410 ? 58.937 20.153 -16.388 1.00 54.50 410 ALA A O 1
ATOM 3364 N N . THR A 1 411 ? 60.638 20.546 -17.769 1.00 56.91 411 THR A N 1
ATOM 3365 C CA . THR A 1 411 ? 60.209 21.886 -18.189 1.00 56.91 411 THR A CA 1
ATOM 3366 C C . THR A 1 411 ? 58.853 21.912 -18.905 1.00 56.91 411 THR A C 1
ATOM 3368 O O . THR A 1 411 ? 58.106 22.883 -18.757 1.00 56.91 411 THR A O 1
ATOM 3371 N N . LYS A 1 412 ? 58.478 20.856 -19.646 1.00 56.38 412 LYS A N 1
ATOM 3372 C CA . LYS A 1 412 ? 57.144 20.755 -20.284 1.00 56.38 412 LYS A CA 1
ATOM 3373 C C . LYS A 1 412 ? 56.049 20.284 -19.325 1.00 56.38 412 LYS A C 1
ATOM 3375 O O . LYS A 1 412 ? 54.919 20.752 -19.437 1.00 56.38 412 LYS A O 1
ATOM 3380 N N . ILE A 1 413 ? 56.393 19.407 -18.384 1.00 56.44 413 ILE A N 1
ATOM 3381 C CA . ILE A 1 413 ? 55.451 18.805 -17.429 1.00 56.44 413 ILE A CA 1
ATOM 3382 C C . ILE A 1 413 ? 55.118 19.802 -16.308 1.00 56.44 413 ILE A C 1
ATOM 3384 O O . ILE A 1 413 ? 53.949 20.010 -15.999 1.00 56.44 413 ILE A O 1
ATOM 3388 N N . VAL A 1 414 ? 56.105 20.541 -15.789 1.00 56.12 414 VAL A N 1
ATOM 3389 C CA . VAL A 1 414 ? 55.898 21.607 -14.785 1.00 56.12 414 VAL A CA 1
ATOM 3390 C C . VAL A 1 414 ? 54.989 22.728 -15.310 1.00 56.12 414 VAL A C 1
ATOM 3392 O O . VAL A 1 414 ? 54.218 23.312 -14.554 1.00 56.12 414 VAL A O 1
ATOM 3395 N N . LYS A 1 415 ? 54.997 22.989 -16.625 1.00 57.81 415 LYS A N 1
ATOM 3396 C CA . LYS A 1 415 ? 54.107 23.973 -17.263 1.00 57.81 415 LYS A CA 1
ATOM 3397 C C . LYS A 1 415 ? 52.638 23.520 -17.311 1.00 57.81 415 LYS A C 1
ATOM 3399 O O . LYS A 1 415 ? 51.759 24.373 -17.386 1.00 57.81 415 LYS A O 1
ATOM 3404 N N . GLN A 1 416 ? 52.383 22.208 -17.271 1.00 56.12 416 GLN A N 1
ATOM 3405 C CA . GLN A 1 416 ? 51.041 21.617 -17.167 1.00 56.12 416 GLN A CA 1
ATOM 3406 C C . GLN A 1 416 ? 50.591 21.407 -15.710 1.00 56.12 416 GLN A C 1
ATOM 3408 O O . GLN A 1 416 ? 49.394 21.439 -15.458 1.00 56.12 416 GLN A O 1
ATOM 3413 N N . LEU A 1 417 ? 51.519 21.258 -14.756 1.00 54.28 417 LEU A N 1
ATOM 3414 C CA . LEU A 1 417 ? 51.230 21.025 -13.329 1.00 54.28 417 LEU A CA 1
ATOM 3415 C C . LEU A 1 417 ? 50.862 22.292 -12.524 1.00 54.28 417 LEU A C 1
ATOM 3417 O O . LEU A 1 417 ? 50.486 22.193 -11.357 1.00 54.28 417 LEU A O 1
ATOM 3421 N N . GLY A 1 418 ? 50.932 23.485 -13.123 1.00 55.31 418 GLY A N 1
ATOM 3422 C CA . GLY A 1 418 ? 50.615 24.744 -12.440 1.00 55.31 418 GLY A CA 1
ATOM 3423 C C . GLY A 1 418 ? 51.692 25.207 -11.443 1.00 55.31 418 GLY A C 1
ATOM 3424 O O . GLY A 1 418 ? 52.716 24.558 -11.239 1.00 55.31 418 GLY A O 1
ATOM 3425 N N . VAL A 1 419 ? 51.468 26.384 -10.844 1.00 48.22 419 VAL A N 1
ATOM 3426 C CA . VAL A 1 419 ? 52.481 27.272 -10.218 1.00 48.22 419 VAL A CA 1
ATOM 3427 C C . VAL A 1 419 ? 53.328 26.634 -9.098 1.00 48.22 419 VAL A C 1
ATOM 3429 O O . VAL A 1 419 ? 54.412 27.137 -8.818 1.00 48.22 419 VAL A O 1
ATOM 3432 N N . ASN A 1 420 ? 52.915 25.509 -8.508 1.00 51.91 420 ASN A N 1
ATOM 3433 C CA . ASN A 1 420 ? 53.616 24.917 -7.362 1.00 51.91 420 ASN A CA 1
ATOM 3434 C C . ASN A 1 420 ? 54.527 23.724 -7.692 1.00 51.91 420 ASN A C 1
ATOM 3436 O O . ASN A 1 420 ? 55.194 23.230 -6.788 1.00 51.91 420 ASN A O 1
ATOM 3440 N N . GLY A 1 421 ? 54.597 23.256 -8.946 1.00 55.03 421 GLY A N 1
ATOM 3441 C CA . GLY A 1 421 ? 55.553 22.211 -9.359 1.00 55.03 421 GLY A CA 1
ATOM 3442 C C . GLY A 1 421 ? 55.423 20.862 -8.630 1.00 55.03 421 GLY A C 1
ATOM 3443 O O . GLY A 1 421 ? 56.293 20.008 -8.779 1.00 55.03 421 GLY A O 1
ATOM 3444 N N . GLN A 1 422 ? 54.351 20.669 -7.860 1.00 56.47 422 GLN A N 1
ATOM 3445 C CA . GLN A 1 422 ? 54.025 19.443 -7.139 1.00 56.47 422 GLN A CA 1
ATOM 3446 C C . GLN A 1 422 ? 52.903 18.706 -7.870 1.00 56.47 422 GLN A C 1
ATOM 3448 O O . GLN A 1 422 ? 51.948 19.320 -8.359 1.00 56.47 422 GLN A O 1
ATOM 3453 N N . ILE A 1 423 ? 53.019 17.380 -7.940 1.00 59.09 423 ILE A N 1
ATOM 3454 C CA . ILE A 1 423 ? 51.918 16.516 -8.365 1.00 59.09 423 ILE A CA 1
ATOM 3455 C C . ILE A 1 423 ? 50.804 16.700 -7.327 1.00 59.09 423 ILE A C 1
ATOM 3457 O O . ILE A 1 423 ? 51.059 16.664 -6.131 1.00 59.09 423 ILE A O 1
ATOM 3461 N N . THR A 1 424 ? 49.608 17.045 -7.789 1.00 59.69 424 THR A N 1
ATOM 3462 C CA . THR A 1 424 ? 48.431 17.286 -6.945 1.00 59.69 424 THR A CA 1
ATOM 3463 C C . THR A 1 424 ? 47.334 16.338 -7.405 1.00 59.69 424 THR A C 1
ATOM 3465 O O . THR A 1 424 ? 47.231 16.090 -8.610 1.00 59.69 424 THR A O 1
ATOM 3468 N N . ASP A 1 425 ? 46.471 15.881 -6.493 1.00 56.88 425 ASP A N 1
ATOM 3469 C CA . ASP A 1 425 ? 45.360 14.960 -6.799 1.00 56.88 425 ASP A CA 1
ATOM 3470 C C . ASP A 1 425 ? 44.530 15.395 -8.025 1.00 56.88 425 ASP A C 1
ATOM 3472 O O . ASP A 1 425 ? 44.152 14.577 -8.864 1.00 56.88 425 ASP A O 1
ATOM 3476 N N . LEU A 1 426 ? 44.310 16.705 -8.191 1.00 58.31 426 LEU A N 1
ATOM 3477 C CA . LEU A 1 426 ? 43.575 17.275 -9.327 1.00 58.31 426 LEU A CA 1
ATOM 3478 C C . LEU A 1 426 ? 44.287 17.058 -10.680 1.00 58.31 426 LEU A C 1
ATOM 3480 O O . LEU A 1 426 ? 43.635 16.819 -11.697 1.00 58.31 426 LEU A O 1
ATOM 3484 N N . ASN A 1 427 ? 45.620 17.114 -10.687 1.00 59.25 427 ASN A N 1
ATOM 3485 C CA . ASN A 1 427 ? 46.449 16.937 -11.879 1.00 59.25 427 ASN A CA 1
ATOM 3486 C C . ASN A 1 427 ? 46.565 15.454 -12.270 1.00 59.25 427 ASN A C 1
ATOM 3488 O O . ASN A 1 427 ? 46.584 15.136 -13.458 1.00 59.25 427 ASN A O 1
ATOM 3492 N N . LEU A 1 428 ? 46.596 14.542 -11.289 1.00 58.84 428 LEU A N 1
ATOM 3493 C CA . LEU A 1 428 ? 46.543 13.095 -11.538 1.00 58.84 428 LEU A CA 1
ATOM 3494 C C . LEU A 1 428 ? 45.187 12.673 -12.101 1.00 58.84 428 LEU A C 1
ATOM 3496 O O . LEU A 1 428 ? 45.125 11.909 -13.064 1.00 58.84 428 LEU A O 1
ATOM 3500 N N . MET A 1 429 ? 44.100 13.211 -11.550 1.00 57.28 429 MET A N 1
ATOM 3501 C CA . MET A 1 429 ? 42.752 12.876 -11.999 1.00 57.28 429 MET A CA 1
ATOM 3502 C C . MET A 1 429 ? 42.473 13.359 -13.435 1.00 57.28 429 MET A C 1
ATOM 3504 O O . MET A 1 429 ? 41.771 12.677 -14.169 1.00 57.28 429 MET A O 1
ATOM 3508 N N . GLN A 1 430 ? 43.066 14.477 -13.874 1.00 57.94 430 GLN A N 1
ATOM 3509 C CA . GLN A 1 430 ? 43.009 14.933 -15.275 1.00 57.94 430 GLN A CA 1
ATOM 3510 C C . GLN A 1 430 ? 43.922 14.156 -16.238 1.00 57.94 430 GLN A C 1
ATOM 3512 O O . GLN A 1 430 ? 43.708 14.214 -17.446 1.00 57.94 430 GLN A O 1
ATOM 3517 N N . ALA A 1 431 ? 44.959 13.480 -15.736 1.00 54.59 431 ALA A N 1
ATOM 3518 C CA . ALA A 1 431 ? 45.875 12.692 -16.561 1.00 54.59 431 ALA A CA 1
ATOM 3519 C C . ALA A 1 431 ? 45.405 11.238 -16.755 1.00 54.59 431 ALA A C 1
ATOM 3521 O O . ALA A 1 431 ? 45.745 10.621 -17.765 1.00 54.59 431 ALA A O 1
ATOM 3522 N N . PHE A 1 432 ? 44.649 10.698 -15.791 1.00 50.00 432 PHE A N 1
ATOM 3523 C CA . PHE A 1 432 ? 44.168 9.310 -15.782 1.00 50.00 432 PHE A CA 1
ATOM 3524 C C . PHE A 1 432 ? 42.645 9.148 -15.922 1.00 50.00 432 PHE A C 1
ATOM 3526 O O . PHE A 1 432 ? 42.188 8.017 -16.104 1.00 50.00 432 PHE A O 1
ATOM 3533 N N . GLY A 1 433 ? 41.870 10.233 -15.829 1.00 39.19 433 GLY A N 1
ATOM 3534 C CA . GLY A 1 433 ? 40.464 10.288 -16.250 1.00 39.19 433 GLY A CA 1
ATOM 3535 C C . GLY A 1 433 ? 40.347 10.682 -17.713 1.00 39.19 433 GLY A C 1
ATOM 3536 O O . GLY A 1 433 ? 39.453 10.126 -18.390 1.00 39.19 433 GLY A O 1
#

Secondary structure (DSSP, 8-state):
-----SSSSHHHHHHHHHHHHHHHHHHHHHHHHHHHHHHHHHHHHHHHHHHHHHHHHHHHHHHHHT-HHHHHHHHHHHHHHHHHHHHHHHHHHHHHHHHHHHHHHHHHHHHHHHHHHHHHHHHHHHHHHT-HHHHHHHHHHHHHHHHHHHHHHHHHHHHHHHHHHHHHHHHHHHHHHHHHHHHHHHHHHHHHHHHHHHHHHHHHHHHHHHHHHHHHHHHHHHHHHHHHHHHHHHHHHHHHHHHHHHHHHHHHHHHS-HHHHHHHHHHHHHHHHHHHHHTT--TTHHHHHHHHHHHHHH-TTS-HHHHHHHHHHHHHHHHHHHHHHHHHHHHHHHHHHHHHHHHHHHHHHHHHHHHHHHHHHHHHHHHHHHHHHHHHHHHHHHHHHHHHHHHHHHHHHHHHHHHHHTT--THHHHTTS-TT-S--HHHHHHHH-

Radius of gyration: 99.23 Å; Cα contacts (8 Å, |Δi|>4): 22; chains: 1; bounding box: 156×70×321 Å

Foldseek 3Di:
DDDDDDPPPVVVVVVVVVVVVVVVVVVVVVVVVVVVVVVVVVVVVVVVVVVVVVVVVVVVVVCVCPPPVNVVVVVVVVVVVVVVVVVVVVVVVVVVVVVVVVVVVVVVVVVVVVVVVVVVVVVVVVCVVPVVVVVVVVVVVVVVVVVVVVVVVVVVVVVVVVVVVVVVVVVVVVVVVVVVVVVVVVVVVVVVVVVVVVVVVVVVVVVVVVVVVVVVVVVVVVVVVVVVVVVVVVVVVVVVVVVVVVVVVVVVVVPDDPVVVVVVVVVVVVVVVVVVVVVVPDPVCVVVVVVLVVCLVVVPPSDNVVVVVVVVVVVVVVVVVVVVVVVVVVVVVVVVVVVVVVVVVVVVVVVVVVVVVVVVVVVVVVVVVVVVVVVVVVVVVVVVVVVVVVVVVVVQVVVVVVCVVVVPPCVVVQVQCDDPSGDDPVSVVVVPD

Mean predicted aligned error: 22.52 Å